Protein AF-A0A9E5KZD3-F1 (afdb_monomer)

Foldseek 3Di:
DEDDDPALVVVLVVVVVQPDDDPPDPDDDDDDDQDQDLRLLSVLCNPLVQQQLDLLVSVVCLLCPCVSPPDPDHDDDDPVSSLSNNVSSLPDPSLDPVNVVVLQVVLCVVVVHRDFQVSCVVVSNHNCLSPLQPPAADVVVCCVVVVDPPPLDDPLLSLQRSCLSNPQLLLLDLLLLLVLVVCLVPQKDAPVRSQVCCCPLQVAHDDPLLNVLSQCVQQVQAPDPVSCVSSVVQRQWDDDPRMIGGDPSNVVQSVRPVSVVRSVRSSVSNSVSNVVPQSDPQQDNLSDGAFDKDFLQRSCSSNSPRYRPSVVQPQWDADPLEIEGEEEPPDDPPDWQQPPDPWDDPFLFKTKDKDHWQDDCPDPVNVSLLCCVVRVRWYWYWYHYPSDDDRITGTNATKHWDHPQKDWDWTAGPVRDTTIMIMTMITHPDGGDPSVNCVRPDDPD

pLDDT: mean 88.86, std 8.99, range [38.91, 98.06]

Radius of gyration: 24.15 Å; Cα contacts (8 Å, |Δi|>4): 670; chains: 1; bounding box: 67×46×59 Å

Mean predicted aligned error: 6.76 Å

Secondary structure (DSSP, 8-state):
--S----HHHHHHHHHTT-S--TT-S---------S-GGGGHHHHHHH---S--HHHHHHHHHSGGGSS-SS------HHHHHHHHHHHHH---S-HHHHHHHHHHHHHHHSSPPPHHHHHHHTSS-THHHHHHH--HHHHHHHTTSS-TTSS-HHHHHHHHHHHHHTTT-S-SHHHHHHHHHHHHSEEEHHHHHHHHHHHH-----HHHHHHHHHHHTTSSS-HHHHHHTTT---EEEETTEEEE-HHHHHHHTSHHHHHHHHHHHHHHHHHHHHHTSSTTB-TTS-BTT-EEEHHHHHHHTT-SS--GGG-SSB--BTTEEEEEEEES--TTS-GGG----EEEETTEEEEEPPSS--TTSHHHHHHHTHHHHT-EEEEEEEESSS-SSEEEEEEEEEE-TT--EEEEEE-TTS-EEEEEEEEEEESSPPPHHHHHHHH----

Structure (mmCIF, N/CA/C/O backbone):
data_AF-A0A9E5KZD3-F1
#
_entry.id   AF-A0A9E5KZD3-F1
#
loop_
_atom_site.group_PDB
_atom_site.id
_atom_site.type_symbol
_atom_site.label_atom_id
_atom_site.label_alt_id
_atom_site.label_comp_id
_atom_site.label_asym_id
_atom_site.label_entity_id
_atom_site.label_seq_id
_atom_site.pdbx_PDB_ins_code
_atom_site.Cartn_x
_atom_site.Cartn_y
_atom_site.Cartn_z
_atom_site.occupancy
_atom_site.B_iso_or_equiv
_atom_site.auth_seq_id
_atom_site.auth_comp_id
_atom_site.auth_asym_id
_atom_site.auth_atom_id
_atom_site.pdbx_PDB_model_num
ATOM 1 N N . MET A 1 1 ? -26.730 -0.376 -25.554 1.00 73.50 1 MET A N 1
ATOM 2 C CA . MET A 1 1 ? -27.146 0.678 -24.614 1.00 73.50 1 MET A CA 1
ATOM 3 C C . MET A 1 1 ? -26.601 1.984 -25.166 1.00 73.50 1 MET A C 1
ATOM 5 O O . MET A 1 1 ? -25.454 2.020 -25.571 1.00 73.50 1 MET A O 1
ATOM 9 N N . ALA A 1 2 ? -27.454 2.992 -25.350 1.00 77.50 2 ALA A N 1
ATOM 10 C CA . ALA A 1 2 ? -27.092 4.265 -25.987 1.00 77.50 2 ALA A CA 1
ATOM 11 C C . ALA A 1 2 ? -27.546 5.431 -25.100 1.00 77.50 2 ALA A C 1
ATOM 13 O O . ALA A 1 2 ? -28.286 6.317 -25.518 1.00 77.50 2 ALA A O 1
ATOM 14 N N . ARG A 1 3 ? -27.201 5.348 -23.814 1.00 78.94 3 ARG A N 1
ATOM 15 C CA . ARG A 1 3 ? -27.519 6.362 -22.809 1.00 78.94 3 ARG A CA 1
ATOM 16 C C . ARG A 1 3 ? -26.422 6.385 -21.745 1.00 78.94 3 ARG A C 1
ATOM 18 O O . ARG A 1 3 ? -25.828 5.335 -21.509 1.00 78.94 3 ARG A O 1
ATOM 25 N N . PRO A 1 4 ? -26.198 7.520 -21.067 1.00 77.75 4 PRO A N 1
ATOM 26 C CA . PRO A 1 4 ? -25.226 7.590 -19.986 1.00 77.75 4 PRO A CA 1
ATOM 27 C C . PRO A 1 4 ? -25.541 6.592 -18.862 1.00 77.75 4 PRO A C 1
ATOM 29 O O . PRO A 1 4 ? -26.695 6.464 -18.435 1.00 77.75 4 PRO A O 1
ATOM 32 N N . THR A 1 5 ? -24.507 5.945 -18.324 1.00 80.12 5 THR A N 1
ATOM 33 C CA . THR A 1 5 ? -24.617 5.119 -17.115 1.00 80.12 5 THR A CA 1
ATOM 34 C C . THR A 1 5 ? -24.739 6.028 -15.895 1.00 80.12 5 THR A C 1
ATOM 36 O O . THR A 1 5 ? -23.758 6.572 -15.403 1.00 80.12 5 THR A O 1
ATOM 39 N N . GLN A 1 6 ? -25.969 6.236 -15.421 1.00 79.69 6 GLN A N 1
ATOM 40 C CA . GLN A 1 6 ? -26.249 7.088 -14.255 1.00 79.69 6 GLN A CA 1
ATOM 41 C C . GLN A 1 6 ? -26.052 6.365 -12.916 1.00 79.69 6 GLN A C 1
ATOM 43 O O . GLN A 1 6 ? -25.845 7.005 -11.893 1.00 79.69 6 GLN A O 1
ATOM 48 N N . SER A 1 7 ? -26.157 5.035 -12.908 1.00 81.56 7 SER A N 1
ATOM 49 C CA . SER A 1 7 ? -26.054 4.208 -11.706 1.00 81.56 7 SER A CA 1
ATOM 50 C C . SER A 1 7 ? -25.675 2.782 -12.089 1.00 81.56 7 SER A C 1
ATOM 52 O O . SER A 1 7 ? -26.226 2.235 -13.050 1.00 81.56 7 SER A O 1
ATOM 54 N N . ALA A 1 8 ? -24.793 2.162 -11.301 1.00 82.75 8 ALA A N 1
ATOM 55 C CA . ALA A 1 8 ? -24.438 0.754 -11.457 1.00 82.75 8 ALA A CA 1
ATOM 56 C C . ALA A 1 8 ? -25.661 -0.169 -11.291 1.00 82.75 8 ALA A C 1
ATOM 58 O O . ALA A 1 8 ? -25.826 -1.128 -12.038 1.00 82.75 8 ALA A O 1
ATOM 59 N N . ILE A 1 9 ? -26.586 0.172 -10.384 1.00 83.44 9 ILE A N 1
ATOM 60 C CA . ILE A 1 9 ? -27.815 -0.603 -10.153 1.00 83.44 9 ILE A CA 1
ATOM 61 C C . ILE A 1 9 ? -28.690 -0.596 -11.407 1.00 83.44 9 ILE A C 1
ATOM 63 O O . ILE A 1 9 ? -29.140 -1.643 -11.870 1.00 83.44 9 ILE A O 1
ATOM 67 N N . ILE A 1 10 ? -28.913 0.587 -11.982 1.00 84.38 10 ILE A N 1
ATOM 68 C CA . ILE A 1 10 ? -29.754 0.725 -13.172 1.00 84.38 10 ILE A CA 1
ATOM 69 C C . ILE A 1 10 ? -29.101 0.007 -14.366 1.00 84.38 10 ILE A C 1
ATOM 71 O O . ILE A 1 10 ? -29.804 -0.617 -15.162 1.00 84.38 10 ILE A O 1
ATOM 75 N N . PHE A 1 11 ? -27.770 0.050 -14.479 1.00 86.19 11 PHE A N 1
ATOM 76 C CA . PHE A 1 11 ? -27.027 -0.691 -15.499 1.00 86.19 11 PHE A CA 1
ATOM 77 C C . PHE A 1 11 ? -27.280 -2.203 -15.399 1.00 86.19 11 PHE A C 1
ATOM 79 O O . PHE A 1 11 ? -27.737 -2.813 -16.368 1.00 86.19 11 PHE A O 1
ATOM 86 N N . VAL A 1 12 ? -27.088 -2.792 -14.212 1.00 86.38 12 VAL A N 1
ATOM 87 C CA . VAL A 1 12 ? -27.312 -4.230 -13.973 1.00 86.38 12 VAL A CA 1
ATOM 88 C C . VAL A 1 12 ? -28.775 -4.617 -14.208 1.00 86.38 12 VAL A C 1
ATOM 90 O O . VAL A 1 12 ? -29.052 -5.643 -14.826 1.00 86.38 12 VAL A O 1
ATOM 93 N N . GLN A 1 13 ? -29.735 -3.787 -13.793 1.00 86.81 13 GLN A N 1
ATOM 94 C CA . GLN A 1 13 ? -31.160 -4.036 -14.044 1.00 86.81 13 GLN A CA 1
ATOM 95 C C . GLN A 1 13 ? -31.496 -4.075 -15.539 1.00 86.81 13 GLN A C 1
ATOM 97 O O . GLN A 1 13 ? -32.307 -4.895 -15.977 1.00 86.81 13 GLN A O 1
ATOM 102 N N . GLN A 1 14 ? -30.889 -3.194 -16.338 1.00 87.00 14 GLN A N 1
ATOM 103 C CA . GLN A 1 14 ? -31.080 -3.196 -17.787 1.00 87.00 14 GLN A CA 1
ATOM 104 C C . GLN A 1 14 ? -30.447 -4.415 -18.442 1.00 87.00 14 GLN A C 1
ATOM 106 O O . GLN A 1 14 ? -31.098 -5.058 -19.268 1.00 87.00 14 GLN A O 1
ATOM 111 N N . LEU A 1 15 ? -29.231 -4.764 -18.024 1.00 87.88 15 LEU A N 1
ATOM 112 C CA . LEU A 1 15 ? -28.543 -5.974 -18.456 1.00 87.88 15 LEU A CA 1
ATOM 113 C C . LEU A 1 15 ? -29.387 -7.225 -18.153 1.00 87.88 15 LEU A C 1
ATOM 115 O O . LEU A 1 15 ? -29.614 -8.061 -19.030 1.00 87.88 15 LEU A O 1
ATOM 119 N N . GLY A 1 16 ? -29.964 -7.292 -16.949 1.00 87.94 16 GLY A N 1
ATOM 120 C CA . GLY A 1 16 ? -30.781 -8.402 -16.454 1.00 87.94 16 GLY A CA 1
ATOM 121 C C . GLY A 1 16 ? -32.020 -8.728 -17.290 1.00 87.94 16 GLY A C 1
ATOM 122 O O . GLY A 1 16 ? -32.479 -9.872 -17.281 1.00 87.94 16 GLY A O 1
ATOM 123 N N . ARG A 1 17 ? -32.534 -7.781 -18.088 1.00 87.38 17 ARG A N 1
ATOM 124 C CA . ARG A 1 17 ? -33.639 -8.048 -19.030 1.00 87.38 17 ARG A CA 1
ATOM 125 C C . ARG A 1 17 ? -33.251 -9.081 -20.085 1.00 87.38 17 ARG A C 1
ATOM 127 O O . ARG A 1 17 ? -34.084 -9.885 -20.494 1.00 87.38 17 ARG A O 1
ATOM 134 N N . GLY A 1 18 ? -31.986 -9.070 -20.497 1.00 88.25 18 GLY A N 1
ATOM 135 C CA . GLY A 1 18 ? -31.443 -10.008 -21.464 1.00 88.25 18 GLY A CA 1
ATOM 136 C C . GLY A 1 18 ? -30.933 -11.306 -20.841 1.00 88.25 18 GLY A C 1
ATOM 137 O O . GLY A 1 18 ? -30.776 -12.276 -21.565 1.00 88.25 18 GLY A O 1
ATOM 138 N N . LEU A 1 19 ? -30.679 -11.391 -19.536 1.00 90.19 19 LEU A N 1
ATOM 139 C CA . LEU A 1 19 ? -29.984 -12.554 -18.956 1.00 90.19 19 LEU A CA 1
ATOM 140 C C . LEU A 1 19 ? -30.862 -13.810 -18.784 1.00 90.19 19 LEU A C 1
ATOM 142 O O . LEU A 1 19 ? -30.359 -14.874 -18.428 1.00 90.19 19 LEU A O 1
ATOM 146 N N . ARG A 1 20 ? -32.170 -13.732 -19.058 1.00 91.38 20 ARG A N 1
ATOM 147 C CA . ARG A 1 20 ? -33.073 -14.894 -18.973 1.00 91.38 20 ARG A CA 1
ATOM 148 C C . ARG A 1 20 ? -32.755 -15.925 -20.067 1.00 91.38 20 ARG A C 1
ATOM 150 O O . ARG A 1 20 ? -32.607 -15.567 -21.238 1.00 91.38 20 ARG A O 1
ATOM 157 N N . LYS A 1 21 ? -32.698 -17.208 -19.686 1.00 92.00 21 LYS A N 1
ATOM 158 C CA . LYS A 1 21 ? -32.504 -18.340 -20.612 1.00 92.00 21 LYS A CA 1
ATOM 159 C C . LYS A 1 21 ? -33.722 -18.508 -21.529 1.00 92.00 21 LYS A C 1
ATOM 161 O O . LYS A 1 21 ? -34.857 -18.358 -21.083 1.00 92.00 21 LYS A O 1
ATOM 166 N N . ALA A 1 22 ? -33.487 -18.861 -22.791 1.00 93.69 22 ALA A N 1
ATOM 167 C CA . ALA A 1 22 ? -34.528 -19.169 -23.774 1.00 93.69 22 ALA A CA 1
ATOM 168 C C . ALA A 1 22 ? -34.047 -20.280 -24.724 1.00 93.69 22 ALA A C 1
ATOM 170 O O . ALA A 1 22 ? -32.853 -20.368 -24.997 1.00 93.69 22 ALA A O 1
ATOM 171 N N . ARG A 1 23 ? -34.965 -21.116 -25.239 1.00 91.62 23 ARG A N 1
ATOM 172 C CA . ARG A 1 23 ? -34.626 -22.338 -26.008 1.00 91.62 23 ARG A CA 1
ATOM 173 C C . ARG A 1 23 ? -33.741 -22.089 -27.242 1.00 91.62 23 ARG A C 1
ATOM 175 O O . ARG A 1 23 ? -32.911 -22.931 -27.546 1.00 91.62 23 ARG A O 1
ATOM 182 N N . ASN A 1 24 ? -33.862 -20.927 -27.888 1.00 92.00 24 ASN A N 1
ATOM 183 C CA . ASN A 1 24 ? -33.101 -20.569 -29.098 1.00 92.00 24 ASN A CA 1
ATOM 184 C C . ASN A 1 24 ? -32.024 -19.504 -28.838 1.00 92.00 24 ASN A C 1
ATOM 186 O O . ASN A 1 24 ? -31.645 -18.761 -29.740 1.00 92.00 24 ASN A O 1
ATOM 190 N N . LYS A 1 25 ? -31.565 -19.374 -27.590 1.00 92.94 25 LYS A N 1
ATOM 191 C CA . LYS A 1 25 ? -30.592 -18.362 -27.189 1.00 92.94 25 LYS A CA 1
ATOM 192 C C . LYS A 1 25 ? -29.361 -19.026 -26.592 1.00 92.94 25 LYS A C 1
ATOM 194 O O . LYS A 1 25 ? -29.399 -19.469 -25.448 1.00 92.94 25 LYS A O 1
ATOM 199 N N . GLN A 1 26 ? -28.277 -19.049 -27.362 1.00 90.56 2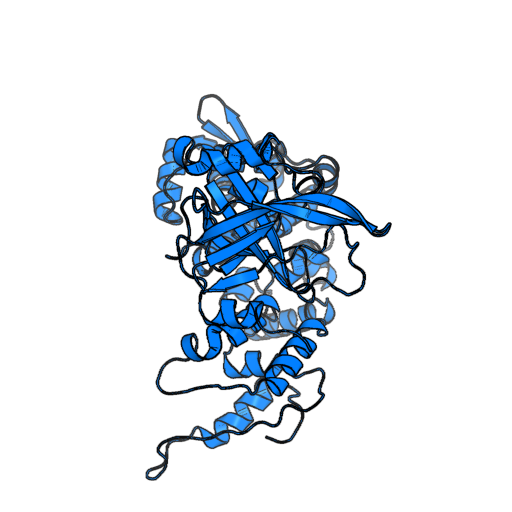6 GLN A N 1
ATOM 200 C CA . GLN A 1 26 ? -26.988 -19.567 -26.900 1.00 90.56 26 GLN A CA 1
ATOM 201 C C . GLN A 1 26 ? -26.273 -18.565 -25.986 1.00 90.56 26 GLN A C 1
ATOM 203 O O . GLN A 1 26 ? -25.793 -18.939 -24.923 1.00 90.56 26 GLN A O 1
ATOM 208 N N . PHE A 1 27 ? -26.272 -17.281 -26.352 1.00 90.62 27 PHE A N 1
ATOM 209 C CA . PHE A 1 27 ? -25.683 -16.202 -25.558 1.00 90.62 27 PHE A CA 1
ATOM 210 C C . PHE A 1 27 ? -26.449 -14.885 -25.745 1.00 90.62 27 PHE A C 1
ATOM 212 O O . PHE A 1 27 ? -27.368 -14.775 -26.562 1.00 90.62 27 PHE A O 1
ATOM 219 N N . LEU A 1 28 ? -26.113 -13.883 -24.933 1.00 90.56 28 LEU A N 1
ATOM 220 C CA . LEU A 1 28 ? -26.585 -12.510 -25.078 1.00 90.56 28 LEU A CA 1
ATOM 221 C C . LEU A 1 28 ? -25.404 -11.634 -25.497 1.00 90.56 28 LEU A C 1
ATOM 223 O O . LEU A 1 28 ? -24.497 -11.423 -24.700 1.00 90.56 28 LEU A O 1
ATOM 227 N N . THR A 1 29 ? -25.450 -11.064 -26.697 1.00 91.06 29 THR A N 1
ATOM 228 C CA . THR A 1 29 ? -24.532 -9.981 -27.065 1.00 91.06 29 THR A CA 1
ATOM 229 C C . THR A 1 29 ? -25.091 -8.655 -26.572 1.00 91.06 29 THR A C 1
ATOM 231 O O . THR A 1 29 ? -26.215 -8.281 -26.913 1.00 91.06 29 THR A O 1
ATOM 234 N N . VAL A 1 30 ? -24.301 -7.936 -25.779 1.00 90.50 30 VAL A N 1
ATOM 235 C CA . VAL A 1 30 ? -24.626 -6.587 -25.310 1.00 90.50 30 VAL A CA 1
ATOM 236 C C . VAL A 1 30 ? -23.595 -5.630 -25.875 1.00 90.50 30 VAL A C 1
ATOM 238 O O . VAL A 1 30 ? -22.403 -5.802 -25.658 1.00 90.50 30 VAL A O 1
ATOM 241 N N . ILE A 1 31 ? -24.067 -4.622 -26.602 1.00 90.38 31 ILE A N 1
ATOM 242 C CA . ILE A 1 31 ? -23.230 -3.546 -27.133 1.00 90.38 31 ILE A CA 1
ATOM 243 C C . ILE A 1 31 ? -23.583 -2.288 -26.357 1.00 90.38 31 ILE A C 1
ATOM 245 O O . ILE A 1 31 ? -24.741 -1.861 -26.390 1.00 90.38 31 ILE A O 1
ATOM 249 N N . ASP A 1 32 ? -22.619 -1.706 -25.651 1.00 88.44 32 ASP A N 1
ATOM 250 C 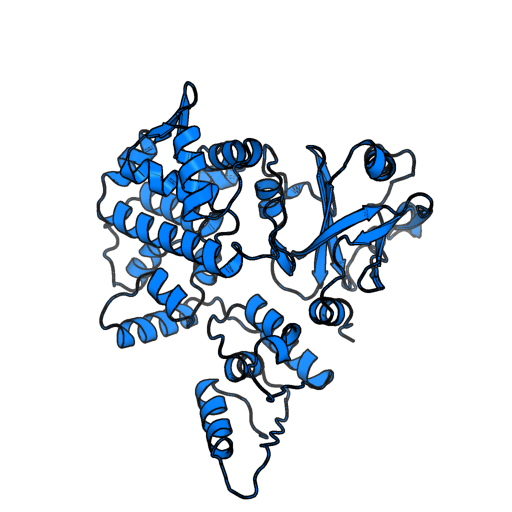CA . ASP A 1 32 ? -22.767 -0.427 -24.957 1.00 88.44 32 ASP A CA 1
ATOM 251 C C . ASP A 1 32 ? -21.917 0.655 -25.629 1.00 88.44 32 ASP A C 1
ATOM 253 O O . ASP A 1 32 ? -20.742 0.442 -25.927 1.00 88.44 32 ASP A O 1
ATOM 257 N N . PHE A 1 33 ? -22.524 1.809 -25.901 1.00 87.38 33 PHE A N 1
ATOM 258 C CA . PHE A 1 33 ? -21.861 2.930 -26.556 1.00 87.38 33 PHE A CA 1
ATOM 259 C C . PHE A 1 33 ? -21.307 3.882 -25.496 1.00 87.38 33 PHE A C 1
ATOM 261 O O . PHE A 1 33 ? -22.032 4.705 -24.932 1.00 87.38 33 PHE A O 1
ATOM 268 N N . VAL A 1 34 ? -19.998 3.795 -25.256 1.00 83.94 34 VAL A N 1
ATOM 269 C CA . VAL A 1 34 ? -19.289 4.649 -24.294 1.00 83.94 34 VAL A CA 1
ATOM 270 C C . VAL A 1 34 ? -19.095 6.053 -24.877 1.00 83.94 34 VAL A C 1
ATOM 272 O O . VAL A 1 34 ? -18.136 6.342 -25.599 1.00 83.94 34 VAL A O 1
ATOM 275 N N . GLY A 1 35 ? -20.044 6.938 -24.575 1.00 81.56 35 GLY A N 1
ATOM 276 C CA . GLY A 1 35 ? -19.992 8.360 -24.917 1.00 81.56 35 GLY A CA 1
ATOM 277 C C . GLY A 1 35 ? -19.026 9.166 -24.040 1.00 81.56 35 GLY A C 1
ATOM 278 O O . GLY A 1 35 ? -18.338 8.625 -23.173 1.00 81.56 35 GLY A O 1
ATOM 279 N N . ASN A 1 36 ? -18.987 10.483 -24.256 1.00 79.88 36 ASN A N 1
ATOM 280 C CA . ASN A 1 36 ? -18.212 11.412 -23.429 1.00 79.88 36 ASN A CA 1
ATOM 281 C C . ASN A 1 36 ? -18.980 11.757 -22.139 1.00 79.88 36 ASN A C 1
ATOM 283 O O . ASN A 1 36 ? -19.592 12.820 -22.036 1.00 79.88 36 ASN A O 1
ATOM 287 N N . TYR A 1 37 ? -19.016 10.822 -21.189 1.00 80.00 37 TYR A N 1
ATOM 288 C CA . TYR A 1 37 ? -19.722 10.980 -19.919 1.00 80.00 37 TYR A CA 1
ATOM 289 C C . TYR A 1 37 ? -18.761 10.842 -18.740 1.00 80.00 37 TYR A C 1
ATOM 291 O O . TYR A 1 37 ? -17.945 9.925 -18.686 1.00 80.00 37 TYR A O 1
ATOM 299 N N . THR A 1 38 ? -18.926 11.702 -17.738 1.00 79.06 38 THR A N 1
ATOM 300 C CA . THR A 1 38 ? -18.117 11.690 -16.509 1.00 79.06 38 THR A CA 1
ATOM 301 C C . THR A 1 38 ? -18.348 10.447 -15.649 1.00 79.06 38 THR A C 1
ATOM 303 O O . THR A 1 38 ? -17.486 10.064 -14.868 1.00 79.06 38 THR A O 1
ATOM 306 N N . ASN A 1 39 ? -19.492 9.777 -15.808 1.00 84.31 39 ASN A N 1
ATOM 307 C CA . ASN A 1 39 ? -19.893 8.633 -14.985 1.00 84.31 39 ASN A CA 1
ATOM 308 C C . ASN A 1 39 ? -19.487 7.270 -15.575 1.00 84.31 39 ASN A C 1
ATOM 310 O O . ASN A 1 39 ? -19.935 6.231 -15.093 1.00 84.31 39 ASN A O 1
ATOM 314 N N . ASN A 1 40 ? -18.643 7.244 -16.613 1.00 86.25 40 ASN A N 1
ATOM 315 C CA . ASN A 1 40 ? -18.221 5.999 -17.266 1.00 86.25 40 ASN A CA 1
ATOM 316 C C . ASN A 1 40 ? -17.460 5.042 -16.323 1.00 86.25 40 ASN A C 1
ATOM 318 O O . ASN A 1 40 ? -17.469 3.836 -16.556 1.00 86.25 40 ASN A O 1
ATOM 322 N N . TYR A 1 41 ? -16.890 5.537 -15.217 1.00 84.94 41 TYR A N 1
ATOM 323 C CA . TYR A 1 41 ? -16.274 4.703 -14.173 1.00 84.94 41 TYR A CA 1
ATOM 324 C C . TYR A 1 41 ? -17.262 3.726 -13.500 1.00 84.94 41 TYR A C 1
ATOM 326 O O . TYR A 1 41 ? -16.839 2.749 -12.887 1.00 84.94 41 TYR A O 1
ATOM 334 N N . LEU A 1 42 ? -18.579 3.950 -13.622 1.00 85.31 42 LEU A N 1
ATOM 335 C CA . LEU A 1 42 ? -19.608 3.042 -13.100 1.00 85.31 42 LEU A CA 1
ATOM 336 C C . LEU A 1 42 ? -19.753 1.754 -13.922 1.00 85.31 42 LEU A C 1
ATOM 338 O O . LEU A 1 42 ? -20.294 0.778 -13.409 1.00 85.31 42 LEU A O 1
ATOM 342 N N . ILE A 1 43 ? -19.299 1.739 -15.179 1.00 86.25 43 ILE A N 1
ATOM 343 C CA . ILE A 1 43 ? -19.406 0.576 -16.072 1.00 86.25 43 ILE A CA 1
ATOM 344 C C . ILE A 1 43 ? -18.624 -0.627 -15.512 1.00 86.25 43 ILE A C 1
ATOM 346 O O . ILE A 1 43 ? -19.250 -1.664 -15.284 1.00 86.25 43 ILE A O 1
ATOM 350 N N . PRO A 1 44 ? -17.311 -0.523 -15.214 1.00 84.94 44 PRO A N 1
ATOM 351 C CA . PRO A 1 44 ? -16.580 -1.626 -14.587 1.00 84.94 44 PRO A CA 1
ATOM 352 C C . PRO A 1 44 ? -17.146 -2.022 -13.221 1.00 84.94 44 PRO A C 1
ATOM 354 O O . PRO A 1 44 ? -17.262 -3.211 -12.940 1.00 84.94 44 PRO A O 1
ATOM 357 N N . ILE A 1 45 ? -17.573 -1.057 -12.397 1.00 84.62 45 ILE A N 1
ATOM 358 C CA . ILE A 1 45 ? -18.218 -1.340 -11.101 1.00 84.62 45 ILE A CA 1
ATOM 359 C C . ILE A 1 45 ? -19.454 -2.231 -11.295 1.00 84.62 45 ILE A C 1
ATOM 361 O O . ILE A 1 45 ? -19.655 -3.199 -10.566 1.00 84.62 45 ILE A O 1
ATOM 365 N N . ALA A 1 46 ? -20.281 -1.924 -12.295 1.00 85.00 46 ALA A N 1
ATOM 366 C CA . ALA A 1 46 ? -21.509 -2.658 -12.566 1.00 85.00 46 ALA A CA 1
ATOM 367 C C . ALA A 1 46 ? -21.270 -4.044 -13.186 1.00 85.00 46 ALA A C 1
ATOM 369 O O . ALA A 1 46 ? -22.037 -4.965 -12.914 1.00 85.00 46 ALA A O 1
ATOM 370 N N . LEU A 1 47 ? -20.240 -4.192 -14.025 1.00 84.25 47 LEU A N 1
ATOM 371 C CA . LEU A 1 47 ? -19.920 -5.453 -14.702 1.00 84.25 47 LEU A CA 1
ATOM 372 C C . LEU A 1 47 ? -19.223 -6.455 -13.781 1.00 84.25 47 LEU A C 1
ATOM 374 O O . LEU A 1 47 ? -19.561 -7.635 -13.802 1.00 84.25 47 LEU A O 1
ATOM 378 N N . TYR A 1 48 ? -18.275 -5.984 -12.974 1.00 81.38 48 TYR A N 1
ATOM 379 C CA . TYR A 1 48 ? -17.433 -6.840 -12.136 1.00 81.38 48 TYR A CA 1
ATOM 380 C C . TYR A 1 48 ? -17.906 -6.910 -10.677 1.00 81.38 48 TYR A C 1
ATOM 382 O O . TYR A 1 48 ? -17.431 -7.744 -9.911 1.00 81.38 48 TYR A O 1
ATOM 390 N N . GLY A 1 49 ? -18.861 -6.060 -10.284 1.00 75.12 49 GLY A N 1
ATOM 391 C CA . GLY A 1 49 ? -19.512 -6.111 -8.973 1.00 75.12 49 GLY A CA 1
ATOM 392 C C . GLY A 1 49 ? -18.687 -5.541 -7.819 1.00 75.12 49 GLY A C 1
ATOM 393 O O . GLY A 1 49 ? -19.107 -5.644 -6.668 1.00 75.12 49 GLY A O 1
ATOM 394 N N . ASP A 1 50 ? -17.532 -4.932 -8.091 1.00 77.25 50 ASP A N 1
ATOM 395 C CA . ASP A 1 50 ? -16.739 -4.268 -7.063 1.00 77.25 50 ASP A CA 1
ATOM 396 C C . ASP A 1 50 ? -17.243 -2.849 -6.820 1.00 77.25 50 ASP A C 1
ATOM 398 O O . ASP A 1 50 ? -16.949 -1.900 -7.551 1.00 77.25 50 ASP A O 1
ATOM 402 N N . THR A 1 51 ? -18.011 -2.715 -5.750 1.00 78.25 51 THR A N 1
ATOM 403 C CA . THR A 1 51 ? -18.552 -1.443 -5.293 1.00 78.25 51 THR A CA 1
ATOM 404 C C . THR A 1 51 ? -17.635 -0.726 -4.313 1.00 78.25 51 THR A C 1
ATOM 406 O O . THR A 1 51 ? -18.079 0.217 -3.687 1.00 78.25 51 THR A O 1
ATOM 409 N N . SER A 1 52 ? -16.355 -1.084 -4.164 1.00 77.19 52 SER A N 1
ATOM 410 C CA . SER A 1 52 ? -15.500 -0.442 -3.154 1.00 77.19 52 SER A CA 1
ATOM 411 C C . SER A 1 52 ? -15.169 1.029 -3.450 1.00 77.19 52 SER A C 1
ATOM 413 O O . SER A 1 52 ? -14.577 1.698 -2.601 1.00 77.19 52 SER A O 1
ATOM 415 N N . TYR A 1 53 ? -15.493 1.514 -4.657 1.00 80.50 53 TYR A N 1
ATOM 416 C CA . TYR A 1 53 ? -15.164 2.850 -5.173 1.00 80.50 53 TYR A CA 1
ATOM 417 C C . TYR A 1 53 ? -13.668 3.189 -5.107 1.00 80.50 53 TYR A C 1
ATOM 419 O O . TYR A 1 53 ? -13.294 4.358 -5.103 1.00 80.50 53 TYR A O 1
ATOM 427 N N . ASN A 1 54 ? -12.800 2.176 -5.051 1.00 81.62 54 ASN A N 1
ATOM 428 C CA . ASN A 1 54 ? -11.355 2.357 -5.032 1.00 81.62 54 ASN A CA 1
ATOM 429 C C . ASN A 1 54 ? -10.858 2.389 -6.480 1.00 81.62 54 ASN A C 1
ATOM 431 O O . ASN A 1 54 ? -10.973 1.390 -7.193 1.00 81.62 54 ASN A O 1
ATOM 435 N N . LYS A 1 55 ? -10.309 3.529 -6.914 1.00 83.56 55 LYS A N 1
ATOM 436 C CA . LYS A 1 55 ? -9.856 3.724 -8.301 1.00 83.56 55 LYS A CA 1
ATOM 437 C C . LYS A 1 55 ? -8.893 2.634 -8.761 1.00 83.56 55 LYS A C 1
ATOM 439 O O . LYS A 1 55 ? -9.039 2.138 -9.872 1.00 83.56 55 LYS A O 1
ATOM 444 N N . ASP A 1 56 ? -7.970 2.203 -7.906 1.00 78.00 56 ASP A N 1
ATOM 445 C CA . ASP A 1 56 ? -6.990 1.175 -8.259 1.00 78.00 56 ASP A CA 1
ATOM 446 C C . ASP A 1 56 ? -7.631 -0.191 -8.458 1.00 78.00 56 ASP A C 1
ATOM 448 O O . ASP A 1 56 ? -7.264 -0.899 -9.391 1.00 78.00 56 ASP A O 1
ATOM 452 N N . ARG A 1 57 ? -8.632 -0.541 -7.643 1.00 78.88 57 ARG A N 1
ATOM 453 C CA . ARG A 1 57 ? -9.413 -1.769 -7.848 1.00 78.88 57 ARG A CA 1
ATOM 454 C C . ARG A 1 57 ? -10.222 -1.694 -9.137 1.00 78.88 57 ARG A C 1
ATOM 456 O O . ARG A 1 57 ? -10.217 -2.646 -9.909 1.00 78.88 57 ARG A O 1
ATOM 463 N N . ILE A 1 58 ? -10.833 -0.544 -9.426 1.00 82.81 58 IL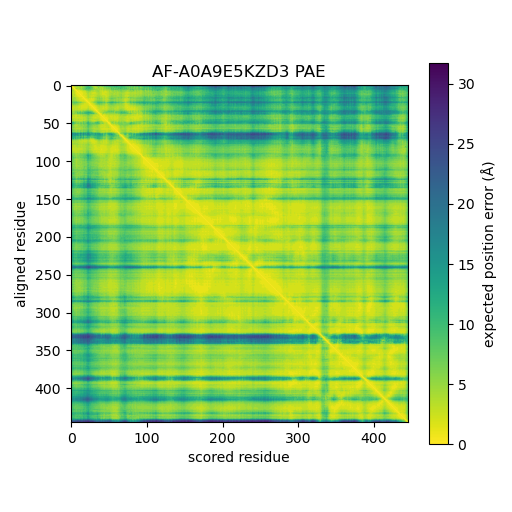E A N 1
ATOM 464 C CA . ILE A 1 58 ? -11.572 -0.329 -10.677 1.00 82.81 58 ILE A CA 1
ATOM 465 C C . ILE A 1 58 ? -10.647 -0.472 -11.891 1.00 82.81 58 ILE A C 1
ATOM 467 O O . ILE A 1 58 ? -10.993 -1.175 -12.841 1.00 82.81 58 ILE A O 1
ATOM 471 N N . ARG A 1 59 ? -9.449 0.127 -11.846 1.00 79.69 59 ARG A N 1
ATOM 472 C CA . ARG A 1 59 ? -8.432 -0.040 -12.893 1.00 79.69 59 ARG A CA 1
ATOM 473 C C . ARG A 1 59 ? -7.988 -1.495 -13.000 1.00 79.69 59 ARG A C 1
ATOM 475 O O . ARG A 1 59 ? -7.975 -2.026 -14.103 1.00 79.69 59 ARG A O 1
ATOM 482 N N . LYS A 1 60 ? -7.698 -2.158 -11.875 1.00 75.69 60 LYS A N 1
ATOM 483 C CA . LYS A 1 60 ? -7.286 -3.567 -11.844 1.00 75.69 60 LYS A CA 1
ATOM 484 C C . LYS A 1 60 ? -8.339 -4.480 -12.461 1.00 75.69 60 LYS A C 1
ATOM 486 O O . LYS A 1 60 ? -7.965 -5.363 -13.200 1.00 75.69 60 LYS A O 1
ATOM 491 N N . MET A 1 61 ? -9.635 -4.246 -12.273 1.00 77.50 61 MET A N 1
ATOM 492 C CA . MET A 1 61 ? -10.667 -5.047 -12.950 1.00 77.50 61 MET A CA 1
ATOM 493 C C . MET A 1 61 ? -10.768 -4.783 -14.454 1.00 77.50 61 MET A C 1
ATOM 495 O O . MET A 1 61 ? -11.116 -5.679 -15.212 1.00 77.50 61 MET A O 1
ATOM 499 N N . MET A 1 62 ? -10.491 -3.555 -14.902 1.00 77.81 62 MET A N 1
ATOM 500 C CA . MET A 1 62 ? -10.411 -3.252 -16.337 1.00 77.81 62 MET A CA 1
ATOM 501 C C . MET A 1 62 ? -9.220 -3.953 -16.993 1.00 77.81 62 MET A C 1
ATOM 503 O O . MET A 1 62 ? -9.310 -4.344 -18.153 1.00 77.81 62 MET A O 1
ATOM 507 N N . VAL A 1 63 ? -8.136 -4.097 -16.230 1.00 69.56 63 VAL A N 1
ATOM 508 C CA . VAL A 1 63 ? -6.929 -4.841 -16.584 1.00 69.56 63 VAL A CA 1
ATOM 509 C C . VAL A 1 63 ? -7.240 -6.343 -16.573 1.00 69.56 63 VAL A C 1
ATOM 511 O O . VAL A 1 63 ? -7.254 -6.951 -17.634 1.00 69.56 63 VAL A O 1
ATOM 514 N N . SER A 1 64 ? -7.647 -6.889 -15.427 1.00 65.25 64 SER A N 1
ATOM 515 C CA . SER A 1 64 ? -7.970 -8.299 -15.150 1.00 65.25 64 SER A CA 1
ATOM 516 C C . SER A 1 64 ? -9.220 -8.878 -15.818 1.00 65.25 64 SER A C 1
ATOM 518 O O . SER A 1 64 ? -9.677 -9.954 -15.435 1.00 65.25 64 SER A O 1
ATOM 520 N N . GLY A 1 65 ? -9.803 -8.162 -16.783 1.00 64.81 65 GLY A N 1
ATOM 521 C CA . GLY A 1 65 ? -11.194 -8.267 -17.237 1.00 64.81 65 GLY A CA 1
ATOM 522 C C . GLY A 1 65 ? -11.854 -9.642 -17.095 1.00 64.81 65 GLY A C 1
ATOM 523 O O . GLY A 1 65 ? -12.681 -9.852 -16.207 1.00 64.81 65 GLY A O 1
ATOM 524 N N . ASN A 1 66 ? -11.503 -10.591 -17.965 1.00 59.34 66 ASN A N 1
ATOM 525 C CA . ASN A 1 66 ? -12.181 -11.892 -18.022 1.00 59.34 66 ASN A CA 1
ATOM 526 C C . ASN A 1 66 ? -11.724 -12.886 -16.943 1.00 59.34 66 ASN A C 1
ATOM 528 O O . ASN A 1 66 ? -12.433 -13.856 -16.706 1.00 59.34 66 ASN A O 1
ATOM 532 N N . LEU A 1 67 ? -10.594 -12.658 -16.263 1.00 58.12 67 LEU A N 1
ATOM 533 C CA . LEU A 1 67 ? -10.143 -13.522 -15.161 1.00 58.12 67 LEU A CA 1
ATOM 534 C C . LEU A 1 67 ? -11.048 -13.396 -13.928 1.00 58.12 67 LEU A C 1
ATOM 536 O O . LEU A 1 67 ? -11.171 -14.333 -13.143 1.00 58.12 67 LEU A O 1
ATOM 540 N N . VAL A 1 68 ? -11.702 -12.241 -13.766 1.00 61.72 68 VAL A N 1
ATOM 541 C CA . VAL A 1 68 ? -12.645 -11.980 -12.667 1.00 61.72 68 VAL A CA 1
ATOM 542 C C . VAL A 1 68 ? -14.028 -12.585 -12.953 1.00 61.72 68 VAL A C 1
ATOM 544 O O . VAL A 1 68 ? -14.795 -12.861 -12.027 1.00 61.72 68 VAL A O 1
ATOM 547 N N . LEU A 1 69 ? -14.367 -12.807 -14.226 1.00 68.88 69 LEU A N 1
ATOM 548 C CA . LEU A 1 69 ? -15.659 -13.347 -14.641 1.00 68.88 69 LEU A CA 1
ATOM 549 C C . LEU A 1 69 ? -15.610 -14.876 -14.667 1.00 68.88 69 LEU A C 1
ATOM 551 O O . LEU A 1 69 ? -14.777 -15.485 -15.326 1.00 68.88 69 LEU A O 1
ATOM 555 N N . SER A 1 70 ? -16.536 -15.516 -13.956 1.00 64.88 70 SER A N 1
ATOM 556 C CA . SER A 1 70 ? -16.653 -16.975 -13.975 1.00 64.88 70 SER A CA 1
ATOM 557 C C . SER A 1 70 ? -17.487 -17.455 -15.170 1.00 64.88 70 SER A C 1
ATOM 559 O O . SER A 1 70 ? -18.556 -16.915 -15.466 1.00 64.88 70 SER A O 1
ATOM 561 N N . GLY A 1 71 ? -17.017 -18.516 -15.831 1.00 77.00 71 GLY A N 1
ATOM 562 C CA . GLY A 1 71 ? -17.710 -19.178 -16.941 1.00 77.00 71 GLY A CA 1
ATOM 563 C C . GLY A 1 71 ? -17.392 -18.599 -18.324 1.00 77.00 71 GLY A C 1
ATOM 564 O O . GLY A 1 71 ? -16.375 -17.956 -18.529 1.00 77.00 71 GLY A O 1
ATOM 565 N N . GLU A 1 72 ? -18.288 -18.840 -19.284 1.00 83.38 72 GLU A N 1
ATOM 566 C CA . GLU A 1 72 ? -18.112 -18.520 -20.717 1.00 83.38 72 GLU A CA 1
ATOM 567 C C . GLU A 1 72 ? -18.414 -17.045 -21.071 1.00 83.38 72 GLU A C 1
ATOM 569 O O . GLU A 1 72 ? -18.559 -16.685 -22.239 1.00 83.38 72 GLU A O 1
ATOM 574 N N . SER A 1 73 ? -18.615 -16.183 -20.069 1.00 85.12 73 SER A N 1
ATOM 575 C CA . SER A 1 73 ? -18.973 -14.779 -20.300 1.00 85.12 73 SER A CA 1
ATOM 576 C C . SER A 1 73 ? -17.725 -13.936 -20.509 1.00 85.12 73 SER A C 1
ATOM 578 O O . SER A 1 73 ? -16.809 -13.971 -19.696 1.00 85.12 73 SER A O 1
ATOM 580 N N . THR A 1 74 ? -17.724 -13.123 -21.561 1.00 84.94 74 THR A N 1
ATOM 581 C CA . THR A 1 74 ? -16.601 -12.238 -21.885 1.00 84.94 74 THR A CA 1
ATOM 582 C C . THR A 1 74 ? -17.037 -10.783 -21.917 1.00 84.94 74 THR A C 1
ATOM 584 O O . THR A 1 74 ? -18.078 -10.456 -22.494 1.00 84.94 74 THR A O 1
ATOM 587 N N . VAL A 1 75 ? -16.201 -9.903 -21.381 1.00 86.38 75 VAL A N 1
ATOM 588 C CA . VAL A 1 75 ? -16.316 -8.451 -21.527 1.00 86.38 75 VAL A CA 1
ATOM 589 C C . VAL A 1 75 ? -15.134 -7.962 -22.358 1.00 86.38 75 VAL A C 1
ATOM 591 O O . VAL A 1 75 ? -13.996 -8.379 -22.157 1.00 86.38 75 VAL A O 1
ATOM 594 N N . SER A 1 76 ? -15.401 -7.083 -23.320 1.00 84.38 76 SER A N 1
ATOM 595 C CA . SER A 1 76 ? -14.365 -6.467 -24.144 1.00 84.38 76 SER A CA 1
ATOM 596 C C . SER A 1 76 ? -14.651 -4.983 -24.306 1.00 84.38 76 SER A C 1
ATOM 598 O O . SER A 1 76 ? -15.795 -4.576 -24.512 1.00 84.38 76 SER A O 1
ATOM 600 N N . PHE A 1 77 ? -13.594 -4.184 -24.212 1.00 84.94 77 PHE A N 1
ATOM 601 C CA . PHE A 1 77 ? -13.635 -2.745 -24.421 1.00 84.94 77 PHE A CA 1
ATOM 602 C C . PHE A 1 77 ? -12.748 -2.402 -25.606 1.00 84.94 77 PHE A C 1
ATOM 604 O O . PHE A 1 77 ? -11.560 -2.739 -25.598 1.00 84.94 77 PHE A O 1
ATOM 611 N N . ASP A 1 78 ? -13.312 -1.693 -26.584 1.00 87.06 78 ASP A N 1
ATOM 612 C CA . ASP A 1 78 ? -12.520 -1.044 -27.626 1.00 87.06 78 ASP A CA 1
ATOM 613 C C . ASP A 1 78 ? -11.518 -0.053 -27.007 1.00 87.06 78 ASP A C 1
ATOM 615 O O . ASP A 1 78 ? -11.764 0.505 -25.930 1.00 87.06 78 ASP A O 1
ATOM 619 N N . ARG A 1 79 ? -10.400 0.192 -27.702 1.00 82.38 79 ARG A N 1
ATOM 620 C CA . ARG A 1 79 ? -9.314 1.067 -27.238 1.00 82.38 79 ARG A CA 1
ATOM 621 C C . ARG A 1 79 ? -9.825 2.446 -26.811 1.00 82.38 79 ARG A C 1
ATOM 623 O O . ARG A 1 79 ? -9.470 2.918 -25.733 1.00 82.38 79 ARG A O 1
ATOM 630 N N . ILE A 1 80 ? -10.693 3.074 -27.609 1.00 85.31 80 ILE A N 1
ATOM 631 C CA . ILE A 1 80 ? -11.200 4.427 -27.319 1.00 85.31 80 ILE A CA 1
ATOM 632 C C . ILE A 1 80 ? -12.147 4.401 -26.112 1.00 85.31 80 ILE A C 1
ATOM 634 O O . ILE A 1 80 ? -12.103 5.285 -25.255 1.00 85.31 80 ILE A O 1
ATOM 638 N N . ALA A 1 81 ? -12.999 3.378 -26.018 1.00 86.69 81 ALA A N 1
ATOM 639 C CA . ALA A 1 81 ? -13.910 3.211 -24.888 1.00 86.69 81 ALA A CA 1
ATOM 640 C C . ALA A 1 81 ? -13.140 3.007 -23.574 1.00 86.69 81 ALA A C 1
ATOM 642 O O . ALA A 1 81 ? -13.474 3.624 -22.563 1.00 86.69 81 ALA A O 1
ATOM 643 N N . ARG A 1 82 ? -12.080 2.193 -23.604 1.00 84.75 82 ARG A N 1
ATOM 644 C CA . ARG A 1 82 ? -11.199 1.939 -22.461 1.00 84.75 82 ARG A CA 1
ATOM 645 C C . ARG A 1 82 ? -10.511 3.215 -21.979 1.00 84.75 82 ARG A C 1
ATOM 647 O O . ARG A 1 82 ? -10.609 3.530 -20.797 1.00 84.75 82 ARG A O 1
ATOM 654 N N . GLN A 1 83 ? -9.912 3.985 -22.890 1.00 81.31 83 GLN A N 1
ATOM 655 C CA . GLN A 1 83 ? -9.304 5.283 -22.572 1.00 81.31 83 GLN A CA 1
ATOM 656 C C . GLN A 1 83 ? -10.312 6.242 -21.919 1.00 81.31 83 GLN A C 1
ATOM 658 O O . GLN A 1 83 ? -10.015 6.845 -20.891 1.00 81.31 83 GLN A O 1
ATOM 663 N N . ARG A 1 84 ? -11.543 6.332 -22.444 1.00 86.44 84 ARG A N 1
ATOM 664 C CA . ARG A 1 84 ? -12.609 7.159 -21.844 1.00 86.44 84 ARG A CA 1
ATOM 665 C C . ARG A 1 84 ? -13.017 6.694 -20.448 1.00 86.44 84 ARG A C 1
ATOM 667 O O . ARG A 1 84 ? -13.340 7.525 -19.602 1.00 86.44 84 ARG A O 1
ATOM 674 N N . ILE A 1 85 ? -13.041 5.384 -20.203 1.00 86.94 85 ILE A N 1
ATOM 675 C CA . ILE A 1 85 ? -13.323 4.834 -18.872 1.00 86.94 85 ILE A CA 1
ATOM 676 C C . ILE A 1 85 ? -12.189 5.196 -17.909 1.00 86.94 85 ILE A C 1
ATOM 678 O O . ILE A 1 85 ? -12.487 5.673 -16.818 1.00 86.94 85 ILE A O 1
ATOM 682 N N . TYR A 1 86 ? -10.921 5.050 -18.310 1.00 83.44 86 TYR A N 1
ATOM 683 C CA . TYR A 1 86 ? -9.779 5.462 -17.485 1.00 83.44 86 TYR A CA 1
ATOM 684 C C . TYR A 1 86 ? -9.820 6.957 -17.150 1.00 83.44 86 TYR A C 1
ATOM 686 O O . TYR A 1 86 ? -9.836 7.300 -15.974 1.00 83.44 86 TYR A O 1
ATOM 694 N N . GLN A 1 87 ? -10.021 7.831 -18.139 1.00 83.50 87 GLN A N 1
ATOM 695 C CA . GLN A 1 87 ? -10.176 9.277 -17.913 1.00 83.50 87 GLN A CA 1
ATOM 696 C C . GLN A 1 87 ? -11.326 9.611 -16.944 1.00 83.50 87 GLN A C 1
ATOM 698 O O . GLN A 1 87 ? -11.219 10.512 -16.105 1.00 83.50 87 GLN A O 1
ATOM 703 N N . ALA A 1 88 ? -12.445 8.884 -17.029 1.00 87.12 88 ALA A N 1
ATOM 704 C CA . ALA A 1 88 ? -13.556 9.044 -16.095 1.00 87.12 88 ALA A CA 1
ATOM 705 C C . ALA A 1 88 ? -13.205 8.556 -14.679 1.00 87.12 88 ALA A C 1
ATOM 707 O O . ALA A 1 88 ? -13.637 9.170 -13.709 1.00 87.12 88 ALA A O 1
ATOM 708 N N . ILE A 1 89 ? -12.418 7.483 -14.539 1.00 85.75 89 ILE A N 1
ATOM 709 C CA . ILE A 1 89 ? -11.906 7.013 -13.240 1.00 85.75 89 ILE A CA 1
ATOM 710 C C . ILE A 1 89 ? -10.964 8.061 -12.637 1.00 85.75 89 ILE A C 1
ATOM 712 O O . ILE A 1 89 ? -11.095 8.392 -11.458 1.00 85.75 89 ILE A O 1
ATOM 716 N N . ASP A 1 90 ? -10.056 8.614 -13.439 1.00 82.50 90 ASP A N 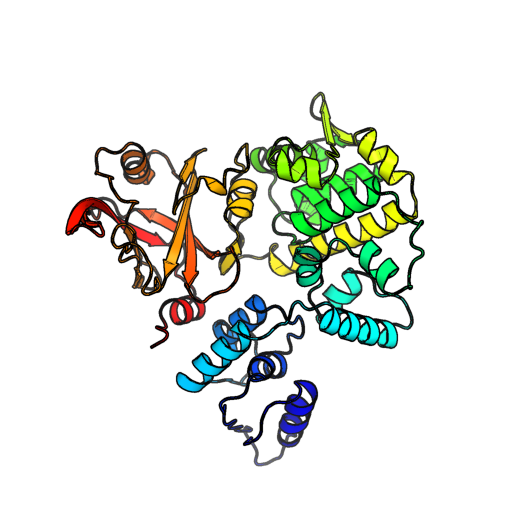1
ATOM 717 C CA . ASP A 1 90 ? -9.054 9.581 -12.987 1.00 82.50 90 ASP A CA 1
ATOM 718 C C . ASP A 1 90 ? -9.714 10.876 -12.506 1.00 82.50 90 ASP A C 1
ATOM 720 O O . ASP A 1 90 ? -9.440 11.345 -11.402 1.00 82.50 90 ASP A O 1
ATOM 724 N N . SER A 1 91 ? -10.671 11.401 -13.273 1.00 84.19 91 SER A N 1
ATOM 725 C CA . SER A 1 91 ? -11.395 12.633 -12.933 1.00 84.19 91 SER A CA 1
ATOM 726 C C . SER A 1 91 ? -12.449 12.472 -11.825 1.00 84.19 91 SER A C 1
ATOM 728 O O . SER A 1 91 ? -12.854 13.466 -11.212 1.00 84.19 91 SER A O 1
ATOM 730 N N . ALA A 1 92 ? -12.903 11.250 -11.527 1.00 85.25 92 ALA A N 1
ATOM 731 C CA . ALA A 1 92 ? -13.941 11.016 -10.525 1.00 85.25 92 ALA A CA 1
ATOM 732 C C . ALA A 1 92 ? -13.461 11.314 -9.094 1.00 85.25 92 ALA A C 1
ATOM 734 O O . ALA A 1 92 ? -12.401 10.874 -8.655 1.00 85.25 92 ALA A O 1
ATOM 735 N N . ARG A 1 93 ? -14.289 12.009 -8.305 1.00 84.56 93 ARG A N 1
ATOM 736 C CA . ARG A 1 93 ? -14.020 12.285 -6.883 1.00 84.56 93 ARG A CA 1
ATOM 737 C C . ARG A 1 93 ? -14.685 11.234 -5.993 1.00 84.56 93 ARG A C 1
ATOM 739 O O . ARG A 1 93 ? -15.755 11.471 -5.434 1.00 84.56 93 ARG A O 1
ATOM 746 N N . LEU A 1 94 ? -14.053 10.065 -5.896 1.00 82.62 94 LEU A N 1
ATOM 747 C CA . LEU A 1 94 ? -14.565 8.892 -5.166 1.00 82.62 94 LEU A CA 1
ATOM 748 C C . LEU A 1 94 ? -14.175 8.855 -3.676 1.00 82.62 94 LEU A C 1
ATOM 750 O O . LEU A 1 94 ? -14.563 7.949 -2.950 1.00 82.62 94 LEU A O 1
ATOM 754 N N . ASP A 1 95 ? -13.450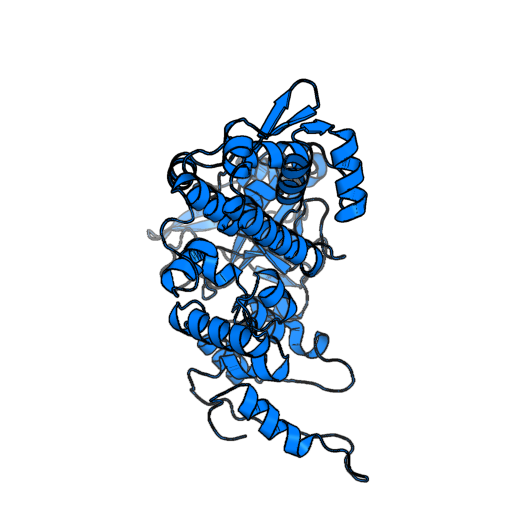 9.866 -3.207 1.00 81.75 95 ASP A N 1
ATOM 755 C CA . ASP A 1 95 ? -12.880 9.984 -1.862 1.00 81.75 95 ASP A CA 1
ATOM 756 C C . ASP A 1 95 ? -13.514 11.152 -1.071 1.00 81.75 95 ASP A C 1
ATOM 758 O O . ASP A 1 95 ? -12.868 11.825 -0.259 1.00 81.75 95 ASP A O 1
ATOM 762 N N . THR A 1 96 ? -14.770 11.493 -1.373 1.00 86.19 96 THR A N 1
ATOM 763 C CA . THR A 1 96 ? -15.444 12.651 -0.767 1.00 86.19 96 THR A CA 1
ATOM 764 C C . THR A 1 96 ? -16.208 12.269 0.497 1.00 86.19 96 THR A C 1
ATOM 766 O O . THR A 1 96 ? -16.860 11.228 0.560 1.00 86.19 96 THR A O 1
ATOM 769 N N . LYS A 1 97 ? -16.215 13.172 1.490 1.00 84.31 97 LYS A N 1
ATOM 770 C CA . LYS A 1 97 ? -17.071 13.059 2.688 1.00 84.31 97 LYS A CA 1
ATOM 771 C C . LYS A 1 97 ? -18.544 12.816 2.351 1.00 84.31 97 LYS A C 1
ATOM 773 O O . LYS A 1 97 ? -19.204 12.055 3.048 1.00 84.31 97 LYS A O 1
ATOM 778 N N . ALA A 1 98 ? -19.058 13.460 1.300 1.00 87.19 98 ALA A N 1
ATOM 779 C CA . ALA A 1 98 ? -20.450 13.313 0.879 1.00 87.19 98 ALA A CA 1
ATOM 780 C C . ALA A 1 98 ? -20.758 11.875 0.433 1.00 87.19 98 ALA A C 1
ATOM 782 O O . ALA A 1 98 ? -21.707 11.281 0.939 1.00 87.19 98 ALA A O 1
ATOM 783 N N . LEU A 1 99 ? -19.914 11.303 -0.437 1.00 86.75 99 LEU A N 1
ATOM 784 C CA . LEU A 1 99 ? -20.059 9.917 -0.882 1.00 86.75 99 LEU A CA 1
ATOM 785 C C . LEU A 1 99 ? -19.921 8.939 0.290 1.00 86.75 99 LEU A C 1
ATOM 787 O O . LEU A 1 99 ? -20.727 8.023 0.421 1.00 86.75 99 LEU A O 1
ATOM 791 N N . PHE A 1 100 ? -18.947 9.162 1.177 1.00 86.69 100 PHE A N 1
ATOM 792 C CA . PHE A 1 100 ? -18.793 8.335 2.372 1.00 86.69 100 PHE A CA 1
ATOM 793 C C . PHE A 1 100 ? -20.052 8.361 3.248 1.00 86.69 100 PHE A C 1
ATOM 795 O O . PHE A 1 100 ? -20.557 7.308 3.625 1.00 86.69 100 PHE A O 1
ATOM 802 N N . LYS A 1 101 ? -20.595 9.552 3.537 1.00 89.06 101 LYS A N 1
ATOM 803 C CA . LYS A 1 101 ? -21.819 9.704 4.335 1.00 89.06 101 LYS A CA 1
ATOM 804 C C . LYS A 1 101 ? -23.001 8.973 3.698 1.00 89.06 101 LYS A C 1
ATOM 806 O O . LYS A 1 101 ? -23.770 8.335 4.411 1.00 89.06 101 LYS A O 1
ATOM 811 N N . GLU A 1 102 ? -23.136 9.037 2.376 1.00 89.88 102 GLU A N 1
ATOM 812 C CA . GLU A 1 102 ? -24.162 8.292 1.641 1.00 89.88 102 GLU A CA 1
ATOM 813 C C . GLU A 1 102 ? -24.005 6.774 1.827 1.00 89.88 102 GLU A C 1
ATOM 815 O O . GLU A 1 102 ? -24.962 6.105 2.223 1.00 89.88 102 GLU A O 1
ATOM 820 N N . GLN A 1 103 ? -22.800 6.230 1.608 1.00 89.31 103 GLN A N 1
ATOM 821 C CA . GLN A 1 103 ? -22.550 4.792 1.766 1.00 89.31 103 GLN A CA 1
ATOM 822 C C . GLN A 1 103 ? -22.705 4.333 3.221 1.00 89.31 103 GLN A C 1
ATOM 824 O O . GLN A 1 103 ? -23.276 3.272 3.471 1.00 89.31 103 GLN A O 1
ATOM 829 N N . TYR A 1 104 ? -22.277 5.151 4.184 1.00 91.44 104 TYR A N 1
ATOM 830 C CA . TYR A 1 104 ? -22.477 4.904 5.609 1.00 91.44 104 TYR A CA 1
ATOM 831 C C . TYR A 1 104 ? -23.962 4.803 5.964 1.00 91.44 104 TYR A C 1
ATOM 833 O O . TYR A 1 104 ? -24.384 3.811 6.554 1.00 91.44 104 TYR A O 1
ATOM 841 N N . LEU A 1 105 ? -24.777 5.788 5.569 1.00 92.75 105 LEU A N 1
ATOM 842 C CA . LEU A 1 105 ? -26.214 5.787 5.858 1.00 92.75 105 LEU A CA 1
ATOM 843 C C . LEU A 1 105 ? -26.921 4.597 5.202 1.00 92.75 105 LEU A C 1
ATOM 845 O O . LEU A 1 105 ? -27.794 3.984 5.814 1.00 92.75 105 LEU A O 1
ATOM 849 N N . LYS A 1 106 ? -26.516 4.238 3.981 1.00 91.94 106 LYS A N 1
ATOM 850 C CA . LYS A 1 106 ? -27.035 3.070 3.266 1.00 91.94 106 LYS A CA 1
ATOM 851 C C . LYS A 1 106 ? -26.701 1.763 3.987 1.00 91.94 106 LYS A C 1
ATOM 853 O O . LYS A 1 106 ? -27.584 0.921 4.137 1.00 91.94 106 LYS A O 1
ATOM 858 N N . LEU A 1 107 ? -25.459 1.589 4.444 1.00 91.94 107 LEU A N 1
ATOM 859 C CA . LEU A 1 107 ? -25.049 0.391 5.179 1.00 91.94 107 LEU A CA 1
ATOM 860 C C . LEU A 1 107 ? -25.715 0.329 6.561 1.00 91.94 107 LEU A C 1
ATOM 862 O O . LEU A 1 107 ? -26.268 -0.705 6.924 1.00 91.94 107 LEU A O 1
ATOM 866 N N . LYS A 1 108 ? -25.772 1.456 7.279 1.00 94.25 108 LYS A N 1
ATOM 867 C CA . LYS A 1 108 ? -26.485 1.589 8.557 1.00 94.25 108 LYS A CA 1
ATOM 868 C C . LYS A 1 108 ? -27.958 1.203 8.427 1.00 94.25 108 LYS A C 1
ATOM 870 O O . LYS A 1 108 ? -28.467 0.446 9.246 1.00 94.25 108 LYS A O 1
ATOM 875 N N . ALA A 1 109 ? -28.640 1.668 7.378 1.00 94.38 109 ALA A N 1
ATOM 876 C CA . ALA A 1 109 ? -30.038 1.321 7.124 1.00 94.38 109 ALA A CA 1
ATOM 877 C C . ALA A 1 109 ? -30.241 -0.177 6.835 1.00 94.38 109 ALA A C 1
ATOM 879 O O . ALA A 1 109 ? -31.264 -0.735 7.220 1.00 94.38 109 ALA A O 1
ATOM 880 N N . LYS A 1 110 ? -29.272 -0.836 6.184 1.00 92.75 110 LYS A N 1
ATOM 881 C CA . LYS A 1 110 ? -29.308 -2.286 5.929 1.00 92.75 110 LYS A CA 1
ATOM 882 C C . LYS A 1 110 ? -29.072 -3.115 7.191 1.00 92.75 110 LYS A C 1
ATOM 884 O O . LYS A 1 110 ? -29.717 -4.144 7.354 1.00 92.75 110 LYS A O 1
ATOM 889 N N . LEU A 1 111 ? -28.145 -2.686 8.047 1.00 93.75 111 LEU A N 1
ATOM 890 C CA . LEU A 1 111 ? -27.773 -3.408 9.269 1.00 93.75 111 LEU A CA 1
ATOM 891 C C . LEU A 1 111 ? -28.700 -3.103 10.452 1.00 93.75 111 LEU A C 1
ATOM 893 O O . LEU A 1 111 ? -28.775 -3.892 11.387 1.00 93.75 111 LEU A O 1
ATOM 897 N N . GLY A 1 112 ? -29.380 -1.954 10.440 1.00 93.75 112 GLY A N 1
ATOM 898 C CA . GLY A 1 112 ? -30.194 -1.473 11.561 1.00 93.75 112 GLY A CA 1
ATOM 899 C C . GLY A 1 112 ? -29.382 -0.902 12.732 1.00 93.75 112 GLY A C 1
ATOM 900 O O . GLY A 1 112 ? -29.965 -0.487 13.728 1.00 93.75 112 GLY A O 1
ATOM 901 N N . GLN A 1 113 ? -28.054 -0.845 12.615 1.00 93.69 113 GLN A N 1
ATOM 902 C CA . GLN A 1 113 ? -27.131 -0.345 13.636 1.00 93.69 113 GLN A CA 1
ATOM 903 C C . GLN A 1 113 ? -25.928 0.354 12.993 1.00 93.69 113 GLN A C 1
ATOM 905 O O . GLN A 1 113 ? -25.728 0.257 11.779 1.00 93.69 113 GLN A O 1
ATOM 910 N N . VAL A 1 114 ? -25.131 1.065 13.799 1.00 93.38 114 VAL A N 1
ATOM 911 C CA . VAL A 1 114 ? -23.877 1.687 13.342 1.00 93.38 114 VAL A CA 1
ATOM 912 C C . VAL A 1 114 ? -22.940 0.586 12.816 1.00 93.38 114 VAL A C 1
ATOM 914 O O . VAL A 1 114 ? -22.623 -0.327 13.578 1.00 93.38 114 VAL A O 1
ATOM 917 N N . PRO A 1 115 ? -22.513 0.635 11.540 1.00 94.50 115 PRO A N 1
ATOM 918 C CA . PRO A 1 115 ? -21.613 -0.369 10.983 1.00 94.50 115 PRO A CA 1
ATOM 919 C C . PRO A 1 115 ? -20.232 -0.328 11.646 1.00 94.50 115 PRO A C 1
ATOM 921 O O . PRO A 1 115 ? -19.710 0.752 11.926 1.00 94.50 115 PRO A O 1
ATOM 924 N N . SER A 1 116 ? -19.610 -1.485 11.835 1.00 93.69 116 SER A N 1
ATOM 925 C CA . SER A 1 116 ? -18.176 -1.610 12.117 1.00 93.69 116 SER A CA 1
ATOM 926 C C . SER A 1 116 ? -17.347 -1.455 10.837 1.00 93.69 116 SER A C 1
ATOM 928 O O . SER A 1 116 ? -17.867 -1.522 9.718 1.00 93.69 116 SER A O 1
ATOM 930 N N . LEU A 1 117 ? -16.033 -1.284 10.967 1.00 93.12 117 LEU A N 1
ATOM 931 C CA . LEU A 1 117 ? -15.129 -1.261 9.817 1.00 93.12 117 LEU A CA 1
ATOM 932 C C . LEU A 1 117 ? -15.090 -2.601 9.074 1.00 93.12 117 LEU A C 1
ATOM 934 O O . LEU A 1 117 ? -14.963 -2.623 7.846 1.00 93.12 117 LEU A O 1
ATOM 938 N N . ILE A 1 118 ? -15.246 -3.711 9.797 1.00 91.06 118 ILE A N 1
ATOM 939 C CA . ILE A 1 118 ? -15.384 -5.039 9.192 1.00 91.06 118 ILE A CA 1
ATOM 940 C C . ILE A 1 118 ? -16.660 -5.144 8.361 1.00 91.06 118 ILE A C 1
ATOM 942 O O . ILE A 1 118 ? -16.612 -5.716 7.271 1.00 91.06 118 ILE A O 1
ATOM 946 N N . ASP A 1 119 ? -17.771 -4.554 8.804 1.00 93.12 119 ASP A N 1
ATOM 947 C CA . ASP A 1 119 ? -19.017 -4.583 8.033 1.00 93.12 119 ASP A CA 1
ATOM 948 C C . ASP A 1 119 ? -18.840 -3.926 6.659 1.00 93.12 119 ASP A C 1
ATOM 950 O O . ASP A 1 119 ? -19.304 -4.464 5.653 1.00 93.12 119 ASP A O 1
ATOM 954 N N . PHE A 1 120 ? -18.094 -2.817 6.580 1.00 90.44 120 PHE A N 1
ATOM 955 C CA . PHE A 1 120 ? -17.726 -2.210 5.296 1.00 90.44 120 PHE A CA 1
ATOM 956 C C . PHE A 1 120 ? -16.887 -3.157 4.428 1.00 90.44 120 PHE A C 1
ATOM 958 O O . PHE A 1 120 ? -17.160 -3.321 3.234 1.00 90.44 120 PHE A O 1
ATOM 965 N N . ALA A 1 121 ? -15.883 -3.801 5.026 1.00 87.44 121 ALA A N 1
ATOM 966 C CA . ALA A 1 121 ? -14.960 -4.683 4.321 1.00 87.44 121 ALA A CA 1
ATOM 967 C C . ALA A 1 121 ? -15.634 -5.968 3.796 1.00 87.44 121 ALA A C 1
ATOM 969 O O . ALA A 1 121 ? -15.302 -6.446 2.706 1.00 87.44 121 ALA A O 1
ATOM 970 N N . VAL A 1 122 ? -16.606 -6.505 4.541 1.00 87.31 122 VAL A N 1
ATOM 971 C CA . VAL A 1 122 ? -17.402 -7.685 4.166 1.00 87.31 122 VAL A CA 1
ATOM 972 C C . VAL A 1 122 ? -18.474 -7.324 3.142 1.00 87.31 122 VAL A C 1
ATOM 974 O O . VAL A 1 122 ? -18.645 -8.053 2.164 1.00 87.31 122 VAL A O 1
ATOM 977 N N . ALA A 1 123 ? -19.159 -6.188 3.312 1.00 85.75 123 ALA A N 1
ATOM 978 C CA . ALA A 1 123 ? -20.169 -5.730 2.361 1.00 85.75 123 ALA A CA 1
ATOM 979 C C . ALA A 1 123 ? -19.570 -5.402 0.983 1.00 85.75 123 ALA A C 1
ATOM 981 O O . ALA A 1 123 ? -20.273 -5.483 -0.021 1.00 85.75 123 ALA A O 1
ATOM 982 N N . LYS A 1 124 ? -18.277 -5.033 0.923 1.00 79.69 124 LYS A N 1
ATOM 983 C CA . LYS A 1 124 ? -17.570 -4.592 -0.298 1.00 79.69 124 LYS A CA 1
ATOM 984 C C . LYS A 1 124 ? -18.250 -3.398 -0.994 1.00 79.69 124 LYS A C 1
ATOM 986 O O . LYS A 1 124 ? -18.034 -3.157 -2.181 1.00 79.69 124 LYS A O 1
ATOM 991 N N . GLU A 1 125 ? -19.061 -2.634 -0.258 1.00 78.00 125 GLU A N 1
ATOM 992 C CA . GLU A 1 125 ? -19.829 -1.482 -0.763 1.00 78.00 125 GLU A CA 1
ATOM 993 C C . GLU A 1 125 ? -19.054 -0.164 -0.736 1.00 78.00 125 GLU A C 1
ATOM 995 O O . GLU A 1 125 ? -19.441 0.782 -1.415 1.00 78.00 125 GLU A O 1
ATOM 1000 N N . TYR A 1 126 ? -17.987 -0.084 0.059 1.00 83.81 126 TYR A N 1
ATOM 1001 C CA . TYR A 1 126 ? -17.078 1.055 0.102 1.00 83.81 126 TYR A CA 1
ATOM 1002 C C . TYR A 1 126 ? -15.783 0.647 0.812 1.00 83.81 126 TYR A C 1
ATOM 1004 O O . TYR A 1 126 ? -15.834 -0.057 1.818 1.00 83.81 126 TYR A O 1
ATOM 1012 N N . ASP A 1 127 ? -14.627 1.079 0.306 1.00 85.12 127 ASP A N 1
ATOM 1013 C CA . ASP A 1 127 ? -13.333 0.849 0.958 1.00 85.12 127 ASP A CA 1
ATOM 1014 C C . ASP A 1 127 ? -13.073 1.904 2.058 1.00 85.12 127 ASP A C 1
ATOM 1016 O O . ASP A 1 127 ? -12.805 3.068 1.730 1.00 85.12 127 ASP A O 1
ATOM 1020 N N . PRO A 1 128 ? -13.114 1.534 3.357 1.00 84.44 128 PRO A N 1
ATOM 1021 C CA . PRO A 1 128 ? -12.926 2.484 4.453 1.00 84.44 128 PRO A CA 1
ATOM 1022 C C . PRO A 1 128 ? -11.521 3.111 4.477 1.00 84.44 128 PRO A C 1
ATOM 1024 O O . PRO A 1 128 ? -11.351 4.204 5.018 1.00 84.44 128 PRO A O 1
ATOM 1027 N N . LEU A 1 129 ? -10.513 2.501 3.839 1.00 87.31 129 LEU A N 1
ATOM 1028 C CA . LEU A 1 129 ? -9.152 3.051 3.801 1.00 87.31 129 LEU A CA 1
ATOM 1029 C C . LEU A 1 129 ? -9.065 4.367 3.026 1.00 87.31 129 LEU A C 1
ATOM 1031 O O . LEU A 1 129 ? -8.256 5.236 3.365 1.00 87.31 129 LEU A O 1
ATOM 1035 N N . GLN A 1 130 ? -9.918 4.545 2.011 1.00 82.62 130 GLN A N 1
ATOM 1036 C CA . GLN A 1 130 ? -9.990 5.795 1.247 1.00 82.62 130 GLN A CA 1
ATOM 1037 C C . GLN A 1 130 ? -10.354 6.980 2.143 1.00 82.62 130 GLN A C 1
ATOM 1039 O O . GLN A 1 130 ? -9.934 8.110 1.899 1.00 82.62 130 GLN A O 1
ATOM 1044 N N . PHE A 1 131 ? -11.109 6.716 3.208 1.00 80.06 131 PHE A N 1
ATOM 1045 C CA . PHE A 1 131 ? -11.497 7.732 4.163 1.00 80.06 131 PHE A CA 1
ATOM 1046 C C . PHE A 1 131 ? -10.339 8.109 5.098 1.00 80.06 131 PHE A C 1
ATOM 1048 O O . PHE A 1 131 ? -10.049 9.298 5.274 1.00 80.06 131 PHE A O 1
ATOM 1055 N N . PHE A 1 132 ? -9.649 7.114 5.668 1.00 83.31 132 PHE A N 1
ATOM 1056 C CA . PHE A 1 132 ? -8.617 7.364 6.679 1.00 83.31 132 PHE A CA 1
ATOM 1057 C C . PHE A 1 132 ? -7.503 8.271 6.171 1.00 83.31 132 PHE A C 1
ATOM 1059 O O . PHE A 1 132 ? -7.081 9.176 6.891 1.00 83.31 132 PHE A O 1
ATOM 1066 N N . LYS A 1 133 ? -7.086 8.096 4.908 1.00 76.06 133 LYS A N 1
ATOM 1067 C CA . LYS A 1 133 ? -6.039 8.916 4.278 1.00 76.06 133 LYS A CA 1
ATOM 1068 C C . LYS A 1 133 ? -6.338 10.423 4.341 1.00 76.06 133 LYS A C 1
ATOM 1070 O O . LYS A 1 133 ? -5.408 11.218 4.441 1.00 76.06 133 LYS A O 1
ATOM 1075 N N . LYS A 1 134 ? -7.612 10.826 4.296 1.00 78.81 134 LYS A N 1
ATOM 1076 C CA . LYS A 1 134 ? -8.017 12.231 4.127 1.00 78.81 134 LYS A CA 1
ATOM 1077 C C . LYS A 1 134 ? -8.669 12.852 5.354 1.00 78.81 134 LYS A C 1
ATOM 1079 O O . LYS A 1 134 ? -8.608 14.066 5.529 1.00 78.81 134 LYS A O 1
ATOM 1084 N N . TYR A 1 135 ? -9.306 12.040 6.186 1.00 79.88 135 TYR A N 1
ATOM 1085 C CA . TYR A 1 135 ? -10.268 12.546 7.158 1.00 79.88 135 TYR A CA 1
ATOM 1086 C C . TYR A 1 135 ? -10.105 11.959 8.567 1.00 79.88 135 TYR A C 1
ATOM 1088 O O . TYR A 1 135 ? -10.992 12.125 9.398 1.00 79.88 135 TYR A O 1
ATOM 1096 N N . GLY A 1 136 ? -8.968 11.322 8.859 1.00 87.38 136 GLY A N 1
ATOM 1097 C CA . GLY A 1 136 ? -8.627 10.903 10.222 1.00 87.38 136 GLY A CA 1
ATOM 1098 C C . GLY A 1 136 ? -8.934 9.433 10.485 1.00 87.38 136 GLY A C 1
ATOM 1099 O O . GLY A 1 136 ? -8.474 8.570 9.738 1.00 87.38 136 GLY A O 1
ATOM 1100 N N . CYS A 1 137 ? -9.661 9.153 11.565 1.00 92.31 137 CYS A N 1
ATOM 1101 C CA . CYS A 1 137 ? -10.068 7.806 11.975 1.00 92.31 137 CYS A CA 1
ATOM 1102 C C . CYS A 1 137 ? -11.594 7.668 12.113 1.00 92.31 137 CYS A C 1
ATOM 1104 O O . CYS A 1 137 ? -12.340 8.644 12.036 1.00 92.31 137 CYS A O 1
ATOM 1106 N N . TYR A 1 138 ? -12.071 6.434 12.296 1.00 93.00 138 TYR A N 1
ATOM 1107 C CA . TYR A 1 138 ? -13.506 6.136 12.293 1.00 93.00 138 TYR A CA 1
ATOM 1108 C C . TYR A 1 138 ? -14.295 6.783 13.449 1.00 93.00 138 TYR A C 1
ATOM 1110 O O . TYR A 1 138 ? -15.370 7.317 13.194 1.00 93.00 138 TYR A O 1
ATOM 1118 N N . PRO A 1 139 ? -13.793 6.860 14.696 1.00 93.94 139 PRO A N 1
ATOM 1119 C CA . PRO A 1 139 ? -14.541 7.549 15.752 1.00 93.94 139 PRO A CA 1
ATOM 1120 C C . PRO A 1 139 ? -14.769 9.042 15.494 1.00 93.94 139 PRO A C 1
ATOM 1122 O O . PRO A 1 139 ? -15.849 9.547 15.787 1.00 93.94 139 PRO A O 1
ATOM 1125 N N . GLU A 1 140 ? -13.812 9.745 14.879 1.00 92.00 140 GLU A N 1
ATOM 1126 C CA . GLU A 1 140 ? -13.977 11.167 14.525 1.00 92.00 140 GLU A CA 1
ATOM 1127 C C . GLU A 1 140 ? -15.138 11.384 13.552 1.00 92.00 140 GLU A C 1
ATOM 1129 O O . GLU A 1 140 ? -15.875 12.365 13.652 1.00 92.00 140 GLU A O 1
ATOM 1134 N N . LEU A 1 141 ? -15.337 10.435 12.637 1.00 89.06 141 LEU A N 1
ATOM 1135 C CA . LEU A 1 141 ? -16.487 10.439 11.744 1.00 89.06 141 LEU A CA 1
ATOM 1136 C C . LEU A 1 141 ? -17.796 10.255 12.468 1.00 89.06 141 LEU A C 1
ATOM 1138 O O . LEU A 1 141 ? -18.748 10.974 12.185 1.00 89.06 141 LEU A O 1
ATOM 1142 N N . LEU A 1 142 ? -17.862 9.262 13.350 1.00 91.62 142 LEU A N 1
ATOM 1143 C CA . LEU A 1 142 ? -19.087 8.977 14.081 1.00 91.62 142 LEU A CA 1
ATOM 1144 C C . LEU A 1 142 ? -19.490 10.196 14.919 1.00 91.62 142 LEU A C 1
ATOM 1146 O O . LEU A 1 142 ? -20.670 10.539 14.966 1.00 91.62 142 LEU A O 1
ATOM 1150 N N . MET A 1 143 ? -18.512 10.922 15.471 1.00 92.31 143 MET A N 1
ATOM 1151 C CA . MET A 1 143 ? -18.740 12.208 16.137 1.00 92.31 143 MET A CA 1
ATOM 1152 C C . MET A 1 143 ? -19.267 13.293 15.189 1.00 92.31 143 MET A C 1
ATOM 1154 O O . MET A 1 143 ? -20.175 14.043 15.546 1.00 92.31 143 MET A O 1
ATOM 1158 N N . GLU A 1 144 ? -18.719 13.400 13.976 1.00 89.69 144 GLU A N 1
ATOM 1159 C CA . GLU A 1 144 ? -19.185 14.357 12.960 1.00 89.69 144 GLU A CA 1
ATOM 1160 C C . GLU A 1 144 ? -20.606 14.030 12.467 1.00 89.69 144 GLU A C 1
ATOM 1162 O O . GLU A 1 144 ? -21.410 14.932 12.223 1.00 89.69 144 GLU A O 1
ATOM 1167 N N . LEU A 1 145 ? -20.934 12.742 12.364 1.00 89.75 145 LEU A N 1
ATOM 1168 C CA . LEU A 1 145 ? -22.244 12.227 11.967 1.00 89.75 145 LEU A CA 1
ATOM 1169 C C . LEU A 1 145 ? -23.267 12.202 13.114 1.00 89.75 145 LEU A C 1
ATOM 1171 O O . LEU A 1 145 ? -24.421 11.869 12.861 1.00 89.75 145 LEU A O 1
ATOM 1175 N N . GLN A 1 146 ? -22.868 12.609 14.326 1.00 90.12 146 GLN A N 1
ATOM 1176 C CA . GLN A 1 146 ? -23.688 12.623 15.548 1.00 90.12 146 GLN A CA 1
ATOM 1177 C C . GLN A 1 146 ? -24.142 11.232 16.024 1.00 90.12 146 GLN A C 1
ATOM 1179 O O . GLN A 1 146 ? -25.081 11.122 16.806 1.00 90.12 146 GLN A O 1
ATOM 1184 N N . ASP A 1 147 ? -23.451 10.179 15.589 1.00 91.44 147 ASP A N 1
ATOM 1185 C CA . ASP A 1 147 ? -23.646 8.804 16.067 1.00 91.44 147 ASP A CA 1
ATOM 1186 C C . ASP A 1 147 ? -22.757 8.464 17.274 1.00 91.44 147 ASP A C 1
ATOM 1188 O O . ASP A 1 147 ? -22.876 7.392 17.862 1.00 91.44 147 ASP A O 1
ATOM 1192 N N . LEU A 1 148 ? -21.880 9.391 17.664 1.00 92.00 148 LEU A N 1
ATOM 1193 C CA . LEU A 1 148 ? -21.033 9.310 18.846 1.00 92.00 148 LEU A CA 1
ATOM 1194 C C . LEU A 1 148 ? -20.908 10.699 19.488 1.00 92.00 148 LEU A C 1
ATOM 1196 O O . LEU A 1 148 ? -20.842 11.709 18.785 1.00 92.00 148 LEU A O 1
ATOM 1200 N N . ALA A 1 149 ? -20.859 10.775 20.818 1.00 90.19 149 ALA A N 1
ATOM 1201 C CA . ALA A 1 149 ? -20.633 12.045 21.505 1.00 90.19 149 ALA A CA 1
ATOM 1202 C C . ALA A 1 149 ? -19.174 12.524 21.334 1.00 90.19 149 ALA A C 1
ATOM 1204 O O . ALA A 1 149 ? -18.248 11.725 21.183 1.00 90.19 149 ALA A O 1
ATOM 1205 N N . LYS A 1 150 ? -18.960 13.845 21.318 1.00 88.25 150 LYS A N 1
ATOM 1206 C CA . LYS A 1 150 ? -17.654 14.455 20.986 1.00 88.25 150 LYS A CA 1
ATOM 1207 C C . LYS A 1 150 ? -16.593 14.293 22.077 1.00 88.25 150 LYS A C 1
ATOM 1209 O O . LYS A 1 150 ? -15.413 14.467 21.804 1.00 88.25 150 LYS A O 1
ATOM 1214 N N . ASP A 1 151 ? -17.013 14.000 23.296 1.00 88.81 151 ASP A N 1
ATOM 1215 C CA . ASP A 1 151 ? -16.200 13.884 24.506 1.00 88.81 151 ASP A CA 1
ATOM 1216 C C . ASP A 1 151 ? -15.830 12.434 24.855 1.00 88.81 151 ASP A C 1
ATOM 1218 O O . ASP A 1 151 ? -15.125 12.200 25.831 1.00 88.81 151 ASP A O 1
ATOM 1222 N N . VAL A 1 152 ? -16.248 11.460 24.037 1.00 93.00 152 VAL A N 1
ATOM 1223 C CA . VAL A 1 152 ? -15.991 10.029 24.284 1.00 93.00 152 VAL A CA 1
ATOM 1224 C C . VAL A 1 152 ? -14.501 9.676 24.214 1.00 93.00 152 VAL A C 1
ATOM 1226 O O . VAL A 1 152 ? -14.067 8.745 24.885 1.00 93.00 152 VAL A O 1
ATOM 1229 N N . PHE A 1 153 ? -13.715 10.404 23.414 1.00 95.94 153 PHE A N 1
ATOM 1230 C CA . PHE A 1 153 ? -12.291 10.130 23.222 1.00 95.94 153 PHE A CA 1
ATOM 1231 C C . PHE A 1 153 ? -11.443 11.357 23.550 1.00 95.94 153 PHE A C 1
ATOM 1233 O O . PHE A 1 153 ? -11.731 12.482 23.141 1.00 95.94 153 PHE A O 1
ATOM 1240 N N . THR A 1 154 ? -10.326 11.118 24.220 1.00 95.19 154 THR A N 1
ATOM 1241 C CA . THR A 1 154 ? -9.251 12.086 24.410 1.00 95.19 154 THR A CA 1
ATOM 1242 C C . THR A 1 154 ? -8.464 12.300 23.115 1.00 95.19 154 THR A C 1
ATOM 1244 O O . THR A 1 154 ? -8.383 11.437 22.237 1.00 95.19 154 THR A O 1
ATOM 1247 N N . ASN A 1 155 ? -7.765 13.433 23.021 1.00 93.69 155 ASN A N 1
ATOM 1248 C CA . ASN A 1 155 ? -6.882 13.712 21.884 1.00 93.69 155 ASN A CA 1
ATOM 1249 C C . ASN A 1 155 ? -5.776 12.655 21.708 1.00 93.69 155 ASN A C 1
ATOM 1251 O O . ASN A 1 155 ? -5.380 12.369 20.579 1.00 93.69 155 ASN A O 1
ATOM 1255 N N . LYS A 1 156 ? -5.280 12.061 22.805 1.00 95.00 156 LYS A N 1
ATOM 1256 C CA . LYS A 1 156 ? -4.241 11.020 22.753 1.00 95.00 156 LYS A CA 1
ATOM 1257 C C . LYS A 1 156 ? -4.784 9.731 22.125 1.00 95.00 156 LYS A C 1
ATOM 1259 O O . LYS A 1 156 ? -4.125 9.155 21.265 1.00 95.00 156 LYS A O 1
ATOM 1264 N N . GLU A 1 157 ? -5.998 9.325 22.492 1.00 96.69 157 GLU A N 1
ATOM 1265 C CA . GLU A 1 157 ? -6.682 8.169 21.899 1.00 96.69 157 GLU A CA 1
ATOM 1266 C C . GLU A 1 157 ? -6.971 8.380 20.412 1.00 96.69 157 GLU A C 1
ATOM 1268 O O . GLU A 1 157 ? -6.652 7.514 19.598 1.00 96.69 157 GLU A O 1
ATOM 1273 N N . LEU A 1 158 ? -7.487 9.553 20.031 1.00 95.94 158 LEU A N 1
ATOM 1274 C CA . LEU A 1 158 ? -7.732 9.882 18.624 1.00 95.94 158 LEU A CA 1
ATOM 1275 C C . LEU A 1 158 ? -6.434 9.889 17.804 1.00 95.94 158 LEU A C 1
ATOM 1277 O O . LEU A 1 158 ? -6.395 9.336 16.708 1.00 95.94 158 LEU A O 1
ATOM 1281 N N . ASN A 1 159 ? -5.345 10.451 18.334 1.00 95.50 159 ASN A N 1
ATOM 1282 C CA . ASN A 1 159 ? -4.037 10.426 17.673 1.00 95.50 159 ASN A CA 1
ATOM 1283 C C . ASN A 1 159 ? -3.529 8.997 17.437 1.00 95.50 159 ASN A C 1
ATOM 1285 O O . ASN A 1 159 ? -3.021 8.697 16.353 1.00 95.50 159 ASN A O 1
ATOM 1289 N N . SER A 1 160 ? -3.707 8.116 18.423 1.00 96.19 160 SER A N 1
ATOM 1290 C CA . SER A 1 160 ? -3.352 6.705 18.304 1.00 96.19 160 SER A CA 1
ATOM 1291 C C . SER A 1 160 ? -4.177 5.991 17.230 1.00 96.19 160 SER A C 1
ATOM 1293 O O . SER A 1 160 ? -3.620 5.350 16.337 1.00 96.19 160 SER A O 1
ATOM 1295 N N . LEU A 1 161 ? -5.500 6.169 17.250 1.00 96.69 161 LEU A N 1
ATOM 1296 C CA . LEU A 1 161 ? -6.398 5.569 16.266 1.00 96.69 161 LEU A CA 1
ATOM 1297 C C . LEU A 1 161 ? -6.119 6.077 14.850 1.00 96.69 161 LEU A C 1
ATOM 1299 O O . LEU A 1 161 ? -6.147 5.282 13.911 1.00 96.69 161 LEU A O 1
ATOM 1303 N N . ARG A 1 162 ? -5.791 7.365 14.677 1.00 95.38 162 ARG A N 1
ATOM 1304 C CA . ARG A 1 162 ? -5.352 7.919 13.384 1.00 95.38 162 ARG A CA 1
ATOM 1305 C C . ARG A 1 162 ? -4.084 7.241 12.881 1.00 95.38 162 ARG A C 1
ATOM 1307 O O . ARG A 1 162 ? -4.047 6.880 11.711 1.00 95.38 162 ARG A O 1
ATOM 1314 N N . PHE A 1 163 ? -3.081 7.041 13.740 1.00 94.81 163 PHE A N 1
ATOM 1315 C CA . PHE A 1 163 ? -1.856 6.335 13.361 1.00 94.81 163 PHE A CA 1
ATOM 1316 C C . PHE A 1 163 ? -2.172 4.922 12.861 1.00 94.81 163 PHE A C 1
ATOM 1318 O O . PHE A 1 163 ? -1.850 4.591 11.726 1.00 94.81 163 PHE A O 1
ATOM 1325 N N . ILE A 1 164 ? -2.879 4.111 13.652 1.00 95.50 164 ILE A N 1
ATOM 1326 C CA . ILE A 1 164 ? -3.178 2.717 13.284 1.00 95.50 164 ILE A CA 1
ATOM 1327 C C . ILE A 1 164 ? -4.034 2.666 12.004 1.00 95.50 164 ILE A C 1
ATOM 1329 O O . ILE A 1 164 ? -3.749 1.882 11.099 1.00 95.50 164 ILE A O 1
ATOM 1333 N N . SER A 1 165 ? -5.030 3.549 11.884 1.00 95.06 165 SER A N 1
ATOM 1334 C CA . SER A 1 165 ? -5.930 3.604 10.723 1.00 95.06 165 SER A CA 1
ATOM 1335 C C . SER A 1 165 ? -5.217 4.028 9.434 1.00 95.06 165 SER A C 1
ATOM 1337 O O . SER A 1 165 ? -5.486 3.475 8.373 1.00 95.06 165 SER A O 1
ATOM 1339 N N . GLN A 1 166 ? -4.319 5.015 9.499 1.00 92.31 166 GLN A N 1
ATOM 1340 C CA . GLN A 1 166 ? -3.655 5.573 8.311 1.00 92.31 166 GLN A CA 1
ATOM 1341 C C . GLN A 1 166 ? -2.405 4.794 7.902 1.00 92.31 166 GLN A C 1
ATOM 1343 O O . GLN A 1 166 ? -2.055 4.791 6.725 1.00 92.31 166 GLN A O 1
ATOM 1348 N N . GLU A 1 167 ? -1.726 4.166 8.861 1.00 91.94 167 GLU A N 1
ATOM 1349 C CA . GLU A 1 167 ? -0.409 3.560 8.651 1.00 91.94 167 GLU A CA 1
ATOM 1350 C C . GLU A 1 167 ? -0.455 2.033 8.557 1.00 91.94 167 GLU A C 1
ATOM 1352 O O . GLU A 1 167 ? 0.403 1.445 7.902 1.00 91.94 167 GLU A O 1
ATOM 1357 N N . LEU A 1 168 ? -1.419 1.385 9.226 1.00 94.75 168 LEU A N 1
ATOM 1358 C CA . LEU A 1 168 ? -1.422 -0.073 9.411 1.00 94.75 168 LEU A CA 1
ATOM 1359 C C . LEU A 1 168 ? -2.679 -0.759 8.872 1.00 94.75 168 LEU A C 1
ATOM 1361 O O . LEU A 1 168 ? -2.602 -1.917 8.465 1.00 94.75 168 LEU A O 1
ATOM 1365 N N . ALA A 1 169 ? -3.829 -0.078 8.848 1.00 95.12 169 ALA A N 1
ATOM 1366 C CA . ALA A 1 169 ? -5.096 -0.695 8.447 1.00 95.12 169 ALA A CA 1
ATOM 1367 C C . ALA A 1 169 ? -5.126 -1.151 6.977 1.00 95.12 169 ALA A C 1
ATOM 1369 O O . ALA A 1 169 ? -6.007 -1.921 6.602 1.00 95.12 169 ALA A O 1
ATOM 1370 N N . ASP A 1 170 ? -4.169 -0.729 6.144 1.00 92.69 170 ASP A N 1
ATOM 1371 C CA . ASP A 1 170 ? -4.038 -1.237 4.777 1.00 92.69 170 ASP A CA 1
ATOM 1372 C C . ASP A 1 170 ? -3.642 -2.717 4.703 1.00 92.69 170 ASP A C 1
ATOM 1374 O O . ASP A 1 170 ? -3.865 -3.350 3.674 1.00 92.69 170 ASP A O 1
ATOM 1378 N N . GLY A 1 171 ? -3.110 -3.282 5.791 1.00 94.19 171 GLY A N 1
ATOM 1379 C CA . GLY A 1 171 ? -2.791 -4.699 5.902 1.00 94.19 171 GLY A CA 1
ATOM 1380 C C . GLY A 1 171 ? -1.575 -5.150 5.091 1.00 94.19 171 GLY A C 1
ATOM 1381 O O . GLY A 1 171 ? -1.363 -6.352 4.980 1.00 94.19 171 GLY A O 1
ATOM 1382 N N . LYS A 1 172 ? -0.741 -4.241 4.554 1.00 94.31 172 LYS A N 1
ATOM 1383 C CA . LYS A 1 172 ? 0.437 -4.611 3.729 1.00 94.31 172 LYS A CA 1
ATOM 1384 C C . LYS A 1 172 ? 1.432 -5.530 4.451 1.00 94.31 172 LYS A C 1
ATOM 1386 O O . LYS A 1 172 ? 2.138 -6.306 3.814 1.00 94.31 172 LYS A O 1
ATOM 1391 N N . ARG A 1 173 ? 1.510 -5.435 5.784 1.00 93.75 173 ARG A N 1
ATOM 1392 C CA . ARG A 1 173 ? 2.283 -6.342 6.646 1.00 93.75 173 ARG A CA 1
ATOM 1393 C C . ARG A 1 173 ? 1.492 -6.629 7.925 1.00 93.75 173 ARG A C 1
ATOM 1395 O O . ARG A 1 173 ? 1.045 -5.677 8.560 1.00 93.75 173 ARG A O 1
ATOM 1402 N N . PRO A 1 174 ? 1.346 -7.900 8.336 1.00 95.19 174 PRO A N 1
ATOM 1403 C CA . PRO A 1 174 ? 0.521 -8.252 9.491 1.00 95.19 174 PRO A CA 1
ATOM 1404 C C . PRO A 1 174 ? 1.256 -8.114 10.830 1.00 95.19 174 PRO A C 1
ATOM 1406 O O . PRO A 1 174 ? 0.606 -8.080 11.870 1.00 95.19 174 PRO A O 1
ATOM 1409 N N . HIS A 1 175 ? 2.593 -8.036 10.818 1.00 95.75 175 HIS A N 1
ATOM 1410 C CA . HIS A 1 175 ? 3.435 -8.098 12.015 1.00 95.75 175 HIS A CA 1
ATOM 1411 C C . HIS A 1 175 ? 3.037 -7.050 13.060 1.00 95.75 175 HIS A C 1
ATOM 1413 O O . HIS A 1 175 ? 2.879 -7.371 14.233 1.00 95.75 175 HIS A O 1
ATOM 1419 N N . GLU A 1 176 ? 2.847 -5.803 12.634 1.00 96.44 176 GLU A N 1
ATOM 1420 C CA . GLU A 1 176 ? 2.524 -4.689 13.522 1.00 96.44 176 GLU A CA 1
ATOM 1421 C C . GLU A 1 176 ? 1.141 -4.838 14.153 1.00 96.44 176 GLU A C 1
ATOM 1423 O O . GLU A 1 176 ? 0.988 -4.679 15.362 1.00 96.44 176 GLU A O 1
ATOM 1428 N N . LEU A 1 177 ? 0.139 -5.190 13.348 1.00 97.69 177 LEU A N 1
ATOM 1429 C CA . LEU A 1 177 ? -1.230 -5.380 13.821 1.00 97.69 177 LEU A CA 1
ATOM 1430 C C . LEU A 1 177 ? -1.347 -6.593 14.744 1.00 97.69 177 LEU A C 1
ATOM 1432 O O . LEU A 1 177 ? -2.042 -6.521 15.755 1.00 97.69 177 LEU A O 1
ATOM 1436 N N . LEU A 1 178 ? -0.651 -7.691 14.431 1.00 97.12 178 LEU A N 1
ATOM 1437 C CA . LEU A 1 178 ? -0.645 -8.878 15.280 1.00 97.12 178 LEU A CA 1
ATOM 1438 C C . LEU A 1 178 ? 0.075 -8.609 16.607 1.00 97.12 178 LEU A C 1
ATOM 1440 O O . LEU A 1 178 ? -0.437 -9.004 17.652 1.00 97.12 178 LEU A O 1
ATOM 1444 N N . LEU A 1 179 ? 1.206 -7.891 16.591 1.00 97.12 179 LEU A N 1
ATOM 1445 C CA . LEU A 1 179 ? 1.885 -7.448 17.815 1.00 97.12 179 LEU A CA 1
ATOM 1446 C C . LEU A 1 179 ? 0.954 -6.613 18.691 1.00 97.12 179 LEU A C 1
ATOM 1448 O O . LEU A 1 179 ? 0.796 -6.913 19.871 1.00 97.12 179 LEU A O 1
ATOM 1452 N N . LEU A 1 180 ? 0.307 -5.599 18.112 1.00 98.00 180 LEU A N 1
ATOM 1453 C CA . LEU A 1 180 ? -0.638 -4.745 18.827 1.00 98.00 180 LEU A CA 1
ATOM 1454 C C . LEU A 1 180 ? -1.811 -5.551 19.406 1.00 98.00 180 LEU A C 1
ATOM 1456 O O . LEU A 1 180 ? -2.151 -5.367 20.573 1.00 98.00 180 LEU A O 1
ATOM 1460 N N . LYS A 1 181 ? -2.395 -6.469 18.623 1.00 97.94 181 LYS A N 1
ATOM 1461 C CA . LYS A 1 181 ? -3.483 -7.360 19.058 1.00 97.94 181 LYS A CA 1
ATOM 1462 C C . LYS A 1 181 ? -3.071 -8.210 20.258 1.00 97.94 181 LYS A C 1
ATOM 1464 O O . LYS A 1 181 ? -3.799 -8.259 21.242 1.00 97.94 181 LYS A O 1
ATOM 1469 N N . LEU A 1 182 ? -1.925 -8.888 20.175 1.00 97.06 182 LEU A N 1
ATOM 1470 C CA . LEU A 1 182 ? -1.454 -9.776 21.238 1.00 97.06 182 LEU A CA 1
ATOM 1471 C C . LEU A 1 182 ? -1.091 -8.973 22.489 1.00 97.06 182 LEU A C 1
ATOM 1473 O O . LEU A 1 182 ? -1.576 -9.277 23.572 1.00 97.06 182 LEU A O 1
ATOM 1477 N N . LEU A 1 183 ? -0.334 -7.884 22.356 1.00 97.06 183 LEU A N 1
ATOM 1478 C CA . LEU A 1 183 ? 0.033 -7.046 23.499 1.00 97.06 183 LEU A CA 1
ATOM 1479 C C . LEU A 1 183 ? -1.180 -6.407 24.184 1.00 97.06 183 LEU A C 1
ATOM 1481 O O . LEU A 1 183 ? -1.171 -6.273 25.404 1.00 97.06 183 LEU A O 1
ATOM 1485 N N . ALA A 1 184 ? -2.240 -6.076 23.445 1.00 97.00 184 ALA A N 1
ATOM 1486 C CA . ALA A 1 184 ? -3.481 -5.589 24.042 1.00 97.00 184 ALA A CA 1
ATOM 1487 C C . ALA A 1 184 ? -4.207 -6.644 24.899 1.00 97.00 184 ALA A C 1
ATOM 1489 O O . ALA A 1 184 ? -4.955 -6.274 25.800 1.00 97.00 184 ALA A O 1
ATOM 1490 N N . LEU A 1 185 ? -3.994 -7.939 24.634 1.00 94.81 185 LEU A N 1
ATOM 1491 C CA . LEU A 1 185 ? -4.622 -9.041 25.370 1.00 94.81 185 LEU A CA 1
ATOM 1492 C C . LEU A 1 185 ? -3.823 -9.467 26.608 1.00 94.81 185 LEU A C 1
ATOM 1494 O O . LEU A 1 185 ? -4.422 -9.761 27.638 1.00 94.81 185 LEU A O 1
ATOM 1498 N N . GLN A 1 186 ? -2.492 -9.522 26.508 1.00 93.94 186 GLN A N 1
ATOM 1499 C CA . GLN A 1 186 ? -1.623 -10.120 27.540 1.00 93.94 186 GLN A CA 1
ATOM 1500 C C . GLN A 1 186 ? -0.547 -9.183 28.104 1.00 93.94 186 GLN A C 1
ATOM 1502 O O . GLN A 1 186 ? 0.116 -9.533 29.075 1.00 93.94 186 GLN A O 1
ATOM 1507 N N . GLY A 1 187 ? -0.348 -7.992 27.533 1.00 93.81 187 GLY A N 1
ATOM 1508 C CA . GLY A 1 187 ? 0.615 -6.994 28.014 1.00 93.81 187 GLY A CA 1
ATOM 1509 C C . GLY A 1 187 ? 2.085 -7.289 27.690 1.00 93.81 187 GLY A C 1
ATOM 1510 O O . GLY A 1 187 ? 2.851 -6.353 27.477 1.00 93.81 187 GLY A O 1
ATOM 1511 N N . CYS A 1 188 ? 2.492 -8.552 27.582 1.00 94.94 188 CYS A N 1
ATOM 1512 C CA . CYS A 1 188 ? 3.829 -8.951 27.141 1.00 94.94 188 CYS A CA 1
ATOM 1513 C C . CYS A 1 188 ? 3.783 -10.190 26.239 1.00 94.94 188 CYS A C 1
ATOM 1515 O O . CYS A 1 188 ? 2.798 -10.923 26.214 1.00 94.94 188 CYS A O 1
ATOM 1517 N N . LEU A 1 189 ? 4.828 -10.405 25.442 1.00 94.88 189 LEU A N 1
ATOM 1518 C CA . LEU A 1 189 ? 4.891 -11.469 24.446 1.00 94.88 189 LEU A CA 1
ATOM 1519 C C . LEU A 1 189 ? 6.339 -11.910 24.221 1.00 94.88 189 LEU A C 1
ATOM 1521 O O . LEU A 1 189 ? 7.221 -11.081 23.991 1.00 94.88 189 LEU A O 1
ATOM 1525 N N . SER A 1 190 ? 6.592 -13.218 24.238 1.00 94.19 190 SER A N 1
ATOM 1526 C CA . SER A 1 190 ? 7.910 -13.749 23.874 1.00 94.19 190 SER A CA 1
ATOM 1527 C C . SER A 1 190 ? 8.098 -13.787 22.354 1.00 94.19 190 SER A C 1
ATOM 1529 O O . SER A 1 190 ? 7.145 -13.972 21.595 1.00 94.19 190 SER A O 1
ATOM 1531 N N . THR A 1 191 ? 9.346 -13.679 21.890 1.00 92.75 191 THR A N 1
ATOM 1532 C CA . THR A 1 191 ? 9.656 -13.790 20.451 1.00 92.75 191 THR A CA 1
ATOM 1533 C C . THR A 1 191 ? 9.207 -15.142 19.870 1.00 92.75 191 THR A C 1
ATOM 1535 O O . THR A 1 191 ? 8.696 -15.201 18.752 1.00 92.75 191 THR A O 1
ATOM 1538 N N . GLN A 1 192 ? 9.338 -16.226 20.646 1.00 92.44 192 GLN A N 1
ATOM 1539 C CA . GLN A 1 192 ? 8.926 -17.570 20.233 1.00 92.44 192 GLN A CA 1
ATOM 1540 C C . GLN A 1 192 ? 7.405 -17.690 20.094 1.00 92.44 192 GLN A C 1
ATOM 1542 O O . GLN A 1 192 ? 6.910 -18.278 19.135 1.00 92.44 192 GLN A O 1
ATOM 1547 N N . GLU A 1 193 ? 6.653 -17.112 21.027 1.00 93.56 193 GLU A N 1
ATOM 1548 C CA . GLU A 1 193 ? 5.194 -17.100 20.954 1.00 93.56 193 GLU A CA 1
ATOM 1549 C C . GLU A 1 193 ? 4.707 -16.274 19.760 1.00 93.56 193 GLU A C 1
ATOM 1551 O O . GLU A 1 193 ? 3.847 -16.731 19.007 1.00 93.56 193 GLU A O 1
ATOM 1556 N N . PHE A 1 194 ? 5.306 -15.102 19.523 1.00 94.56 194 PHE A N 1
ATOM 1557 C CA . PHE A 1 194 ? 4.978 -14.292 18.353 1.00 94.56 194 PHE A CA 1
ATOM 1558 C C . PHE A 1 194 ? 5.226 -15.051 17.046 1.00 94.56 194 PHE A C 1
ATOM 1560 O O . PHE A 1 194 ? 4.377 -15.036 16.156 1.00 94.56 194 PHE A O 1
ATOM 1567 N N . ARG A 1 195 ? 6.358 -15.759 16.947 1.00 94.19 195 ARG A N 1
ATOM 1568 C CA . ARG A 1 195 ? 6.669 -16.626 15.806 1.00 94.19 195 ARG A CA 1
ATOM 1569 C C . ARG A 1 195 ? 5.563 -17.652 15.553 1.00 94.19 195 ARG A C 1
ATOM 1571 O O . ARG A 1 195 ? 5.071 -17.735 14.432 1.00 94.19 195 ARG A O 1
ATOM 1578 N N . LEU A 1 196 ? 5.152 -18.391 16.585 1.00 94.38 196 LEU A N 1
ATOM 1579 C CA . LEU A 1 196 ? 4.102 -19.408 16.457 1.00 94.38 196 LEU A CA 1
ATOM 1580 C C . LEU A 1 196 ? 2.779 -18.791 15.981 1.00 94.38 196 LEU A C 1
ATOM 1582 O O . LEU A 1 196 ? 2.141 -19.322 15.074 1.00 94.38 196 LEU A O 1
ATOM 1586 N N . ARG A 1 197 ? 2.389 -17.638 16.538 1.00 94.06 197 ARG A N 1
ATOM 1587 C CA . ARG A 1 197 ? 1.164 -16.925 16.141 1.00 94.06 197 ARG A CA 1
ATOM 1588 C C . ARG A 1 197 ? 1.218 -16.400 14.709 1.00 94.06 197 ARG A C 1
ATOM 1590 O O . ARG A 1 197 ? 0.212 -16.466 14.010 1.00 94.06 197 ARG A O 1
ATOM 1597 N N . MET A 1 198 ? 2.367 -15.900 14.259 1.00 92.94 198 MET A N 1
ATOM 1598 C CA . MET A 1 198 ? 2.562 -15.431 12.882 1.00 92.94 198 MET A CA 1
ATOM 1599 C C . MET A 1 198 ? 2.402 -16.562 11.862 1.00 92.94 198 MET A C 1
ATOM 1601 O O . MET A 1 198 ? 1.702 -16.390 10.862 1.00 92.94 198 MET A O 1
ATOM 1605 N N . GLU A 1 199 ? 3.014 -17.718 12.128 1.00 92.31 199 GLU A N 1
ATOM 1606 C CA . GLU A 1 199 ? 2.926 -18.892 11.255 1.00 92.31 199 GLU A CA 1
ATOM 1607 C C . GLU A 1 199 ? 1.484 -19.441 11.217 1.00 92.31 199 GLU A C 1
ATOM 1609 O O . GL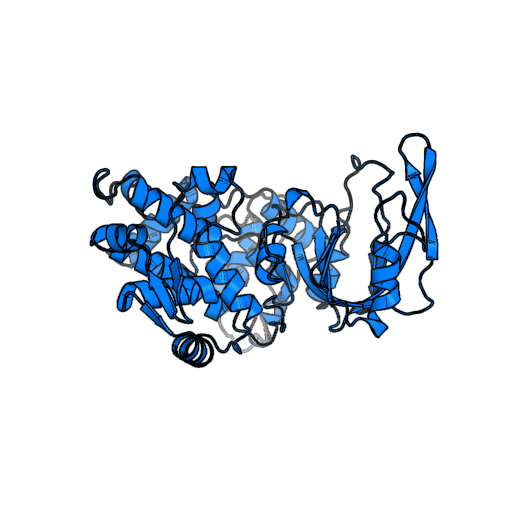U A 1 199 ? 0.976 -19.759 10.143 1.00 92.31 199 GLU A O 1
ATOM 1614 N N . GLN A 1 200 ? 0.790 -19.473 12.362 1.00 91.88 200 GLN A N 1
ATOM 1615 C CA . GLN A 1 200 ? -0.574 -20.008 12.482 1.00 91.88 200 GLN A CA 1
ATOM 1616 C C . GLN A 1 200 ? -1.679 -19.071 11.969 1.00 91.88 200 GLN A C 1
ATOM 1618 O O . GLN A 1 200 ? -2.620 -19.532 11.333 1.00 91.88 200 GLN A O 1
ATOM 1623 N N . GLU A 1 201 ? -1.627 -17.771 12.286 1.00 91.38 201 GLU A N 1
ATOM 1624 C CA . GLU A 1 201 ? -2.732 -16.837 12.001 1.00 91.38 201 GLU A CA 1
ATOM 1625 C C . GLU A 1 201 ? -2.570 -16.077 10.678 1.00 91.38 201 GLU A C 1
ATOM 1627 O O . GLU A 1 201 ? -3.559 -15.513 10.189 1.00 91.38 201 GLU A O 1
ATOM 1632 N N . CYS A 1 202 ? -1.338 -15.990 10.158 1.00 88.69 202 CYS A N 1
ATOM 1633 C CA . CYS A 1 202 ? -0.976 -15.151 9.012 1.00 88.69 202 CYS A CA 1
ATOM 1634 C C . CYS A 1 202 ? -0.176 -15.883 7.920 1.00 88.69 202 CYS A C 1
ATOM 1636 O O . CYS A 1 202 ? 0.161 -15.240 6.928 1.00 88.69 202 CYS A O 1
ATOM 1638 N N . HIS A 1 203 ? 0.170 -17.164 8.106 1.00 89.50 203 HIS A N 1
ATOM 1639 C CA . HIS A 1 203 ? 0.932 -17.987 7.152 1.00 89.50 203 HIS A CA 1
ATOM 1640 C C . HIS A 1 203 ? 2.268 -17.365 6.703 1.00 89.50 203 HIS A C 1
ATOM 1642 O O . HIS A 1 203 ? 2.724 -17.560 5.577 1.00 89.50 203 HIS A O 1
ATOM 1648 N N . VAL A 1 204 ? 2.917 -16.599 7.588 1.00 86.69 204 VAL A N 1
ATOM 1649 C CA . VAL A 1 204 ? 4.209 -15.956 7.301 1.00 86.69 204 VAL A CA 1
ATOM 1650 C C . VAL A 1 204 ? 5.310 -16.668 8.061 1.00 86.69 204 VAL A C 1
ATOM 1652 O O . VAL A 1 204 ? 5.234 -16.783 9.283 1.00 86.69 204 VAL A O 1
ATOM 1655 N N . SER A 1 205 ? 6.363 -17.075 7.352 1.00 87.31 205 SER A N 1
ATOM 1656 C CA . SER A 1 205 ? 7.594 -17.527 8.000 1.00 87.31 205 SER A CA 1
ATOM 1657 C C . SER A 1 205 ? 8.176 -16.398 8.843 1.00 87.31 205 SER A C 1
ATOM 1659 O O . SER A 1 205 ? 8.322 -15.269 8.371 1.00 87.31 205 SER A O 1
ATOM 1661 N N . PHE A 1 206 ? 8.541 -16.703 10.084 1.00 87.44 206 PHE A N 1
ATOM 1662 C CA . PHE A 1 206 ? 9.153 -15.713 10.954 1.00 87.44 206 PHE A CA 1
ATOM 1663 C C . PHE A 1 206 ? 10.529 -15.290 10.426 1.00 87.44 206 PHE A C 1
ATOM 1665 O O . PHE A 1 206 ? 11.430 -16.112 10.258 1.00 87.44 206 PHE A O 1
ATOM 1672 N N . GLU A 1 207 ? 10.694 -13.986 10.222 1.00 89.94 207 GLU A N 1
ATOM 1673 C CA . GLU A 1 207 ? 11.956 -13.356 9.855 1.00 89.94 207 GLU A CA 1
ATOM 1674 C C . GLU A 1 207 ? 12.316 -12.303 10.907 1.00 89.94 207 GLU A C 1
ATOM 1676 O O . GLU A 1 207 ? 11.546 -11.383 11.202 1.00 89.94 207 GLU A O 1
ATOM 1681 N N . GLN A 1 208 ? 13.521 -12.412 11.464 1.00 90.94 208 GLN A N 1
ATOM 1682 C CA . GLN A 1 208 ? 13.975 -11.537 12.540 1.00 90.94 208 GLN A CA 1
ATOM 1683 C C . GLN A 1 208 ? 14.053 -10.058 12.106 1.00 90.94 208 GLN A C 1
ATOM 1685 O O . GLN A 1 208 ? 13.719 -9.168 12.890 1.00 90.94 208 GLN A O 1
ATOM 1690 N N . GLY A 1 209 ? 14.429 -9.787 10.849 1.00 92.25 209 GLY A N 1
ATOM 1691 C CA . GLY A 1 209 ? 14.453 -8.434 10.282 1.00 92.25 209 GLY A CA 1
ATOM 1692 C C . GLY A 1 209 ? 13.070 -7.779 10.267 1.00 92.25 209 GLY A C 1
ATOM 1693 O O . GLY A 1 209 ? 12.909 -6.656 10.755 1.00 92.25 209 GLY A O 1
ATOM 1694 N N . SER A 1 210 ? 12.062 -8.516 9.795 1.00 93.88 210 SER A N 1
ATOM 1695 C CA . SER A 1 210 ? 10.661 -8.082 9.763 1.00 93.88 210 SER A CA 1
ATOM 1696 C C . SER A 1 210 ? 10.086 -7.849 11.161 1.00 93.88 210 SER A C 1
ATOM 1698 O O . SER A 1 210 ? 9.408 -6.845 11.393 1.00 93.88 210 SER A O 1
ATOM 1700 N N . PHE A 1 211 ? 10.423 -8.709 12.125 1.00 94.19 211 PHE A N 1
ATOM 1701 C CA . PHE A 1 211 ? 10.027 -8.545 13.523 1.00 94.19 211 PHE A CA 1
ATOM 1702 C C . PHE A 1 211 ? 10.586 -7.262 14.153 1.00 94.19 211 PHE A C 1
ATOM 1704 O O . PHE A 1 211 ? 9.832 -6.455 14.700 1.00 94.19 211 PHE A O 1
ATOM 1711 N N . TYR A 1 212 ? 11.893 -7.010 14.029 1.00 94.38 212 TYR A N 1
ATOM 1712 C CA . TYR A 1 212 ? 12.476 -5.778 14.567 1.00 94.38 212 TYR A CA 1
ATOM 1713 C C . TYR A 1 212 ? 12.023 -4.531 13.808 1.00 94.38 212 TYR A C 1
ATOM 1715 O O . TYR A 1 212 ? 11.864 -3.477 14.422 1.00 94.38 212 TYR A O 1
ATOM 1723 N N . SER A 1 213 ? 11.778 -4.632 12.499 1.00 95.25 213 SER A N 1
ATOM 1724 C CA . SER A 1 213 ? 11.178 -3.548 11.714 1.00 95.25 213 SER A CA 1
ATOM 1725 C C . SER A 1 213 ? 9.794 -3.167 12.254 1.00 95.25 213 SER A C 1
ATOM 1727 O O . SER A 1 213 ? 9.513 -1.983 12.442 1.00 95.25 213 SER A O 1
ATOM 1729 N N . ALA A 1 214 ? 8.957 -4.153 12.594 1.00 96.00 214 ALA A N 1
ATOM 1730 C CA . ALA A 1 214 ? 7.656 -3.917 13.216 1.00 96.00 214 ALA A CA 1
ATOM 1731 C C . ALA A 1 214 ? 7.783 -3.208 14.578 1.00 96.00 214 ALA A C 1
ATOM 1733 O O . ALA A 1 214 ? 7.088 -2.222 14.827 1.00 96.00 214 ALA A O 1
ATOM 1734 N N . ILE A 1 215 ? 8.725 -3.636 15.425 1.00 96.25 215 ILE A N 1
ATOM 1735 C CA . ILE A 1 215 ? 9.004 -2.986 16.718 1.00 96.25 215 ILE A CA 1
ATOM 1736 C C . ILE A 1 215 ? 9.458 -1.532 16.525 1.00 96.25 215 ILE A C 1
ATOM 1738 O O . ILE A 1 215 ? 8.942 -0.645 17.203 1.00 96.25 215 ILE A O 1
ATOM 1742 N N . ARG A 1 216 ? 10.376 -1.264 15.580 1.00 95.81 216 ARG A N 1
ATOM 1743 C CA . ARG A 1 216 ? 10.849 0.100 15.273 1.00 95.81 216 ARG A CA 1
ATOM 1744 C C . ARG A 1 216 ? 9.729 1.022 14.801 1.00 95.81 216 ARG A C 1
ATOM 1746 O O . ARG A 1 216 ? 9.764 2.222 15.063 1.00 95.81 216 ARG A O 1
ATOM 1753 N N . LEU A 1 217 ? 8.738 0.495 14.087 1.00 95.62 217 LEU A N 1
ATOM 1754 C CA . LEU A 1 217 ? 7.575 1.287 13.703 1.00 95.62 217 LEU A CA 1
ATOM 1755 C C . LEU A 1 217 ? 6.702 1.603 14.921 1.00 95.62 217 LEU A C 1
ATOM 1757 O O . LEU A 1 217 ? 6.355 2.760 15.145 1.00 95.62 217 LEU A O 1
ATOM 1761 N N . LEU A 1 218 ? 6.397 0.587 15.729 1.00 96.69 218 LEU A N 1
ATOM 1762 C CA . LEU A 1 218 ? 5.505 0.701 16.883 1.00 96.69 218 LEU A CA 1
ATOM 1763 C C . LEU A 1 218 ? 6.107 1.474 18.069 1.00 96.69 218 LEU A C 1
ATOM 1765 O O . LEU A 1 218 ? 5.363 1.941 18.927 1.00 96.69 218 LEU A O 1
ATOM 1769 N N . ASN A 1 219 ? 7.426 1.653 18.129 1.00 94.62 219 ASN A N 1
ATOM 1770 C CA . ASN A 1 219 ? 8.086 2.501 19.128 1.00 94.62 219 ASN A CA 1
ATOM 1771 C C . ASN A 1 219 ? 8.519 3.880 18.581 1.00 94.62 219 ASN A C 1
ATOM 1773 O O . ASN A 1 219 ? 9.223 4.625 19.264 1.00 94.62 219 ASN A O 1
ATOM 1777 N N . ASN A 1 220 ? 8.079 4.233 17.365 1.00 92.12 220 ASN A N 1
ATOM 1778 C CA . ASN A 1 220 ? 8.415 5.449 16.613 1.00 92.12 220 ASN A CA 1
ATOM 1779 C C . ASN A 1 220 ? 9.874 5.605 16.150 1.00 92.12 220 ASN A C 1
ATOM 1781 O O . ASN A 1 220 ? 10.197 6.656 15.600 1.00 92.12 220 ASN A O 1
ATOM 1785 N N . ALA A 1 221 ? 10.751 4.612 16.306 1.00 92.62 221 ALA A N 1
ATOM 1786 C CA . ALA A 1 221 ? 12.130 4.705 15.819 1.00 92.62 221 ALA A CA 1
ATOM 1787 C C . ALA A 1 221 ? 12.232 4.789 14.282 1.00 92.62 221 ALA A C 1
ATOM 1789 O O . ALA A 1 221 ? 13.165 5.392 13.768 1.00 92.62 221 ALA A O 1
ATOM 1790 N N . PHE A 1 222 ? 11.271 4.225 13.542 1.00 93.06 222 PHE A N 1
ATOM 1791 C CA . PHE A 1 222 ? 11.229 4.293 12.071 1.00 93.06 222 PHE A CA 1
ATOM 1792 C C . PHE A 1 222 ? 10.577 5.584 11.535 1.00 93.06 222 PHE A C 1
ATOM 1794 O O . PHE A 1 222 ? 10.835 6.011 10.404 1.00 93.06 222 PHE A O 1
ATOM 1801 N N . VAL A 1 223 ? 9.678 6.185 12.322 1.00 89.94 223 VAL A N 1
ATOM 1802 C CA . VAL A 1 223 ? 8.802 7.285 11.897 1.00 89.94 223 VAL A CA 1
ATOM 1803 C C . VAL A 1 223 ? 9.564 8.611 11.926 1.00 89.94 223 VAL A C 1
ATOM 1805 O O . VAL A 1 223 ? 10.242 8.936 12.896 1.00 89.94 223 VAL A O 1
ATOM 1808 N N . LYS A 1 224 ? 9.418 9.430 10.876 1.00 90.12 224 LYS A N 1
ATOM 1809 C CA . LYS A 1 224 ? 10.044 10.762 10.823 1.00 90.12 224 LYS A CA 1
ATOM 1810 C C . LYS A 1 224 ? 9.529 11.670 11.955 1.00 90.12 224 LYS A C 1
ATOM 1812 O O . LYS A 1 224 ? 8.327 11.635 12.226 1.00 90.12 224 LYS A O 1
ATOM 1817 N N . PRO A 1 225 ? 10.364 12.564 12.524 1.00 88.56 225 PRO A N 1
ATOM 1818 C CA . PRO A 1 225 ? 9.973 13.435 13.639 1.00 88.56 225 PRO A CA 1
ATOM 1819 C C . PRO A 1 225 ? 8.661 14.208 13.424 1.00 88.56 225 PRO A C 1
ATOM 1821 O O . PRO A 1 225 ? 7.758 14.114 14.248 1.00 88.56 225 PRO A O 1
ATOM 1824 N N . ALA A 1 226 ? 8.490 14.861 12.269 1.00 87.19 226 ALA A N 1
ATOM 1825 C CA . ALA A 1 226 ? 7.273 15.623 11.959 1.00 87.19 226 ALA A CA 1
ATOM 1826 C C . ALA A 1 226 ? 5.994 14.759 11.941 1.00 87.19 226 ALA A C 1
ATOM 1828 O O . ALA A 1 226 ? 4.915 15.203 12.328 1.00 87.19 226 ALA A O 1
ATOM 1829 N N . VAL A 1 227 ? 6.104 13.500 11.503 1.00 85.06 227 VAL A N 1
ATOM 1830 C CA . VAL A 1 227 ? 4.976 12.555 11.490 1.00 85.06 227 VAL A CA 1
ATOM 1831 C C . VAL A 1 227 ? 4.706 12.031 12.902 1.00 85.06 227 VAL A C 1
ATOM 1833 O O . VAL A 1 227 ? 3.551 11.885 13.293 1.00 85.06 227 VAL A O 1
ATOM 1836 N N . ARG A 1 228 ? 5.762 11.795 13.686 1.00 87.44 228 ARG A N 1
ATOM 1837 C CA . ARG A 1 228 ? 5.660 11.375 15.086 1.00 87.44 228 ARG A CA 1
ATOM 1838 C C . ARG A 1 228 ? 4.900 12.411 15.924 1.00 87.44 228 ARG A C 1
ATOM 1840 O O . ARG A 1 228 ? 3.994 12.039 16.666 1.00 87.44 228 ARG A O 1
ATOM 1847 N N . GLU A 1 229 ? 5.212 13.694 15.755 1.00 88.38 229 GLU A N 1
ATOM 1848 C CA . GLU A 1 229 ? 4.525 14.799 16.438 1.00 88.38 229 GLU A CA 1
ATOM 1849 C C . GLU A 1 229 ? 3.037 14.872 16.070 1.00 88.38 229 GLU A C 1
ATOM 1851 O O . GLU A 1 229 ? 2.192 14.985 16.958 1.00 88.38 229 GLU A O 1
ATOM 1856 N N . LYS A 1 230 ? 2.699 14.699 14.781 1.00 88.44 230 LYS A N 1
ATOM 1857 C CA . LYS A 1 230 ? 1.306 14.647 14.298 1.00 88.44 230 LYS A CA 1
ATOM 1858 C C . LYS A 1 230 ? 0.470 13.584 15.027 1.00 88.44 230 LYS A C 1
ATOM 1860 O O . LYS A 1 230 ? -0.712 13.808 15.276 1.00 88.44 230 LYS A O 1
ATOM 1865 N N . TYR A 1 231 ? 1.065 12.440 15.368 1.00 89.56 231 TYR A N 1
ATOM 1866 C CA . TYR A 1 231 ? 0.392 11.336 16.067 1.00 89.56 231 TYR A CA 1
ATOM 1867 C C . TYR A 1 231 ? 0.637 11.324 17.587 1.00 89.56 231 TYR A C 1
ATOM 1869 O O . TYR A 1 231 ? 0.374 10.325 18.255 1.00 89.56 231 TYR A O 1
ATOM 1877 N N . GLY A 1 232 ? 1.126 12.424 18.166 1.00 87.94 232 GLY A N 1
ATOM 1878 C CA . GLY A 1 232 ? 1.294 12.557 19.616 1.00 87.94 232 GLY A CA 1
ATOM 1879 C C . GLY A 1 232 ? 2.433 11.726 20.212 1.00 87.94 232 GLY A C 1
ATOM 1880 O O . GLY A 1 232 ? 2.449 11.512 21.421 1.00 87.94 232 GLY A O 1
ATOM 1881 N N . SER A 1 233 ? 3.383 11.262 19.393 1.00 90.75 233 SER A N 1
ATOM 1882 C CA . SER A 1 233 ? 4.610 10.582 19.836 1.00 90.75 233 SER A CA 1
ATOM 1883 C C . SER A 1 233 ? 4.411 9.312 20.675 1.00 90.75 233 SER A C 1
ATOM 1885 O O . SER A 1 233 ? 5.316 8.929 21.420 1.00 90.75 233 SER A O 1
ATOM 1887 N N . ILE A 1 234 ? 3.262 8.649 20.528 1.00 93.25 234 ILE A N 1
ATOM 1888 C CA . ILE A 1 234 ? 2.855 7.479 21.317 1.00 93.25 234 ILE A CA 1
ATOM 1889 C C . ILE A 1 234 ? 3.721 6.275 20.957 1.00 93.25 234 ILE A C 1
ATOM 1891 O O . ILE A 1 234 ? 3.702 5.823 19.814 1.00 93.25 234 ILE A O 1
ATOM 1895 N N . SER A 1 235 ? 4.471 5.746 21.922 1.00 95.25 235 SER A N 1
ATOM 1896 C CA . SER A 1 235 ? 5.185 4.475 21.773 1.00 95.25 235 SER A CA 1
ATOM 1897 C C . SER A 1 235 ? 4.297 3.340 22.265 1.00 95.25 235 SER A C 1
ATOM 1899 O O . SER A 1 235 ? 3.815 3.419 23.391 1.00 95.25 235 SER A O 1
ATOM 1901 N N . TYR A 1 236 ? 4.083 2.296 21.464 1.00 97.00 236 TYR A N 1
ATOM 1902 C CA . TYR A 1 236 ? 3.219 1.168 21.833 1.00 97.00 236 TYR A CA 1
ATOM 1903 C C . TYR A 1 236 ? 3.971 0.025 22.508 1.00 97.00 236 TYR A C 1
ATOM 1905 O O . TYR A 1 236 ? 3.413 -0.677 23.351 1.00 97.00 236 TYR A O 1
ATOM 1913 N N . VAL A 1 237 ? 5.231 -0.174 22.117 1.00 96.75 237 VAL A N 1
ATOM 1914 C CA . VAL A 1 237 ? 6.003 -1.367 22.473 1.00 96.75 237 VAL A CA 1
ATOM 1915 C C . VAL A 1 237 ? 7.407 -1.014 22.946 1.00 96.75 237 VAL A C 1
ATOM 1917 O O . VAL A 1 237 ? 8.018 -0.048 22.488 1.00 96.75 237 VAL A O 1
ATOM 1920 N N . THR A 1 238 ? 7.945 -1.844 23.829 1.00 95.69 238 THR A N 1
ATOM 1921 C CA . THR A 1 238 ? 9.365 -1.877 24.184 1.00 95.69 238 THR A CA 1
ATOM 1922 C C . THR A 1 238 ? 9.870 -3.316 24.144 1.00 95.69 238 THR A C 1
ATOM 1924 O O . THR A 1 238 ? 9.080 -4.253 24.230 1.00 95.69 238 THR A O 1
ATOM 1927 N N . MET A 1 239 ? 11.177 -3.506 23.978 1.00 91.50 239 MET A N 1
ATOM 1928 C CA . MET A 1 239 ? 11.802 -4.828 23.998 1.00 91.50 239 MET A CA 1
ATOM 1929 C C . MET A 1 239 ? 12.795 -4.882 25.155 1.00 91.50 239 MET A C 1
ATOM 1931 O O . MET A 1 239 ? 13.664 -4.014 25.260 1.00 91.50 239 MET A O 1
ATOM 1935 N N . LYS A 1 240 ? 12.666 -5.900 26.007 1.00 88.94 240 LYS A N 1
ATOM 1936 C CA . LYS A 1 240 ? 13.610 -6.219 27.082 1.00 88.94 240 LYS A CA 1
ATOM 1937 C C . LYS A 1 240 ? 13.887 -7.714 27.074 1.00 88.94 240 LYS A C 1
ATOM 1939 O O . LYS A 1 240 ? 12.948 -8.502 27.035 1.00 88.94 240 LYS A O 1
ATOM 1944 N N . GLU A 1 241 ? 15.162 -8.095 27.104 1.00 81.19 241 GLU A N 1
ATOM 1945 C CA . GLU A 1 241 ? 15.604 -9.480 27.353 1.00 81.19 241 GLU A CA 1
ATOM 1946 C C . GLU A 1 241 ? 14.931 -10.555 26.462 1.00 81.19 241 GLU A C 1
ATOM 1948 O O . GLU A 1 241 ? 14.727 -11.690 26.875 1.00 81.19 241 GLU A O 1
ATOM 1953 N N . GLY A 1 242 ? 14.588 -10.220 25.208 1.00 83.06 242 GLY A N 1
ATOM 1954 C CA . GLY A 1 242 ? 13.955 -11.156 24.258 1.00 83.06 242 GLY A CA 1
ATOM 1955 C C . GLY A 1 242 ? 12.422 -11.234 24.334 1.00 83.06 242 GLY A C 1
ATOM 1956 O O . GLY A 1 242 ? 11.795 -11.956 23.546 1.00 83.06 242 GLY A O 1
ATOM 1957 N N . THR A 1 243 ? 11.821 -10.448 25.224 1.00 92.69 243 THR A N 1
ATOM 1958 C CA . THR A 1 243 ? 10.378 -10.225 25.370 1.00 92.69 243 THR A CA 1
ATOM 1959 C C . THR A 1 243 ? 9.977 -8.837 24.881 1.00 92.69 243 THR A C 1
ATOM 1961 O O . THR A 1 243 ? 10.694 -7.852 25.063 1.00 92.69 243 THR A O 1
ATOM 1964 N N . VAL A 1 244 ? 8.811 -8.760 24.244 1.00 95.69 244 VAL A N 1
ATOM 1965 C CA . VAL A 1 244 ? 8.168 -7.509 23.837 1.00 95.69 244 VAL A CA 1
ATOM 1966 C C . VAL A 1 244 ? 7.092 -7.175 24.862 1.00 95.69 244 VAL A C 1
ATOM 1968 O O . VAL A 1 244 ? 6.275 -8.027 25.197 1.00 95.69 244 VAL A O 1
ATOM 1971 N N . GLU A 1 245 ? 7.077 -5.944 25.352 1.00 97.19 245 GLU A N 1
ATOM 1972 C CA . GLU A 1 245 ? 6.140 -5.469 26.372 1.00 97.19 245 GLU A CA 1
ATOM 1973 C C . GLU A 1 245 ? 5.353 -4.263 25.851 1.00 97.19 245 GLU A C 1
ATOM 1975 O O . GLU A 1 245 ? 5.896 -3.404 25.147 1.00 97.19 245 GLU A O 1
ATOM 1980 N N . ALA A 1 246 ? 4.078 -4.178 26.227 1.00 97.38 246 ALA A N 1
ATOM 1981 C CA . ALA A 1 246 ? 3.269 -2.983 26.064 1.00 97.38 246 ALA A CA 1
ATOM 1982 C C . ALA A 1 246 ? 3.821 -1.867 26.958 1.00 97.38 246 ALA A C 1
ATOM 1984 O O . ALA A 1 246 ? 4.126 -2.069 28.135 1.00 97.38 246 ALA A O 1
ATOM 1985 N N . THR A 1 247 ? 3.945 -0.665 26.408 1.00 97.44 247 THR A N 1
ATOM 1986 C CA . THR A 1 247 ? 4.363 0.509 27.182 1.00 97.44 247 THR A CA 1
ATOM 1987 C C . THR A 1 247 ? 3.248 0.983 28.117 1.00 97.44 247 THR A C 1
ATOM 1989 O O . THR A 1 247 ? 2.064 0.716 27.900 1.00 97.44 247 THR A O 1
ATOM 1992 N N . SER A 1 248 ? 3.605 1.782 29.126 1.00 95.62 248 SER A N 1
ATOM 1993 C CA . SER A 1 248 ? 2.627 2.463 29.987 1.00 95.62 248 SER A CA 1
ATOM 1994 C C . SER A 1 248 ? 1.678 3.367 29.195 1.00 95.62 248 SER A C 1
ATOM 1996 O O . SER A 1 248 ? 0.492 3.444 29.514 1.00 95.62 248 SER A O 1
ATOM 1998 N N . ASP A 1 249 ? 2.175 4.011 28.135 1.00 95.19 249 ASP A N 1
ATOM 1999 C CA . ASP A 1 249 ? 1.363 4.811 27.219 1.00 95.19 249 ASP A CA 1
ATOM 2000 C C . ASP A 1 249 ? 0.259 3.975 26.574 1.00 95.19 249 ASP A C 1
ATOM 2002 O O . ASP A 1 249 ? -0.900 4.391 26.577 1.00 95.19 249 ASP A O 1
ATOM 2006 N N . PHE A 1 250 ? 0.601 2.791 26.060 1.00 97.44 250 PHE A N 1
ATOM 2007 C CA . PHE A 1 250 ? -0.371 1.916 25.417 1.00 97.44 250 PHE A CA 1
ATOM 2008 C C . PHE A 1 250 ? -1.367 1.330 26.417 1.00 97.44 250 PHE A C 1
ATOM 2010 O O . PHE A 1 250 ? -2.568 1.346 26.161 1.00 97.44 250 PHE A O 1
ATOM 2017 N N . LEU A 1 251 ? -0.896 0.896 27.589 1.00 96.94 251 LEU A N 1
ATOM 2018 C CA . LEU A 1 251 ? -1.767 0.396 28.656 1.00 96.94 251 LEU A CA 1
ATOM 2019 C C . LEU A 1 251 ? -2.753 1.469 29.146 1.00 96.94 251 LEU A C 1
ATOM 2021 O O . LEU A 1 251 ? -3.916 1.166 29.400 1.00 96.94 251 LEU A O 1
ATOM 2025 N N . THR A 1 252 ? -2.320 2.732 29.211 1.00 96.88 252 THR A N 1
ATOM 2026 C CA . THR A 1 252 ? -3.196 3.862 29.561 1.00 96.88 252 THR A CA 1
ATOM 2027 C C . THR A 1 252 ? -4.309 4.034 28.529 1.00 96.88 252 THR A C 1
ATOM 2029 O O . THR A 1 252 ? -5.465 4.187 28.912 1.00 96.88 252 THR A O 1
ATOM 2032 N N . LEU A 1 253 ? -3.999 3.952 27.230 1.00 97.25 253 LEU A N 1
ATOM 2033 C CA . LEU A 1 253 ? -5.015 3.995 26.169 1.00 97.25 253 LEU A CA 1
ATOM 2034 C C . LEU A 1 253 ? -6.003 2.829 26.299 1.00 97.25 253 LEU A C 1
ATOM 2036 O O . LEU A 1 253 ? -7.215 3.020 26.265 1.00 97.25 253 LEU A O 1
ATOM 2040 N N . LEU A 1 254 ? -5.486 1.620 26.525 1.00 97.38 254 LEU A N 1
ATOM 2041 C CA . LEU A 1 254 ? -6.291 0.409 26.684 1.00 97.38 254 LEU A CA 1
ATOM 2042 C C . LEU A 1 254 ? -7.162 0.408 27.947 1.00 97.38 254 LEU A C 1
ATOM 2044 O O . LEU A 1 254 ? -8.030 -0.453 28.058 1.00 97.38 254 LEU A O 1
ATOM 2048 N N . SER A 1 255 ? -6.983 1.339 28.888 1.00 96.75 255 SER A N 1
ATOM 2049 C CA . SER A 1 255 ? -7.854 1.451 30.067 1.00 96.75 255 SER A CA 1
ATOM 2050 C C . SER A 1 255 ? -9.274 1.922 29.713 1.00 96.75 255 SER A C 1
ATOM 2052 O O . SER A 1 255 ? -10.242 1.506 30.355 1.00 96.75 255 SER A O 1
ATOM 2054 N N . SER A 1 256 ? -9.412 2.692 28.631 1.00 97.38 256 SER A N 1
ATOM 2055 C CA . SER A 1 256 ? -10.680 3.194 28.102 1.00 97.38 256 SER A CA 1
ATOM 2056 C C . SER A 1 256 ? -11.414 2.132 27.285 1.00 97.38 256 SER A C 1
ATOM 2058 O O . SER A 1 256 ? -10.875 1.556 26.338 1.00 97.38 256 SER A O 1
ATOM 2060 N N . GLU A 1 257 ? -12.674 1.864 27.636 1.00 96.50 257 GLU A N 1
ATOM 2061 C CA . GLU A 1 257 ? -13.505 0.893 26.918 1.00 96.50 257 GLU A CA 1
ATOM 2062 C C . GLU A 1 257 ? -13.790 1.324 25.477 1.00 96.50 257 GLU A C 1
ATOM 2064 O O . GLU A 1 257 ? -13.651 0.515 24.558 1.00 96.50 257 GLU A O 1
ATOM 2069 N N . ALA A 1 258 ? -14.108 2.605 25.274 1.00 96.44 258 ALA A N 1
ATOM 2070 C CA . ALA A 1 258 ? -14.361 3.164 23.951 1.00 96.44 258 ALA A CA 1
ATOM 2071 C C . ALA A 1 258 ? -13.130 3.031 23.042 1.00 96.44 258 ALA A C 1
ATOM 2073 O O . ALA A 1 258 ? -13.248 2.620 21.884 1.00 96.44 258 ALA A O 1
ATOM 2074 N N . TYR A 1 259 ? -11.934 3.297 23.582 1.00 97.75 259 TYR A N 1
ATOM 2075 C CA . TYR A 1 259 ? -10.690 3.076 22.853 1.00 97.75 259 TYR A CA 1
ATOM 2076 C C . TYR A 1 259 ? -10.470 1.602 22.523 1.00 97.75 259 TYR A C 1
ATOM 2078 O O . TYR A 1 259 ? -10.184 1.300 21.369 1.00 97.75 259 TYR A O 1
ATOM 2086 N N . ARG A 1 260 ? -10.643 0.674 23.478 1.00 97.69 260 ARG A N 1
ATOM 2087 C CA . ARG A 1 260 ? -10.473 -0.770 23.217 1.00 97.69 260 ARG A CA 1
ATOM 2088 C C . ARG A 1 260 ? -11.361 -1.260 22.073 1.00 97.69 260 ARG A C 1
ATOM 2090 O O . ARG A 1 260 ? -10.884 -2.014 21.227 1.00 97.69 260 ARG A O 1
ATOM 2097 N N . GLN A 1 261 ? -12.621 -0.824 22.032 1.00 96.44 261 GLN A N 1
ATOM 2098 C CA . GLN A 1 261 ? -13.557 -1.198 20.969 1.00 96.44 261 GLN A CA 1
ATOM 2099 C C . GLN A 1 261 ? -13.116 -0.645 19.605 1.00 96.44 261 GLN A C 1
ATOM 2101 O O . GLN A 1 261 ? -12.970 -1.411 18.654 1.00 96.44 261 GLN A O 1
ATOM 2106 N N . ALA A 1 262 ? -12.822 0.657 19.517 1.00 96.88 262 ALA A N 1
ATOM 2107 C CA . ALA A 1 262 ? -12.377 1.285 18.269 1.00 96.88 262 ALA A CA 1
ATOM 2108 C C . ALA A 1 262 ? -11.023 0.740 17.777 1.00 96.88 262 ALA A C 1
ATOM 2110 O O . ALA A 1 262 ? -10.830 0.514 16.584 1.00 96.88 262 ALA A O 1
ATOM 2111 N N . PHE A 1 263 ? -10.089 0.497 18.698 1.00 98.06 263 PHE A N 1
ATOM 2112 C CA . PHE A 1 263 ? -8.801 -0.133 18.421 1.00 98.06 263 PHE A CA 1
ATOM 2113 C C . PHE A 1 263 ? -8.990 -1.543 17.854 1.00 98.06 263 PHE A C 1
ATOM 2115 O O . PHE A 1 263 ? -8.400 -1.873 16.825 1.00 98.06 263 PHE A O 1
ATOM 2122 N N . GLY A 1 264 ? -9.837 -2.354 18.495 1.00 98.00 264 GLY A N 1
ATOM 2123 C CA . GLY A 1 264 ? -10.147 -3.707 18.043 1.00 98.00 264 GLY A CA 1
ATOM 2124 C C . GLY A 1 264 ? -10.729 -3.731 16.630 1.00 98.00 264 GLY A C 1
ATOM 2125 O O . GLY A 1 264 ? -10.305 -4.552 15.820 1.00 98.00 264 GLY A O 1
ATOM 2126 N N . ASP A 1 265 ? -11.628 -2.797 16.311 1.00 96.38 265 ASP A N 1
ATOM 2127 C CA . ASP A 1 265 ? -12.255 -2.689 14.989 1.00 96.38 265 ASP A CA 1
ATOM 2128 C C . ASP A 1 265 ? -11.238 -2.345 13.882 1.00 96.38 265 ASP A C 1
ATOM 2130 O O . ASP A 1 265 ? -11.167 -3.018 12.851 1.00 96.38 265 ASP A O 1
ATOM 2134 N N . VAL A 1 266 ? -10.358 -1.362 14.113 1.00 96.75 266 VAL A N 1
ATOM 2135 C CA . VAL A 1 266 ? -9.310 -0.991 13.139 1.00 96.75 266 VAL A CA 1
ATOM 2136 C C . VAL A 1 266 ? -8.282 -2.116 12.962 1.00 96.75 266 VAL A C 1
ATOM 2138 O O . VAL A 1 266 ? -7.857 -2.398 11.838 1.00 96.75 266 VAL A O 1
ATOM 2141 N N . VAL A 1 267 ? -7.884 -2.788 14.048 1.00 97.69 267 VAL A N 1
ATOM 2142 C CA . VAL A 1 267 ? -6.958 -3.930 13.982 1.00 97.69 267 VAL A CA 1
ATOM 2143 C C . VAL A 1 267 ? -7.586 -5.103 13.232 1.00 97.69 267 VAL A C 1
ATOM 2145 O O . VAL A 1 267 ? -6.917 -5.728 12.404 1.00 97.69 267 VAL A O 1
ATOM 2148 N N . ALA A 1 268 ? -8.870 -5.381 13.471 1.00 96.44 268 ALA A N 1
ATOM 2149 C CA . ALA A 1 268 ? -9.607 -6.404 12.745 1.00 96.44 268 ALA A CA 1
ATOM 2150 C C . ALA A 1 268 ? -9.651 -6.089 11.245 1.00 96.44 268 ALA A C 1
ATOM 2152 O O . ALA A 1 268 ? -9.320 -6.965 10.442 1.00 96.44 268 ALA A O 1
ATOM 2153 N N . LEU A 1 269 ? -9.979 -4.847 10.864 1.00 95.69 269 LEU A N 1
ATOM 2154 C CA . LEU A 1 269 ? -9.963 -4.402 9.468 1.00 95.69 269 LEU A CA 1
ATOM 2155 C C . LEU A 1 269 ? -8.593 -4.632 8.821 1.00 95.69 269 LEU A C 1
ATOM 2157 O O . LEU A 1 269 ? -8.513 -5.206 7.737 1.00 95.69 269 LEU A O 1
ATOM 2161 N N . GLY A 1 270 ? -7.513 -4.217 9.482 1.00 96.19 270 GLY A N 1
ATOM 2162 C CA . GLY A 1 270 ? -6.169 -4.367 8.932 1.00 96.19 270 GLY A CA 1
ATOM 2163 C C . GLY A 1 270 ? -5.750 -5.827 8.732 1.00 96.19 270 GLY A C 1
ATOM 2164 O O . GLY A 1 270 ? -5.186 -6.173 7.694 1.00 96.19 270 GLY A O 1
ATOM 2165 N N . LEU A 1 271 ? -6.084 -6.714 9.676 1.00 96.31 271 LEU A N 1
ATOM 2166 C CA . LEU A 1 271 ? -5.819 -8.151 9.540 1.00 96.31 271 LEU A CA 1
ATOM 2167 C C . LEU A 1 271 ? -6.718 -8.812 8.482 1.00 96.31 271 LEU A C 1
ATOM 2169 O O . LEU A 1 271 ? -6.273 -9.720 7.781 1.00 96.31 271 LEU A O 1
ATOM 2173 N N . TYR A 1 272 ? -7.961 -8.351 8.327 1.00 94.88 272 TYR A N 1
ATOM 2174 C CA . TYR A 1 272 ? -8.844 -8.780 7.241 1.00 94.88 272 TYR A CA 1
ATOM 2175 C C . TYR A 1 272 ? -8.283 -8.375 5.870 1.00 94.88 272 TYR A C 1
ATOM 2177 O O . TYR A 1 272 ? -8.218 -9.203 4.958 1.00 94.88 272 TYR A O 1
ATOM 2185 N N . ASN A 1 273 ? -7.814 -7.132 5.734 1.00 93.50 273 ASN A N 1
ATOM 2186 C CA . ASN A 1 273 ? -7.174 -6.636 4.515 1.00 93.50 273 ASN A CA 1
ATOM 2187 C C . ASN A 1 273 ? -5.900 -7.423 4.190 1.00 93.50 273 ASN A C 1
ATOM 2189 O O . ASN A 1 273 ? -5.698 -7.806 3.040 1.00 93.50 273 ASN A O 1
ATOM 2193 N N . TYR A 1 274 ? -5.085 -7.742 5.202 1.00 94.75 274 TYR A N 1
ATOM 2194 C CA . TYR A 1 274 ? -3.943 -8.641 5.038 1.00 94.75 274 TYR A CA 1
ATOM 2195 C C . TYR A 1 274 ? -4.368 -9.991 4.442 1.00 94.75 274 TYR A C 1
ATOM 2197 O O . TYR A 1 274 ? -3.903 -10.367 3.369 1.00 94.75 274 TYR A O 1
ATOM 2205 N N . ARG A 1 275 ? -5.301 -10.691 5.096 1.00 93.12 275 ARG A N 1
ATOM 2206 C CA . ARG A 1 275 ? -5.730 -12.042 4.693 1.00 93.12 275 ARG A CA 1
ATOM 2207 C C . ARG A 1 275 ? -6.341 -12.098 3.299 1.00 93.12 275 ARG A C 1
ATOM 2209 O O . ARG A 1 275 ? -6.153 -13.063 2.576 1.00 93.12 275 ARG A O 1
ATOM 2216 N N . THR A 1 276 ? -7.108 -11.080 2.931 1.00 88.69 276 THR A N 1
ATOM 2217 C CA . THR A 1 276 ? -7.842 -11.078 1.658 1.00 88.69 276 THR A CA 1
ATOM 2218 C C . THR A 1 276 ? -7.009 -10.600 0.476 1.00 88.69 276 THR A C 1
ATOM 2220 O O . THR A 1 276 ? -7.381 -10.876 -0.664 1.00 88.69 276 THR A O 1
ATOM 2223 N N . ARG A 1 277 ? -5.913 -9.873 0.724 1.00 87.50 277 ARG A N 1
ATOM 2224 C CA . ARG A 1 277 ? -5.199 -9.139 -0.326 1.00 87.50 277 ARG A CA 1
ATOM 2225 C C . ARG A 1 277 ? -3.703 -9.426 -0.390 1.00 87.50 277 ARG A C 1
ATOM 2227 O O . ARG A 1 277 ? -3.131 -9.353 -1.472 1.00 87.50 277 ARG A O 1
ATOM 2234 N N . TYR A 1 278 ? -3.083 -9.760 0.739 1.00 91.75 278 TYR A N 1
ATOM 2235 C CA . TYR A 1 278 ? -1.639 -9.970 0.830 1.00 91.75 278 TYR A CA 1
ATOM 2236 C C . TYR A 1 278 ? -1.246 -11.395 1.230 1.00 91.75 278 TYR A C 1
ATOM 2238 O O . TYR A 1 278 ? -0.143 -11.825 0.907 1.00 91.75 278 TYR A O 1
ATOM 2246 N N . ASP A 1 279 ? -2.133 -12.152 1.873 1.00 90.31 279 ASP A N 1
ATOM 2247 C CA . ASP A 1 279 ? -1.935 -13.575 2.169 1.00 90.31 279 ASP A CA 1
ATOM 2248 C C . ASP A 1 279 ? -2.314 -14.455 0.965 1.00 90.31 279 ASP A C 1
ATOM 2250 O O . ASP A 1 279 ? -3.293 -15.199 0.974 1.00 90.31 279 ASP A O 1
ATOM 2254 N N . ILE A 1 280 ? -1.575 -14.284 -0.132 1.00 88.00 280 ILE A N 1
ATOM 2255 C CA . ILE A 1 280 ? -1.818 -14.966 -1.407 1.00 88.00 280 ILE A CA 1
ATOM 2256 C C . ILE A 1 280 ? -0.514 -15.508 -1.995 1.00 88.00 280 ILE A C 1
ATOM 2258 O O . ILE A 1 280 ? 0.578 -15.056 -1.654 1.00 88.00 280 ILE A O 1
ATOM 2262 N N . SER A 1 281 ? -0.620 -16.430 -2.953 1.00 85.88 281 SER A N 1
ATOM 2263 C CA . SER A 1 281 ? 0.531 -17.087 -3.596 1.00 85.88 281 SER A CA 1
ATOM 2264 C C . SER A 1 281 ? 1.471 -16.143 -4.355 1.00 85.88 281 SER A C 1
ATOM 2266 O O . SER A 1 281 ? 2.594 -16.523 -4.662 1.00 85.88 281 SER A O 1
ATOM 2268 N N . LEU A 1 282 ? 1.024 -14.925 -4.673 1.00 85.88 282 LEU A N 1
ATOM 2269 C CA . LEU A 1 282 ? 1.827 -13.894 -5.341 1.00 85.88 282 LEU A CA 1
ATOM 2270 C C . LEU A 1 282 ? 2.754 -13.126 -4.383 1.00 85.88 282 LEU A C 1
ATOM 2272 O O . LEU A 1 282 ? 3.529 -12.272 -4.832 1.00 85.88 282 LEU A O 1
ATOM 2276 N N . ARG A 1 283 ? 2.669 -13.389 -3.073 1.00 89.38 283 ARG A N 1
ATOM 2277 C CA . ARG A 1 283 ? 3.531 -12.768 -2.071 1.00 89.38 283 ARG A CA 1
ATOM 2278 C C . ARG A 1 283 ? 4.955 -13.306 -2.156 1.00 89.38 283 ARG A C 1
ATOM 2280 O O . ARG A 1 283 ? 5.191 -14.507 -2.096 1.00 89.38 283 ARG A O 1
ATOM 2287 N N . GLN A 1 284 ? 5.896 -12.382 -2.259 1.00 89.62 284 GLN A N 1
ATOM 2288 C CA . GLN A 1 284 ? 7.328 -12.626 -2.306 1.00 89.62 284 GLN A CA 1
ATOM 2289 C C . GLN A 1 284 ? 7.913 -12.718 -0.890 1.00 89.62 284 GLN A C 1
ATOM 2291 O O . GLN A 1 284 ? 7.302 -12.288 0.094 1.00 89.62 284 GLN A O 1
ATOM 2296 N N . GLN A 1 285 ? 9.135 -13.245 -0.783 1.00 82.88 285 GLN A N 1
ATOM 2297 C CA . GLN A 1 285 ? 9.832 -13.397 0.503 1.00 82.88 285 GLN A CA 1
ATOM 2298 C C . GLN A 1 285 ? 10.041 -12.056 1.226 1.00 82.88 285 GLN A C 1
ATOM 2300 O O . GLN A 1 285 ? 9.942 -11.984 2.447 1.00 82.88 285 GLN A O 1
ATOM 2305 N N . ASN A 1 286 ? 10.230 -10.974 0.470 1.00 80.94 286 ASN A N 1
ATOM 2306 C CA . ASN A 1 286 ? 10.389 -9.602 0.964 1.00 80.94 286 ASN A CA 1
ATOM 2307 C C . ASN A 1 286 ? 9.068 -8.940 1.442 1.00 80.94 286 ASN A C 1
ATOM 2309 O O . ASN A 1 286 ? 9.002 -7.726 1.624 1.00 80.94 286 ASN A O 1
ATOM 2313 N N . SER A 1 287 ? 7.998 -9.724 1.634 1.00 86.12 287 SER A N 1
ATOM 2314 C CA . SER A 1 287 ? 6.641 -9.292 2.002 1.00 86.12 287 SER A CA 1
ATOM 2315 C C . SER A 1 287 ? 5.866 -8.470 0.965 1.00 86.12 287 SER A C 1
ATOM 2317 O O . SER A 1 287 ? 4.699 -8.167 1.224 1.00 86.12 287 SER A O 1
ATOM 2319 N N . LEU A 1 288 ? 6.444 -8.146 -0.193 1.00 94.31 288 LEU A N 1
ATOM 2320 C CA . LEU A 1 288 ? 5.736 -7.501 -1.300 1.00 94.31 288 LEU A CA 1
ATOM 2321 C C . LEU A 1 288 ? 4.909 -8.525 -2.080 1.00 94.31 288 LEU A C 1
ATOM 2323 O O . LEU A 1 288 ? 5.256 -9.698 -2.157 1.00 94.31 288 LEU A O 1
ATOM 2327 N N . VAL A 1 289 ? 3.812 -8.084 -2.681 1.00 93.75 289 VAL A N 1
ATOM 2328 C CA . VAL A 1 289 ? 2.907 -8.920 -3.474 1.00 93.75 289 VAL A CA 1
ATOM 2329 C C . VAL A 1 289 ? 2.911 -8.407 -4.897 1.00 93.75 289 VAL A C 1
ATOM 2331 O O . VAL A 1 289 ? 2.732 -7.206 -5.117 1.00 93.75 289 VAL A O 1
ATOM 2334 N N . LEU A 1 290 ? 3.148 -9.304 -5.856 1.00 92.00 290 LEU A N 1
ATOM 2335 C CA . LEU A 1 290 ? 3.178 -8.931 -7.268 1.00 92.00 290 LEU A CA 1
ATOM 2336 C C . LEU A 1 290 ? 1.886 -8.206 -7.659 1.00 92.00 290 LEU A C 1
ATOM 2338 O O . LEU A 1 290 ? 0.783 -8.600 -7.280 1.00 92.00 290 LEU A O 1
ATOM 2342 N N . TYR A 1 291 ? 2.058 -7.135 -8.424 1.00 89.69 291 TYR A N 1
ATOM 2343 C CA . TYR A 1 291 ? 1.008 -6.320 -9.029 1.00 89.69 291 TYR A CA 1
ATOM 2344 C C . TYR A 1 291 ? 0.113 -5.561 -8.035 1.00 89.69 291 TYR A C 1
ATOM 2346 O O . TYR A 1 291 ? -0.881 -4.951 -8.436 1.00 89.69 291 TYR A O 1
ATOM 2354 N N . GLU A 1 292 ? 0.462 -5.539 -6.746 1.00 90.88 292 GLU A N 1
ATOM 2355 C CA . GLU A 1 292 ? -0.090 -4.577 -5.791 1.00 90.88 292 GLU A CA 1
ATOM 2356 C C . GLU A 1 292 ? 0.708 -3.267 -5.803 1.00 90.88 292 GLU A C 1
ATOM 2358 O O . GLU A 1 292 ? 1.850 -3.196 -6.272 1.00 90.88 292 GLU A O 1
ATOM 2363 N N . LYS A 1 293 ? 0.075 -2.200 -5.310 1.00 91.38 293 LYS A N 1
ATOM 2364 C CA . LYS A 1 293 ? 0.649 -0.856 -5.290 1.00 91.38 293 LYS A CA 1
ATOM 2365 C C . LYS A 1 293 ? 1.323 -0.538 -3.958 1.00 91.38 293 LYS A C 1
ATOM 2367 O O . LYS A 1 293 ? 0.765 -0.782 -2.889 1.00 91.38 293 LYS A O 1
ATOM 2372 N N . TYR A 1 294 ? 2.496 0.082 -4.037 1.00 94.56 294 TYR A N 1
ATOM 2373 C CA . TYR A 1 294 ? 3.299 0.466 -2.880 1.00 94.56 294 TYR A CA 1
ATOM 2374 C C . TYR A 1 294 ? 3.858 1.877 -3.036 1.00 94.56 294 TYR A C 1
ATOM 2376 O O . TYR A 1 294 ? 4.370 2.250 -4.092 1.00 94.56 294 TYR A O 1
ATOM 2384 N N . SER A 1 295 ? 3.792 2.673 -1.971 1.00 94.62 295 SER A N 1
ATOM 2385 C CA . SER A 1 295 ? 4.539 3.927 -1.887 1.00 94.62 295 SER A CA 1
ATOM 2386 C C . SER A 1 295 ? 6.005 3.657 -1.541 1.00 94.62 295 SER A C 1
ATOM 2388 O O . SER A 1 295 ? 6.355 2.619 -0.981 1.00 94.62 295 SER A O 1
ATOM 2390 N N . ARG A 1 296 ? 6.881 4.638 -1.780 1.00 95.38 296 ARG A N 1
ATOM 2391 C CA . ARG A 1 296 ? 8.286 4.571 -1.332 1.00 95.38 296 ARG A CA 1
ATOM 2392 C C . ARG A 1 296 ? 8.409 4.337 0.178 1.00 95.38 296 ARG A C 1
ATOM 2394 O O . ARG A 1 296 ? 9.278 3.592 0.617 1.00 95.38 296 ARG A O 1
ATOM 2401 N N . LYS A 1 297 ? 7.502 4.922 0.965 1.00 94.25 297 LYS A N 1
ATOM 2402 C CA . LYS A 1 297 ? 7.414 4.721 2.417 1.00 94.25 297 LYS A CA 1
ATOM 2403 C C . LYS A 1 297 ? 7.092 3.271 2.775 1.00 94.25 297 LYS A C 1
ATOM 2405 O O . LYS A 1 297 ? 7.726 2.718 3.673 1.00 94.25 297 LYS A O 1
ATOM 2410 N N . ASP A 1 298 ? 6.146 2.654 2.066 1.00 95.31 298 ASP A N 1
ATOM 2411 C CA . ASP A 1 298 ? 5.827 1.236 2.257 1.00 95.31 298 ASP A CA 1
ATOM 2412 C C . ASP A 1 298 ? 7.040 0.366 1.963 1.00 95.31 298 ASP A C 1
ATOM 2414 O O . ASP A 1 298 ? 7.362 -0.517 2.748 1.00 95.31 298 ASP A O 1
ATOM 2418 N N . VAL A 1 299 ? 7.749 0.654 0.873 1.00 96.38 299 VAL A N 1
ATOM 2419 C CA . VAL A 1 299 ? 8.922 -0.119 0.460 1.00 96.38 299 VAL A CA 1
ATOM 2420 C C . VAL A 1 299 ? 10.057 -0.012 1.479 1.00 96.38 299 VAL A C 1
ATOM 2422 O O . VAL A 1 299 ? 10.607 -1.041 1.856 1.00 96.38 299 VAL A O 1
ATOM 2425 N N . CYS A 1 300 ? 10.352 1.175 2.025 1.00 95.19 300 CYS A N 1
ATOM 2426 C CA . CYS A 1 300 ? 11.308 1.313 3.135 1.00 95.19 300 CYS A CA 1
ATOM 2427 C C . CYS A 1 300 ? 10.935 0.411 4.327 1.00 95.19 300 CYS A C 1
ATOM 2429 O O . CYS A 1 300 ? 11.793 -0.241 4.920 1.00 95.19 300 CYS A O 1
ATOM 2431 N N . ARG A 1 301 ? 9.643 0.360 4.674 1.00 94.44 301 ARG A N 1
ATOM 2432 C CA . ARG A 1 301 ? 9.138 -0.436 5.800 1.00 94.44 301 ARG A CA 1
ATOM 2433 C C . ARG A 1 301 ? 9.220 -1.940 5.527 1.00 94.44 301 ARG A C 1
ATOM 2435 O O . ARG A 1 301 ? 9.698 -2.684 6.385 1.00 94.44 301 ARG A O 1
ATOM 2442 N N . LEU A 1 302 ? 8.744 -2.372 4.359 1.00 95.12 302 LEU A N 1
ATOM 2443 C CA . LEU A 1 302 ? 8.633 -3.779 3.961 1.00 95.12 302 LEU A CA 1
ATOM 2444 C C . LEU A 1 302 ? 9.997 -4.408 3.668 1.00 95.12 302 LEU A C 1
ATOM 2446 O O . LEU A 1 302 ? 10.214 -5.555 4.033 1.00 95.12 302 LEU A O 1
ATOM 2450 N N . LEU A 1 303 ? 10.946 -3.633 3.132 1.00 94.94 303 LEU A N 1
ATOM 2451 C CA . LEU A 1 303 ? 12.343 -4.049 2.962 1.00 94.94 303 LEU A CA 1
ATOM 2452 C C . LEU A 1 303 ? 13.176 -3.926 4.250 1.00 94.94 303 LEU A C 1
ATOM 2454 O O . LEU A 1 303 ? 14.400 -4.023 4.211 1.00 94.94 303 LEU A O 1
ATOM 2458 N N . ASN A 1 304 ? 12.531 -3.701 5.398 1.00 95.06 304 ASN A N 1
ATOM 2459 C CA . ASN A 1 304 ? 13.153 -3.692 6.723 1.00 95.06 304 ASN A CA 1
ATOM 2460 C C . ASN A 1 304 ? 14.251 -2.640 6.934 1.00 95.06 304 ASN A C 1
ATOM 2462 O O . ASN A 1 304 ? 15.110 -2.818 7.804 1.00 95.06 304 ASN A O 1
ATOM 2466 N N . TRP A 1 305 ? 14.195 -1.512 6.219 1.00 95.50 305 TRP A N 1
ATOM 2467 C CA . TRP A 1 305 ? 15.128 -0.406 6.438 1.00 95.50 305 TRP A CA 1
ATOM 2468 C C . TRP A 1 305 ? 14.986 0.143 7.865 1.00 95.50 305 TRP A C 1
ATOM 2470 O O . TRP A 1 305 ? 13.948 0.003 8.524 1.00 95.50 305 TRP A O 1
ATOM 2480 N N . GLU A 1 306 ? 16.054 0.737 8.394 1.00 94.44 306 GLU A N 1
ATOM 2481 C CA . GLU A 1 306 ? 16.044 1.228 9.777 1.00 94.44 306 GLU A CA 1
ATOM 2482 C C . GLU A 1 306 ? 15.158 2.464 9.943 1.00 94.44 306 GLU A C 1
ATOM 2484 O O . GLU A 1 306 ? 14.481 2.581 10.962 1.00 94.44 306 GLU A O 1
ATOM 2489 N N . ASN A 1 307 ? 15.111 3.329 8.923 1.00 92.62 307 ASN A N 1
ATOM 2490 C CA . ASN A 1 307 ? 14.393 4.602 8.933 1.00 92.62 307 ASN A CA 1
ATOM 2491 C C . ASN A 1 307 ? 13.548 4.782 7.666 1.00 92.62 307 ASN A C 1
ATOM 2493 O O . ASN A 1 307 ? 13.863 4.232 6.606 1.00 92.62 307 ASN A O 1
ATOM 2497 N N . ASN A 1 308 ? 12.510 5.619 7.748 1.00 92.56 308 ASN A N 1
ATOM 2498 C CA . ASN A 1 308 ? 11.791 6.059 6.558 1.00 92.56 308 ASN A CA 1
ATOM 2499 C C . ASN A 1 308 ? 12.623 7.068 5.739 1.00 92.56 308 ASN A C 1
ATOM 2501 O O . ASN A 1 308 ? 12.700 8.252 6.076 1.00 92.56 308 ASN A O 1
ATOM 2505 N N . GLU A 1 309 ? 13.185 6.596 4.627 1.00 92.56 309 GLU A N 1
ATOM 2506 C CA . GLU A 1 309 ? 14.012 7.365 3.683 1.00 92.56 309 GLU A CA 1
ATOM 2507 C C . GLU A 1 309 ? 13.299 7.619 2.338 1.00 92.56 309 GLU A C 1
ATOM 2509 O O . GLU A 1 309 ? 13.929 7.875 1.315 1.00 92.56 309 GLU A O 1
ATOM 2514 N N . ASP A 1 310 ? 11.964 7.587 2.321 1.00 90.88 310 ASP A N 1
ATOM 2515 C CA . ASP A 1 310 ? 11.151 7.810 1.116 1.00 90.88 310 ASP A CA 1
ATOM 2516 C C . ASP A 1 310 ? 11.469 9.124 0.375 1.00 90.88 310 ASP A C 1
ATOM 2518 O O . ASP A 1 310 ? 11.478 9.155 -0.855 1.00 90.88 310 ASP A O 1
ATOM 2522 N N . SER A 1 311 ? 11.778 10.200 1.105 1.00 87.00 311 SER A N 1
ATOM 2523 C CA . SER A 1 311 ? 12.064 11.527 0.539 1.00 87.00 311 SER A CA 1
ATOM 2524 C C . SER A 1 311 ? 13.414 11.626 -0.172 1.00 87.00 311 SER A C 1
ATOM 2526 O O . SER A 1 311 ? 13.615 12.554 -0.946 1.00 87.00 311 SER A O 1
ATOM 2528 N N . THR A 1 312 ? 14.350 10.712 0.091 1.00 87.06 312 THR A N 1
ATOM 2529 C CA . THR A 1 312 ? 15.679 10.691 -0.551 1.00 87.06 312 THR A CA 1
ATOM 2530 C C . THR A 1 312 ? 15.780 9.630 -1.651 1.00 87.06 312 THR A C 1
ATOM 2532 O O . THR A 1 312 ? 16.811 9.503 -2.315 1.00 87.06 312 THR A O 1
ATOM 2535 N N . MET A 1 313 ? 14.699 8.885 -1.893 1.00 86.50 313 MET A N 1
ATOM 2536 C CA . MET A 1 313 ? 14.625 7.806 -2.872 1.00 86.50 313 MET A CA 1
ATOM 2537 C C . MET A 1 313 ? 14.227 8.342 -4.259 1.00 86.50 313 MET A C 1
ATOM 2539 O O . MET A 1 313 ? 13.114 8.154 -4.753 1.00 86.50 313 MET A O 1
ATOM 2543 N N . TYR A 1 314 ? 15.171 9.038 -4.900 1.00 84.56 314 TYR A N 1
ATOM 2544 C CA . TYR A 1 314 ? 15.006 9.619 -6.238 1.00 84.56 314 TYR A CA 1
ATOM 2545 C C . TYR A 1 314 ? 15.146 8.546 -7.328 1.00 84.56 314 TYR A C 1
ATOM 2547 O O . TYR A 1 314 ? 16.246 8.292 -7.814 1.00 84.56 314 TYR A O 1
ATOM 2555 N N . GLY A 1 315 ? 14.056 7.870 -7.680 1.00 88.88 315 GLY A N 1
ATOM 2556 C CA . GLY A 1 315 ? 14.059 6.778 -8.662 1.00 88.88 315 GLY A CA 1
ATOM 2557 C C . GLY A 1 315 ? 14.559 5.456 -8.077 1.00 88.88 315 GLY A C 1
ATOM 2558 O O . GLY A 1 315 ? 13.839 4.479 -8.122 1.00 88.88 315 GLY A O 1
ATOM 2559 N N . TYR A 1 316 ? 15.731 5.413 -7.447 1.00 95.38 316 TYR A N 1
ATOM 2560 C CA . TYR A 1 316 ? 16.216 4.220 -6.739 1.00 95.38 316 TYR A CA 1
ATOM 2561 C C . TYR A 1 316 ? 17.150 4.578 -5.586 1.00 95.38 316 TYR A C 1
ATOM 2563 O O . TYR A 1 316 ? 17.682 5.691 -5.495 1.00 95.38 316 TYR A O 1
ATOM 2571 N N . ALA A 1 317 ? 17.381 3.615 -4.704 1.00 95.94 317 ALA A N 1
ATOM 2572 C CA . ALA A 1 317 ? 18.389 3.695 -3.657 1.00 95.94 317 ALA A CA 1
ATOM 2573 C C . ALA A 1 317 ? 18.912 2.288 -3.341 1.00 95.94 317 ALA A C 1
ATOM 2575 O O . ALA A 1 317 ? 18.199 1.315 -3.547 1.00 95.94 317 ALA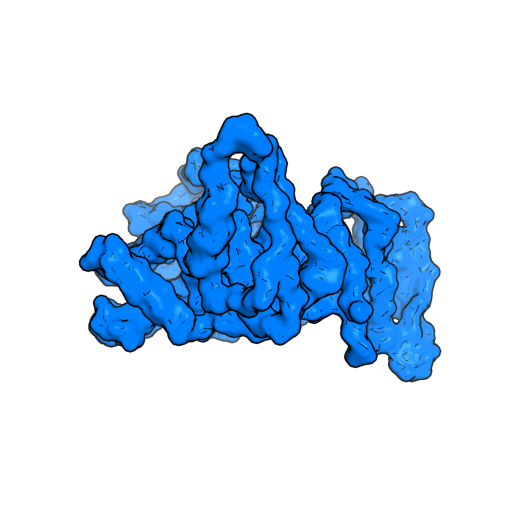 A O 1
ATOM 2576 N N . ILE A 1 318 ? 20.163 2.177 -2.880 1.00 95.56 318 ILE A N 1
ATOM 2577 C CA . ILE A 1 318 ? 20.786 0.887 -2.547 1.00 95.56 318 ILE A CA 1
ATOM 2578 C C . ILE A 1 318 ? 21.190 0.887 -1.079 1.00 95.56 318 ILE A C 1
ATOM 2580 O O . ILE A 1 318 ? 22.130 1.596 -0.699 1.00 95.56 318 ILE A O 1
ATOM 2584 N N . LYS A 1 319 ? 20.511 0.078 -0.264 1.00 94.50 319 LYS A N 1
ATOM 2585 C CA . LYS A 1 319 ? 20.750 -0.024 1.181 1.00 94.50 319 LYS A CA 1
ATOM 2586 C C . LYS A 1 319 ? 20.331 -1.393 1.711 1.00 94.50 319 LYS A C 1
ATOM 2588 O O . LYS A 1 319 ? 19.430 -2.008 1.153 1.00 94.50 319 LYS A O 1
ATOM 2593 N N . TYR A 1 320 ? 21.002 -1.876 2.758 1.00 93.56 320 TYR A N 1
ATOM 2594 C CA . TYR A 1 320 ? 20.716 -3.173 3.397 1.00 93.56 320 TYR A CA 1
ATOM 2595 C C . TYR A 1 320 ? 20.612 -4.347 2.402 1.00 93.56 320 TYR A C 1
ATOM 2597 O O . TYR A 1 320 ? 19.742 -5.196 2.523 1.00 93.56 320 TYR A O 1
ATOM 2605 N N . ASN A 1 321 ? 21.480 -4.361 1.384 1.00 95.06 321 ASN A N 1
ATOM 2606 C CA . ASN A 1 321 ? 21.461 -5.330 0.281 1.00 95.06 321 ASN A CA 1
ATOM 2607 C C . ASN A 1 321 ? 20.146 -5.389 -0.527 1.00 95.06 321 ASN A C 1
ATOM 2609 O O . ASN A 1 321 ? 19.820 -6.406 -1.131 1.00 95.06 321 ASN A O 1
ATOM 2613 N N . THR A 1 322 ? 19.422 -4.271 -0.585 1.00 96.31 322 THR A N 1
ATOM 2614 C CA . THR A 1 322 ? 18.222 -4.093 -1.411 1.00 96.31 322 THR A CA 1
ATOM 2615 C C . THR A 1 322 ? 18.377 -2.899 -2.351 1.00 96.31 322 THR A C 1
ATOM 2617 O O . THR A 1 322 ? 19.063 -1.923 -2.024 1.00 96.31 322 THR A O 1
ATOM 2620 N N . CYS A 1 323 ? 17.739 -2.970 -3.517 1.00 97.31 323 CYS A N 1
ATOM 2621 C CA . CYS A 1 323 ? 17.667 -1.903 -4.508 1.00 97.31 323 CYS A CA 1
ATOM 2622 C C . CYS A 1 323 ? 16.247 -1.797 -5.087 1.00 97.31 323 CYS A C 1
ATOM 2624 O O . CYS A 1 323 ? 15.956 -2.383 -6.130 1.00 97.31 323 CYS A O 1
ATOM 2626 N N . PRO A 1 324 ? 15.333 -1.065 -4.431 1.00 97.62 324 PRO A N 1
ATOM 2627 C CA . PRO A 1 324 ? 14.060 -0.735 -5.049 1.00 97.62 324 PRO A CA 1
ATOM 2628 C C . PRO A 1 324 ? 14.250 0.336 -6.135 1.00 97.62 324 PRO A C 1
ATOM 2630 O O . PRO A 1 324 ? 14.860 1.382 -5.894 1.00 97.62 324 PRO A O 1
ATOM 2633 N N . ILE A 1 325 ? 13.708 0.071 -7.321 1.00 97.50 325 ILE A N 1
ATOM 2634 C CA . ILE A 1 325 ? 13.714 0.937 -8.501 1.00 97.50 325 ILE A CA 1
ATOM 2635 C C . ILE A 1 325 ? 12.273 1.344 -8.811 1.00 97.50 325 ILE A C 1
ATOM 2637 O O . ILE A 1 325 ? 11.410 0.498 -9.001 1.00 97.50 325 ILE A O 1
ATOM 2641 N N . PHE A 1 326 ? 12.023 2.645 -8.897 1.00 95.69 326 PHE A N 1
ATOM 2642 C CA . PHE A 1 326 ? 10.743 3.274 -9.197 1.00 95.69 326 PHE A CA 1
ATOM 2643 C C . PHE A 1 326 ? 10.820 3.975 -10.547 1.00 95.69 326 PHE A C 1
ATOM 2645 O O . PHE A 1 326 ? 11.605 4.911 -10.720 1.00 95.69 326 PHE A O 1
ATOM 2652 N N . VAL A 1 327 ? 9.955 3.564 -11.466 1.00 92.94 327 VAL A N 1
ATOM 2653 C CA . VAL A 1 327 ? 9.856 4.108 -12.819 1.00 92.94 327 VAL A CA 1
ATOM 2654 C C . VAL A 1 327 ? 8.475 4.713 -13.030 1.00 92.94 327 VAL A C 1
ATOM 2656 O O . VAL A 1 327 ? 7.455 4.085 -12.743 1.00 92.94 327 VAL A O 1
ATOM 2659 N N . THR A 1 328 ? 8.448 5.933 -13.562 1.00 88.75 328 THR A N 1
ATOM 2660 C CA . THR A 1 328 ? 7.220 6.567 -14.047 1.00 88.75 328 THR A CA 1
ATOM 2661 C C . THR A 1 328 ? 7.216 6.535 -15.573 1.00 88.75 328 THR A C 1
ATOM 2663 O O . THR A 1 328 ? 8.075 7.161 -16.194 1.00 88.75 328 THR A O 1
ATOM 2666 N N . TYR A 1 329 ? 6.257 5.821 -16.163 1.00 78.69 329 TYR A N 1
ATOM 2667 C CA . TYR A 1 329 ? 6.025 5.760 -17.605 1.00 78.69 329 TYR A CA 1
ATOM 2668 C C . TYR A 1 329 ? 5.282 6.974 -18.143 1.00 78.69 329 TYR A C 1
ATOM 2670 O O . TYR A 1 329 ? 4.454 7.558 -17.445 1.00 78.69 329 TYR A O 1
ATOM 2678 N N . HIS A 1 330 ? 5.565 7.293 -19.411 1.00 67.44 330 HIS A N 1
ATOM 2679 C CA . HIS A 1 330 ? 4.976 8.406 -20.159 1.00 67.44 330 HIS A CA 1
ATOM 2680 C C . HIS A 1 330 ? 5.098 9.725 -19.400 1.00 67.44 330 HIS A C 1
ATOM 2682 O O . HIS A 1 330 ? 4.112 10.344 -19.014 1.00 67.44 330 HIS A O 1
ATOM 2688 N N . LYS A 1 331 ? 6.349 10.104 -19.140 1.00 62.84 331 LYS A N 1
ATOM 2689 C CA . LYS A 1 331 ? 6.727 11.381 -18.539 1.00 62.84 331 LYS A CA 1
ATOM 2690 C C . LYS A 1 331 ? 6.019 12.521 -19.285 1.00 62.84 331 LYS A C 1
ATOM 2692 O O . LYS A 1 331 ? 6.026 12.533 -20.511 1.00 62.84 331 LYS A O 1
ATOM 2697 N N . GLY A 1 332 ? 5.337 13.407 -18.553 1.00 57.53 332 GLY A N 1
ATOM 2698 C CA . GLY A 1 332 ? 4.627 14.538 -19.155 1.00 57.53 332 GLY A CA 1
ATOM 2699 C C . GLY A 1 332 ? 5.569 15.485 -19.907 1.00 57.53 332 GLY A C 1
ATOM 2700 O O . GLY A 1 332 ? 6.784 15.426 -19.730 1.00 57.53 332 GLY A O 1
ATOM 2701 N N . GLU A 1 333 ? 5.007 16.388 -20.713 1.00 56.25 333 GLU A N 1
ATOM 2702 C CA . GLU A 1 333 ? 5.785 17.342 -21.527 1.00 56.25 333 GLU A CA 1
ATOM 2703 C C . GLU A 1 333 ? 6.648 18.308 -20.684 1.00 56.25 333 GLU A C 1
ATOM 2705 O O . GLU A 1 333 ? 7.634 18.842 -21.181 1.00 56.25 333 GLU A O 1
ATOM 2710 N N . ASP A 1 334 ? 6.337 18.466 -19.391 1.00 58.50 334 ASP A N 1
ATOM 2711 C CA . ASP A 1 334 ? 7.023 19.369 -18.453 1.00 58.50 334 ASP A CA 1
ATOM 2712 C C . ASP A 1 334 ? 8.183 18.720 -17.660 1.00 58.50 334 ASP A C 1
ATOM 2714 O O . ASP A 1 334 ? 8.660 19.286 -16.669 1.00 58.50 334 ASP A O 1
ATOM 2718 N N . ILE A 1 335 ? 8.637 17.511 -18.019 1.00 60.47 335 ILE A N 1
ATOM 2719 C CA . ILE A 1 335 ? 9.765 16.874 -17.319 1.00 60.47 335 ILE A CA 1
ATOM 2720 C C . ILE A 1 335 ? 11.100 17.413 -17.844 1.00 60.47 335 ILE A C 1
ATOM 2722 O O . ILE A 1 335 ? 11.337 17.467 -19.046 1.00 60.47 335 ILE A O 1
ATOM 2726 N N . ALA A 1 336 ? 12.002 17.773 -16.923 1.00 60.75 336 ALA A N 1
ATOM 2727 C CA . ALA A 1 336 ? 13.359 18.199 -17.260 1.00 60.75 336 ALA A CA 1
ATOM 2728 C C . ALA A 1 336 ? 14.066 17.147 -18.132 1.00 60.75 336 ALA A C 1
ATOM 2730 O O . ALA A 1 336 ? 14.102 15.964 -17.781 1.00 60.75 336 ALA A O 1
ATOM 2731 N N . ALA A 1 337 ? 14.725 17.572 -19.210 1.00 64.00 337 ALA A N 1
ATOM 2732 C CA . ALA A 1 337 ? 15.358 16.670 -20.175 1.00 64.00 337 ALA A CA 1
ATOM 2733 C C . ALA A 1 337 ? 16.380 15.727 -19.510 1.00 64.00 337 ALA A C 1
ATOM 2735 O O . ALA A 1 337 ? 16.548 14.576 -19.904 1.00 64.00 337 ALA A O 1
ATOM 2736 N N . SER A 1 338 ? 17.011 16.175 -18.415 1.00 51.12 338 SER A N 1
ATOM 2737 C CA . SER A 1 338 ? 17.992 15.387 -17.649 1.00 51.12 338 SER A CA 1
ATOM 2738 C C . SER A 1 338 ? 17.420 14.181 -16.884 1.00 51.12 338 SER A C 1
ATOM 2740 O O . SER A 1 338 ? 18.191 13.373 -16.341 1.00 51.12 338 SER A O 1
ATOM 2742 N N . THR A 1 339 ? 16.093 14.064 -16.811 1.00 59.75 339 THR A N 1
ATOM 2743 C CA . THR A 1 339 ? 15.367 12.964 -16.165 1.00 59.75 339 THR A CA 1
ATOM 2744 C C . THR A 1 339 ? 14.425 12.230 -17.120 1.00 59.75 339 THR A C 1
ATOM 2746 O O . THR A 1 339 ? 13.726 11.311 -16.682 1.00 59.75 339 THR A O 1
ATOM 2749 N N . ASP A 1 340 ? 14.459 12.544 -18.420 1.00 70.19 340 ASP A N 1
ATOM 2750 C CA . ASP A 1 340 ? 13.677 11.882 -19.471 1.00 70.19 340 ASP A CA 1
ATOM 2751 C C . ASP A 1 340 ? 14.321 10.566 -19.953 1.00 70.19 340 ASP A C 1
ATOM 2753 O O . ASP A 1 340 ? 14.743 10.387 -21.092 1.00 70.19 340 ASP A O 1
ATOM 2757 N N . TYR A 1 341 ? 14.500 9.640 -19.013 1.00 74.38 341 TYR A N 1
ATOM 2758 C CA . TYR A 1 341 ? 14.991 8.290 -19.289 1.00 74.38 341 TYR A CA 1
ATOM 2759 C C . TYR A 1 341 ? 14.002 7.486 -20.148 1.00 74.38 341 TYR A C 1
ATOM 2761 O O . TYR A 1 341 ? 12.825 7.404 -19.785 1.00 74.38 341 TYR A O 1
ATOM 2769 N N . ASP A 1 342 ? 14.513 6.833 -21.201 1.00 79.19 342 ASP A N 1
ATOM 2770 C CA . ASP A 1 342 ? 13.813 5.859 -22.065 1.00 79.19 342 ASP A CA 1
ATOM 2771 C C . ASP A 1 342 ? 13.718 4.490 -21.363 1.00 79.19 342 ASP A C 1
ATOM 2773 O O . ASP A 1 342 ? 14.225 3.469 -21.834 1.00 79.19 342 ASP A O 1
ATOM 2777 N N . ASP A 1 343 ? 13.129 4.493 -20.165 1.00 87.88 343 ASP A N 1
ATOM 2778 C CA . ASP A 1 343 ? 12.793 3.274 -19.436 1.00 87.88 343 ASP A CA 1
ATOM 2779 C C . ASP A 1 343 ? 11.617 2.596 -20.148 1.00 87.88 343 ASP A C 1
ATOM 2781 O O . ASP A 1 343 ? 10.586 3.231 -20.377 1.00 87.88 343 ASP A O 1
ATOM 2785 N N . ARG A 1 344 ? 11.733 1.306 -20.488 1.00 90.19 344 ARG A N 1
ATOM 2786 C CA . ARG A 1 344 ? 10.666 0.581 -21.199 1.00 90.19 344 ARG A CA 1
ATOM 2787 C C . ARG A 1 344 ? 10.763 -0.931 -21.069 1.00 90.19 344 ARG A C 1
ATOM 2789 O O . ARG A 1 344 ? 11.853 -1.500 -20.975 1.00 90.19 344 ARG A O 1
ATOM 2796 N N . PHE A 1 345 ? 9.620 -1.597 -21.167 1.00 92.62 345 PHE A N 1
ATOM 2797 C CA . PHE A 1 345 ? 9.603 -3.024 -21.422 1.00 92.62 345 PHE A CA 1
ATOM 2798 C C . PHE A 1 345 ? 10.018 -3.300 -22.868 1.00 92.62 345 PHE A C 1
ATOM 2800 O O . PHE A 1 345 ? 9.542 -2.659 -23.803 1.00 92.62 345 PHE A O 1
ATOM 2807 N N . LEU A 1 346 ? 10.873 -4.302 -23.052 1.00 92.81 346 LEU A N 1
ATOM 2808 C CA . LEU A 1 346 ? 11.188 -4.875 -24.365 1.00 92.81 346 LEU A CA 1
ATOM 2809 C C . LEU A 1 346 ? 10.347 -6.127 -24.646 1.00 92.81 346 LEU A C 1
ATOM 2811 O O . LEU A 1 346 ? 10.119 -6.487 -25.794 1.00 92.81 346 LEU A O 1
ATOM 2815 N N . SER A 1 347 ? 9.906 -6.797 -23.584 1.00 93.69 347 SER A N 1
ATOM 2816 C CA . SER A 1 347 ? 8.959 -7.914 -23.578 1.00 93.69 347 SER A CA 1
ATOM 2817 C C . SER A 1 347 ? 8.380 -8.040 -22.160 1.00 93.69 347 SER A C 1
ATOM 2819 O O . SER A 1 347 ? 8.881 -7.355 -21.263 1.00 93.69 347 SER A O 1
ATOM 2821 N N . PRO A 1 348 ? 7.392 -8.915 -21.902 1.00 93.38 348 PRO A N 1
ATOM 2822 C CA . PRO A 1 348 ? 6.908 -9.162 -20.540 1.00 93.38 348 PRO A CA 1
ATOM 2823 C C . PRO A 1 348 ? 7.999 -9.597 -19.544 1.00 93.38 348 PRO A C 1
ATOM 2825 O O . PRO A 1 348 ? 7.832 -9.412 -18.345 1.00 93.38 348 PRO A O 1
ATOM 2828 N N . GLU A 1 349 ? 9.127 -10.135 -20.017 1.00 96.44 349 GLU A N 1
ATOM 2829 C CA . GLU A 1 349 ? 10.230 -10.616 -19.170 1.00 96.44 349 GLU A CA 1
ATOM 2830 C C . GLU A 1 349 ? 11.437 -9.676 -19.115 1.00 96.44 349 GLU A C 1
ATOM 2832 O O . GLU A 1 349 ? 12.300 -9.844 -18.254 1.00 96.44 349 GLU A O 1
ATOM 2837 N N . LEU A 1 350 ? 11.541 -8.718 -20.040 1.00 96.69 350 LEU A N 1
ATOM 2838 C CA . LEU A 1 350 ? 12.737 -7.893 -20.211 1.00 96.69 350 LEU A CA 1
ATOM 2839 C C . LEU A 1 350 ? 12.413 -6.415 -20.064 1.00 96.69 350 LEU A C 1
ATOM 2841 O O . LEU A 1 350 ? 11.574 -5.876 -20.788 1.00 96.69 350 LEU A O 1
ATOM 2845 N N . PHE A 1 351 ? 13.163 -5.750 -19.194 1.00 96.50 351 PHE A N 1
ATOM 2846 C CA . PHE A 1 351 ? 13.001 -4.336 -18.900 1.00 96.50 351 PHE A CA 1
ATOM 2847 C C . PHE A 1 351 ? 14.318 -3.585 -19.096 1.00 96.50 351 PHE A C 1
ATOM 2849 O O . PHE A 1 351 ? 15.345 -3.954 -18.526 1.00 96.50 351 PHE A O 1
ATOM 2856 N N . SER A 1 352 ? 14.297 -2.531 -19.911 1.00 96.00 352 SER A N 1
ATOM 2857 C CA . SER A 1 352 ? 15.427 -1.618 -20.065 1.00 96.00 352 SER A CA 1
ATOM 2858 C C . SER A 1 352 ? 15.267 -0.453 -19.100 1.00 96.00 352 SER A C 1
ATOM 2860 O O . SER A 1 352 ? 14.226 0.202 -19.090 1.00 96.00 352 SER A O 1
ATOM 2862 N N . TRP A 1 353 ? 16.294 -0.217 -18.291 1.00 96.19 353 TRP A N 1
ATOM 2863 C CA . TRP A 1 353 ? 16.288 0.795 -17.242 1.00 96.19 353 TRP A CA 1
ATOM 2864 C C . TRP A 1 353 ? 17.532 1.676 -17.317 1.00 96.19 353 TRP A C 1
ATOM 2866 O O . TRP A 1 353 ? 18.628 1.184 -17.594 1.00 96.19 353 TRP A O 1
ATOM 2876 N N . MET A 1 354 ? 17.394 2.970 -17.038 1.00 94.56 354 MET A N 1
ATOM 2877 C CA . MET A 1 354 ? 18.518 3.902 -16.957 1.00 94.56 354 MET A CA 1
ATOM 2878 C C . MET A 1 354 ? 18.720 4.446 -15.544 1.00 94.56 354 MET A C 1
ATOM 2880 O O . MET A 1 354 ? 17.782 4.783 -14.822 1.00 94.56 354 MET A O 1
ATOM 2884 N N . THR A 1 355 ? 19.986 4.589 -15.159 1.00 95.00 355 THR A N 1
ATOM 2885 C CA . THR A 1 355 ? 20.354 5.251 -13.907 1.00 95.00 355 THR A CA 1
ATOM 2886 C C . THR A 1 355 ? 20.020 6.741 -13.933 1.00 95.00 355 THR A C 1
ATOM 2888 O O . THR A 1 355 ? 19.836 7.361 -14.981 1.00 95.00 355 THR A O 1
ATOM 2891 N N . ARG A 1 356 ? 20.029 7.352 -12.742 1.00 92.38 356 ARG A N 1
ATOM 2892 C CA . ARG A 1 356 ? 20.009 8.811 -12.609 1.00 92.38 356 ARG A CA 1
ATOM 2893 C C . ARG A 1 356 ? 21.186 9.432 -13.364 1.00 92.38 356 ARG A C 1
ATOM 2895 O O . ARG A 1 356 ? 22.263 8.839 -13.442 1.00 92.38 356 ARG A O 1
ATOM 2902 N N . SER A 1 357 ? 21.008 10.664 -13.829 1.00 91.12 357 SER A N 1
ATOM 2903 C CA . SER A 1 357 ? 22.060 11.435 -14.494 1.00 91.12 357 SER A CA 1
ATOM 2904 C C . SER A 1 357 ? 23.313 11.602 -13.624 1.00 91.12 357 SER A C 1
ATOM 2906 O O . SER A 1 357 ? 23.273 11.532 -12.391 1.00 91.12 357 SER A O 1
ATOM 2908 N N . LYS A 1 358 ? 24.455 11.837 -14.283 1.00 92.81 358 LYS A N 1
ATOM 2909 C CA . LYS A 1 358 ? 25.784 11.953 -13.654 1.00 92.81 358 LYS A CA 1
ATOM 2910 C C . LYS A 1 358 ? 26.233 10.644 -12.996 1.00 92.81 358 LYS A C 1
ATOM 2912 O O . LYS A 1 358 ? 26.819 10.645 -11.905 1.00 92.81 358 LYS A O 1
ATOM 2917 N N . ARG A 1 359 ? 25.967 9.523 -13.671 1.00 95.62 359 ARG A N 1
ATOM 2918 C CA . ARG A 1 359 ? 26.419 8.186 -13.279 1.00 95.62 359 ARG A CA 1
ATOM 2919 C C . ARG A 1 359 ? 27.185 7.514 -14.398 1.00 95.62 359 ARG A C 1
ATOM 2921 O O . ARG A 1 359 ? 26.905 7.681 -15.575 1.00 95.62 359 ARG A O 1
ATOM 2928 N N . THR A 1 360 ? 28.190 6.760 -13.991 1.00 96.31 360 THR A N 1
ATOM 2929 C CA . THR A 1 360 ? 29.122 6.047 -14.864 1.00 96.31 360 THR A CA 1
ATOM 2930 C C . THR A 1 360 ? 29.296 4.629 -14.348 1.00 96.31 360 THR A C 1
ATOM 2932 O O . THR A 1 360 ? 28.977 4.350 -13.190 1.00 96.31 360 THR A O 1
ATOM 2935 N N . LEU A 1 361 ? 29.903 3.755 -15.150 1.00 95.56 361 LEU A N 1
ATOM 2936 C CA . LEU A 1 361 ? 30.290 2.403 -14.720 1.00 95.56 361 LEU A CA 1
ATOM 2937 C C . LEU A 1 361 ? 31.202 2.394 -13.479 1.00 95.56 361 LEU A C 1
ATOM 2939 O O . LEU A 1 361 ? 31.290 1.394 -12.773 1.00 95.56 361 LEU A O 1
ATOM 2943 N N . GLN A 1 362 ? 31.852 3.521 -13.170 1.00 96.12 362 GLN A N 1
ATOM 2944 C CA . GLN A 1 362 ? 32.703 3.660 -11.989 1.00 96.12 362 GLN A CA 1
ATOM 2945 C C . GLN A 1 362 ? 31.963 4.134 -10.731 1.00 96.12 362 GLN A C 1
ATOM 2947 O O . GLN A 1 362 ? 32.531 4.084 -9.640 1.00 96.12 362 GLN A O 1
ATOM 2952 N N . SER A 1 363 ? 30.714 4.583 -10.861 1.00 96.94 363 SER A N 1
ATOM 2953 C CA . SER A 1 363 ? 29.917 5.079 -9.736 1.00 96.94 363 SER A CA 1
ATOM 2954 C C . SER A 1 363 ? 29.623 3.962 -8.732 1.00 96.94 363 SER A C 1
ATOM 2956 O O . SER A 1 363 ? 29.268 2.852 -9.120 1.00 96.94 363 SER A O 1
ATOM 2958 N N . THR A 1 364 ? 29.716 4.257 -7.433 1.00 95.94 364 THR A N 1
ATOM 2959 C CA . THR A 1 364 ? 29.583 3.260 -6.355 1.00 95.94 364 THR A CA 1
ATOM 2960 C C . THR A 1 364 ? 28.281 2.463 -6.424 1.00 95.94 364 THR A C 1
ATOM 2962 O O . THR A 1 364 ? 28.297 1.248 -6.273 1.00 95.94 364 THR A O 1
ATOM 2965 N N . GLU A 1 365 ? 27.149 3.122 -6.673 1.00 94.12 365 GLU A N 1
ATOM 2966 C CA . GLU A 1 365 ? 25.854 2.439 -6.802 1.00 94.12 365 GLU A CA 1
ATOM 2967 C C . GLU A 1 365 ? 25.769 1.557 -8.056 1.00 94.12 365 GLU A C 1
ATOM 2969 O O . GLU A 1 365 ? 25.229 0.460 -7.992 1.00 94.12 365 GLU A O 1
ATOM 2974 N N . VAL A 1 366 ? 26.383 1.980 -9.164 1.00 96.75 366 VAL A N 1
ATOM 2975 C CA . VAL A 1 366 ? 26.435 1.203 -10.410 1.00 96.75 366 VAL A CA 1
ATOM 2976 C C . VAL A 1 366 ? 27.284 -0.050 -10.208 1.00 96.75 366 VAL A C 1
ATOM 2978 O O . VAL A 1 366 ? 26.858 -1.135 -10.584 1.00 96.75 366 VAL A O 1
ATOM 2981 N N . LYS A 1 367 ? 28.429 0.063 -9.521 1.00 97.06 367 LYS A N 1
ATOM 2982 C CA . LYS A 1 367 ? 29.256 -1.096 -9.145 1.00 97.06 367 LYS A CA 1
ATOM 2983 C C . LYS A 1 367 ? 28.500 -2.107 -8.284 1.00 97.06 367 LYS A C 1
ATOM 2985 O O . LYS A 1 367 ? 28.699 -3.299 -8.466 1.00 97.06 367 LYS A O 1
ATOM 2990 N N . LYS A 1 368 ? 27.625 -1.651 -7.379 1.00 97.25 368 LYS A N 1
ATOM 2991 C CA . LYS A 1 368 ? 26.784 -2.551 -6.570 1.00 97.25 368 LYS A CA 1
ATOM 2992 C C . LYS A 1 368 ? 25.783 -3.328 -7.429 1.00 97.25 368 LYS A C 1
ATOM 2994 O O . LYS A 1 368 ? 25.638 -4.522 -7.217 1.00 97.25 368 LYS A O 1
ATOM 2999 N N . ILE A 1 369 ? 25.146 -2.678 -8.408 1.00 97.31 369 ILE A N 1
ATOM 3000 C CA . ILE A 1 369 ? 24.233 -3.347 -9.355 1.00 97.31 369 ILE A CA 1
ATOM 3001 C C . ILE A 1 369 ? 25.001 -4.340 -10.238 1.00 97.31 369 ILE A C 1
ATOM 3003 O O . ILE A 1 369 ? 24.568 -5.472 -10.416 1.00 97.31 369 ILE A O 1
ATOM 3007 N N . LEU A 1 370 ? 26.173 -3.949 -10.750 1.00 97.00 370 LEU A N 1
ATOM 3008 C CA . LEU A 1 370 ? 27.027 -4.838 -11.547 1.00 97.00 370 LEU A CA 1
ATOM 3009 C C . LEU A 1 370 ? 27.486 -6.072 -10.758 1.00 97.00 370 LEU A C 1
ATOM 3011 O O . LEU A 1 370 ? 27.653 -7.132 -11.353 1.00 97.00 370 LEU A O 1
ATOM 3015 N N . ALA A 1 371 ? 27.655 -5.929 -9.440 1.00 96.62 371 ALA A N 1
ATOM 3016 C CA . ALA A 1 371 ? 28.031 -6.999 -8.523 1.00 96.62 371 ALA A CA 1
ATOM 3017 C C . ALA A 1 371 ? 26.828 -7.807 -7.984 1.00 96.62 371 ALA A C 1
ATOM 3019 O O . ALA A 1 371 ? 26.952 -8.490 -6.964 1.00 96.62 371 ALA A O 1
ATOM 3020 N N . GLN A 1 372 ? 25.637 -7.691 -8.593 1.00 97.44 372 GLN A N 1
ATOM 3021 C CA . GLN A 1 372 ? 24.417 -8.345 -8.100 1.00 97.44 372 GLN A CA 1
ATOM 3022 C C . GLN A 1 372 ? 24.601 -9.858 -7.954 1.00 97.44 372 GLN A C 1
ATOM 3024 O O . GLN A 1 372 ? 24.267 -10.409 -6.909 1.00 97.44 372 GLN A O 1
ATOM 3029 N N . HIS A 1 373 ? 25.160 -10.512 -8.975 1.00 94.88 373 HIS A N 1
ATOM 3030 C CA . HIS A 1 373 ? 25.335 -11.969 -9.006 1.00 94.88 373 HIS A CA 1
ATOM 3031 C C . HIS A 1 373 ? 26.331 -12.463 -7.952 1.00 94.88 373 HIS A C 1
ATOM 3033 O O . HIS A 1 373 ? 26.218 -13.587 -7.476 1.00 94.88 373 HIS A O 1
ATOM 3039 N N . GLU A 1 374 ? 27.293 -11.625 -7.564 1.00 96.12 374 GLU A N 1
ATOM 3040 C CA . GLU A 1 374 ? 28.283 -11.932 -6.534 1.00 96.12 374 GLU A CA 1
ATOM 3041 C C . GLU A 1 374 ? 27.782 -11.618 -5.110 1.00 96.12 374 GLU A C 1
ATOM 3043 O O . GLU A 1 374 ? 28.195 -12.269 -4.154 1.00 96.12 374 GLU A O 1
ATOM 3048 N N . THR A 1 375 ? 26.906 -10.619 -4.952 1.00 96.12 375 THR A N 1
ATOM 3049 C CA . THR A 1 375 ? 26.451 -10.109 -3.639 1.00 96.12 375 THR A CA 1
ATOM 3050 C C . THR A 1 375 ? 25.041 -10.548 -3.244 1.00 96.12 375 THR A C 1
ATOM 3052 O O . THR A 1 375 ? 24.644 -10.372 -2.091 1.00 96.12 375 THR A O 1
ATOM 3055 N N . GLY A 1 376 ? 24.266 -11.089 -4.185 1.00 95.69 376 GLY A N 1
ATOM 3056 C CA . GLY A 1 376 ? 22.850 -11.395 -3.987 1.00 95.69 376 GLY A CA 1
ATOM 3057 C C . GLY A 1 376 ? 21.996 -10.145 -3.764 1.00 95.69 376 GLY A C 1
ATOM 3058 O O . GLY A 1 376 ? 21.036 -10.197 -3.000 1.00 95.69 376 GLY A O 1
ATOM 3059 N N . LEU A 1 377 ? 22.373 -9.003 -4.354 1.00 97.44 377 LEU A N 1
ATOM 3060 C CA . LEU A 1 377 ? 21.619 -7.753 -4.229 1.00 97.44 377 LEU A CA 1
ATOM 3061 C C . LEU A 1 377 ? 20.179 -7.952 -4.732 1.00 97.44 377 LEU A C 1
ATOM 3063 O O . LEU A 1 377 ? 19.964 -8.207 -5.916 1.00 97.44 377 LEU A O 1
ATOM 3067 N N . ALA A 1 378 ? 19.193 -7.771 -3.855 1.00 96.88 378 ALA A N 1
ATOM 3068 C CA . ALA A 1 378 ? 17.787 -7.894 -4.227 1.00 96.88 378 ALA A CA 1
ATOM 3069 C C . ALA A 1 378 ? 17.315 -6.616 -4.936 1.00 96.88 3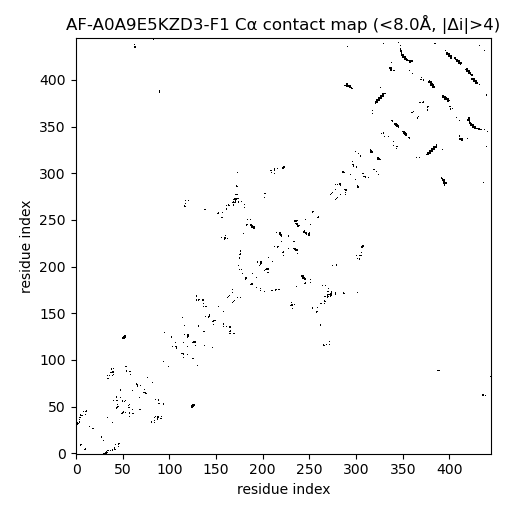78 ALA A C 1
ATOM 3071 O O . ALA A 1 378 ? 17.149 -5.569 -4.299 1.00 96.88 378 ALA A O 1
ATOM 3072 N N . ILE A 1 379 ? 17.117 -6.675 -6.256 1.00 97.75 379 ILE A N 1
ATOM 3073 C CA . ILE A 1 379 ? 16.634 -5.543 -7.059 1.00 97.75 379 ILE A CA 1
ATOM 3074 C C . ILE A 1 379 ? 15.134 -5.715 -7.296 1.00 97.75 379 ILE A C 1
ATOM 3076 O O . ILE A 1 379 ? 14.706 -6.700 -7.883 1.00 97.75 379 ILE A O 1
ATOM 3080 N N . SER A 1 380 ? 14.332 -4.753 -6.842 1.00 97.75 380 SER A N 1
ATOM 3081 C CA . SER A 1 380 ? 12.865 -4.777 -6.935 1.00 97.75 380 SER A CA 1
ATOM 3082 C C . SER A 1 380 ? 12.367 -3.672 -7.856 1.00 97.75 380 SER A C 1
ATOM 3084 O O . SER A 1 380 ? 12.750 -2.517 -7.677 1.00 97.75 380 SER A O 1
ATOM 3086 N N . LEU A 1 381 ? 11.491 -3.998 -8.806 1.00 97.31 381 LEU A N 1
ATOM 3087 C CA . LEU A 1 381 ? 10.993 -3.052 -9.803 1.00 97.31 381 LEU A CA 1
ATOM 3088 C C . LEU A 1 381 ? 9.561 -2.597 -9.494 1.00 97.31 381 LEU A C 1
ATOM 3090 O O . LEU A 1 381 ? 8.658 -3.410 -9.300 1.00 97.31 381 LEU A O 1
ATOM 3094 N N . PHE A 1 382 ? 9.355 -1.282 -9.497 1.00 96.56 382 PHE A N 1
ATOM 3095 C CA . PHE A 1 382 ? 8.080 -0.620 -9.257 1.00 96.56 382 PHE A CA 1
ATOM 3096 C C . PHE A 1 382 ? 7.766 0.343 -10.400 1.00 96.56 382 PHE A C 1
ATOM 3098 O O . PHE A 1 382 ? 8.581 1.208 -10.722 1.00 96.56 382 PHE A O 1
ATOM 3105 N N . ILE A 1 383 ? 6.585 0.226 -11.004 1.00 93.19 383 ILE A N 1
ATOM 3106 C CA . ILE A 1 383 ? 6.204 1.006 -12.187 1.00 93.19 383 ILE A CA 1
ATOM 3107 C C . ILE A 1 383 ? 4.853 1.679 -11.972 1.00 93.19 383 ILE A C 1
ATOM 3109 O O . ILE A 1 383 ? 3.925 1.105 -11.406 1.00 93.19 383 ILE A O 1
ATOM 3113 N N . LYS A 1 384 ? 4.732 2.915 -12.442 1.00 88.75 384 LYS A N 1
ATOM 3114 C CA . LYS A 1 384 ? 3.487 3.682 -12.451 1.00 88.75 384 LYS A CA 1
ATOM 3115 C C . LYS A 1 384 ? 3.395 4.471 -13.755 1.00 88.75 384 LYS A C 1
ATOM 3117 O O . LYS A 1 384 ? 4.427 4.861 -14.291 1.00 88.75 384 LYS A O 1
ATOM 3122 N N . LYS A 1 385 ? 2.193 4.747 -14.258 1.00 82.88 385 LYS A N 1
ATOM 3123 C CA . LYS A 1 385 ? 2.006 5.736 -15.332 1.00 82.88 385 LYS A CA 1
ATOM 3124 C C . LYS A 1 385 ? 2.003 7.160 -14.754 1.00 82.88 385 LYS A C 1
ATOM 3126 O O . LYS A 1 385 ? 1.730 7.349 -13.568 1.00 82.88 385 LYS A O 1
ATOM 3131 N N . HIS A 1 386 ? 2.338 8.160 -15.560 1.00 76.75 386 HIS A N 1
ATOM 3132 C CA . HIS A 1 386 ? 2.368 9.562 -15.127 1.00 76.75 386 HIS A CA 1
ATOM 3133 C C . HIS A 1 386 ? 0.983 10.121 -14.765 1.00 76.75 386 HIS A C 1
ATOM 3135 O O . HIS A 1 386 ? 0.860 10.887 -13.815 1.00 76.75 386 HIS A O 1
ATOM 3141 N N . ASP A 1 387 ? -0.044 9.723 -15.513 1.00 67.19 387 ASP A N 1
ATOM 3142 C CA . ASP A 1 387 ? -1.451 10.103 -15.334 1.00 67.19 387 ASP A CA 1
ATOM 3143 C C . ASP A 1 387 ? -2.132 9.406 -14.149 1.00 67.19 387 ASP A C 1
ATOM 3145 O O . ASP A 1 387 ? -3.166 9.860 -13.664 1.00 67.19 387 ASP A O 1
ATOM 3149 N N . ASP A 1 388 ? -1.549 8.314 -13.661 1.00 66.81 388 ASP A N 1
ATOM 3150 C CA . ASP A 1 388 ? -2.078 7.589 -12.518 1.00 66.81 388 ASP A CA 1
ATOM 3151 C C . ASP A 1 388 ? -1.978 8.450 -11.240 1.00 66.81 388 ASP A C 1
ATOM 3153 O O . ASP A 1 388 ? -1.032 9.210 -11.021 1.00 66.81 388 ASP A O 1
ATOM 3157 N N . GLU A 1 389 ? -2.975 8.359 -10.365 1.00 65.44 389 GLU A N 1
ATOM 3158 C CA . GLU A 1 389 ? -3.111 9.231 -9.192 1.00 65.44 389 GLU A CA 1
ATOM 3159 C C . GLU A 1 389 ? -2.328 8.670 -7.989 1.00 65.44 389 GLU A C 1
ATOM 3161 O O . GLU A 1 389 ? -2.108 7.465 -7.866 1.00 65.44 389 GLU A O 1
ATOM 3166 N N . GLY A 1 390 ? -1.891 9.537 -7.071 1.00 76.44 390 GLY A N 1
ATOM 3167 C CA . GLY A 1 390 ? -1.256 9.129 -5.812 1.00 76.44 390 GLY A CA 1
ATOM 3168 C C . GLY A 1 390 ? 0.253 8.868 -5.898 1.00 76.44 390 GLY A C 1
ATOM 3169 O O . GLY A 1 390 ? 0.898 9.102 -6.915 1.00 76.44 390 GLY A O 1
ATOM 3170 N N . ALA A 1 391 ? 0.852 8.419 -4.795 1.00 84.62 391 ALA A N 1
ATOM 3171 C CA . ALA A 1 391 ? 2.304 8.221 -4.677 1.00 84.62 391 ALA A CA 1
ATOM 3172 C C . ALA A 1 391 ? 2.747 6.751 -4.834 1.00 84.62 391 ALA A C 1
ATOM 3174 O O . ALA A 1 391 ? 3.923 6.441 -4.635 1.00 84.62 391 ALA A O 1
ATOM 3175 N N . GLU A 1 392 ? 1.807 5.850 -5.125 1.00 91.56 392 GLU A N 1
ATOM 3176 C CA . GLU A 1 392 ? 2.008 4.400 -5.103 1.00 91.56 392 GLU A CA 1
ATOM 3177 C C . GLU A 1 392 ? 2.292 3.855 -6.515 1.00 91.56 392 GLU A C 1
ATOM 3179 O O . GLU A 1 392 ? 1.741 4.343 -7.499 1.00 91.56 392 GLU A O 1
ATOM 3184 N N . PHE A 1 393 ? 3.162 2.849 -6.608 1.00 93.56 393 PHE A N 1
ATOM 3185 C CA . PHE A 1 393 ? 3.629 2.219 -7.846 1.00 93.56 393 PHE A CA 1
ATOM 3186 C C . PHE A 1 393 ? 3.306 0.725 -7.812 1.00 93.56 393 PHE A C 1
ATOM 3188 O O . PHE A 1 393 ? 3.412 0.111 -6.750 1.00 93.56 393 PHE A O 1
ATOM 3195 N N . TYR A 1 394 ? 2.960 0.132 -8.954 1.00 93.06 394 TYR A N 1
ATOM 3196 C CA . TYR A 1 394 ? 2.779 -1.315 -9.072 1.00 93.06 394 TYR A CA 1
ATOM 3197 C C . TYR A 1 394 ? 4.115 -2.025 -8.878 1.00 93.06 394 TYR A C 1
ATOM 3199 O O . TYR A 1 394 ? 5.074 -1.725 -9.585 1.00 93.06 394 TYR A O 1
ATOM 3207 N N . TYR A 1 395 ? 4.181 -2.977 -7.952 1.00 95.62 395 TYR A N 1
ATOM 3208 C CA . TYR A 1 395 ? 5.333 -3.862 -7.821 1.00 95.62 395 TYR A CA 1
ATOM 3209 C C . TYR A 1 395 ? 5.296 -4.933 -8.912 1.00 95.62 395 TYR A C 1
ATOM 3211 O O . TYR A 1 395 ? 4.352 -5.713 -8.985 1.00 95.62 395 TYR A O 1
ATOM 3219 N N . VAL A 1 396 ? 6.313 -4.974 -9.768 1.00 94.56 396 VAL A N 1
ATOM 3220 C CA . VAL A 1 396 ? 6.369 -5.892 -10.921 1.00 94.56 396 VAL A CA 1
ATOM 3221 C C . VAL A 1 396 ? 7.276 -7.099 -10.649 1.00 94.56 396 VAL A C 1
ATOM 3223 O O . VAL A 1 396 ? 7.341 -8.027 -11.447 1.00 94.56 396 VAL A O 1
ATOM 3226 N N . GLY A 1 397 ? 7.926 -7.132 -9.486 1.00 95.50 397 GLY A N 1
ATOM 3227 C CA . GLY A 1 397 ? 8.735 -8.261 -9.037 1.00 95.50 397 GLY A CA 1
ATOM 3228 C C . GLY A 1 397 ? 10.212 -7.933 -8.889 1.00 95.50 397 GLY A C 1
ATOM 3229 O O . GLY A 1 397 ? 10.649 -6.790 -9.060 1.00 95.50 397 GLY A O 1
ATOM 3230 N N . GLU A 1 398 ? 10.973 -8.958 -8.519 1.00 97.00 398 GLU A N 1
ATOM 3231 C CA . GLU A 1 398 ? 12.430 -8.899 -8.496 1.00 97.00 398 GLU A CA 1
ATOM 3232 C C . GLU A 1 398 ? 13.019 -9.135 -9.888 1.00 97.00 398 GLU A C 1
ATOM 3234 O O . GLU A 1 398 ? 12.413 -9.780 -10.755 1.00 97.00 398 GLU A O 1
ATOM 3239 N N . VAL A 1 399 ? 14.192 -8.546 -10.113 1.00 97.50 399 VAL A N 1
ATOM 3240 C CA . VAL A 1 399 ? 14.874 -8.574 -11.402 1.00 97.50 399 VAL A CA 1
ATOM 3241 C C . VAL A 1 399 ? 16.346 -8.929 -11.268 1.00 97.50 399 VAL A C 1
ATOM 3243 O O . VAL A 1 399 ? 17.027 -8.497 -10.338 1.00 97.50 399 VAL A O 1
ATOM 3246 N N . ASP A 1 400 ? 16.855 -9.629 -12.276 1.00 97.81 400 ASP A N 1
ATOM 3247 C CA . ASP A 1 400 ? 18.274 -9.906 -12.442 1.00 97.81 400 ASP A CA 1
ATOM 3248 C C . ASP A 1 400 ? 18.859 -9.065 -13.566 1.00 97.81 400 ASP A C 1
ATOM 3250 O O . ASP A 1 400 ? 18.352 -9.011 -14.690 1.00 97.81 400 ASP A O 1
ATOM 3254 N N . TYR A 1 401 ? 19.980 -8.428 -13.273 1.00 95.62 401 TYR A N 1
ATOM 3255 C CA . TYR A 1 401 ? 20.813 -7.771 -14.257 1.00 95.62 401 TYR A CA 1
ATOM 3256 C C . TYR A 1 401 ? 21.381 -8.793 -15.253 1.00 95.62 401 TYR A C 1
ATOM 3258 O O . TYR A 1 401 ? 22.047 -9.757 -14.873 1.00 95.62 401 TYR A O 1
ATOM 3266 N N . LEU A 1 402 ? 21.190 -8.557 -16.552 1.00 96.50 402 LEU A N 1
ATOM 3267 C CA . LEU A 1 402 ? 21.826 -9.353 -17.598 1.00 96.50 402 LEU A CA 1
ATOM 3268 C C . LEU A 1 402 ? 23.288 -8.930 -17.802 1.00 96.50 402 LEU A C 1
ATOM 3270 O O . LEU A 1 402 ? 23.580 -7.997 -18.551 1.00 96.50 402 LEU A O 1
ATOM 3274 N N . LYS A 1 403 ? 24.207 -9.653 -17.150 1.00 93.62 403 LYS A N 1
ATOM 3275 C CA . LYS A 1 403 ? 25.659 -9.408 -17.190 1.00 93.62 403 LYS A CA 1
ATOM 3276 C C . LYS A 1 403 ? 26.188 -9.265 -18.625 1.00 93.62 403 LYS A C 1
ATOM 3278 O O . LYS A 1 403 ? 25.947 -10.130 -19.466 1.00 93.62 403 LYS A O 1
ATOM 3283 N N . GLY A 1 404 ? 26.921 -8.184 -18.898 1.00 92.75 404 GLY A N 1
ATOM 3284 C CA . GLY A 1 404 ? 27.493 -7.878 -20.214 1.00 92.75 404 GLY A CA 1
ATOM 3285 C C . GLY A 1 404 ? 26.548 -7.123 -21.158 1.00 92.75 404 GLY A C 1
ATOM 3286 O O . GLY A 1 404 ? 26.887 -6.915 -22.325 1.00 92.75 404 GLY A O 1
ATOM 3287 N N . ARG A 1 405 ? 25.344 -6.755 -20.700 1.00 94.00 405 ARG A N 1
ATOM 3288 C CA . ARG A 1 405 ? 24.375 -5.938 -21.453 1.00 94.00 405 ARG A CA 1
ATOM 3289 C C . ARG A 1 405 ? 24.263 -4.506 -20.925 1.00 94.00 405 ARG A C 1
ATOM 3291 O O . ARG A 1 405 ? 23.406 -3.760 -21.393 1.00 94.00 405 ARG A O 1
ATOM 3298 N N . GLU A 1 406 ? 25.091 -4.117 -19.963 1.00 94.12 406 GLU A N 1
ATOM 3299 C CA . GLU A 1 406 ? 25.200 -2.739 -19.504 1.00 94.12 406 GLU A CA 1
ATOM 3300 C C . GLU A 1 406 ? 25.813 -1.841 -20.584 1.00 94.12 406 GLU A C 1
ATOM 3302 O O . GLU A 1 406 ? 26.725 -2.227 -21.318 1.00 94.12 406 GLU A O 1
ATOM 3307 N N . ARG A 1 407 ? 25.343 -0.596 -20.670 1.00 94.88 407 ARG A N 1
ATOM 3308 C CA . ARG A 1 407 ? 25.893 0.380 -21.610 1.00 94.88 407 ARG A CA 1
ATOM 3309 C C . ARG A 1 407 ? 26.029 1.741 -20.956 1.00 94.88 407 ARG A C 1
ATOM 3311 O O . ARG A 1 407 ? 25.042 2.336 -20.530 1.00 94.88 407 ARG A O 1
ATOM 3318 N N . GLN A 1 408 ? 27.249 2.272 -20.938 1.00 95.44 408 GLN A N 1
ATOM 3319 C CA . GLN A 1 408 ? 27.447 3.690 -20.661 1.00 95.44 408 GLN A CA 1
ATOM 3320 C C . GLN A 1 408 ? 26.943 4.510 -21.854 1.00 95.44 408 GLN A C 1
ATOM 3322 O O . GLN A 1 408 ? 27.330 4.268 -22.998 1.00 95.44 408 GLN A O 1
ATOM 3327 N N . THR A 1 409 ? 26.067 5.469 -21.577 1.00 93.25 409 THR A N 1
ATOM 3328 C CA . THR A 1 409 ? 25.475 6.370 -22.568 1.00 93.25 409 THR A CA 1
ATOM 3329 C C . THR A 1 409 ? 25.310 7.771 -21.966 1.00 93.25 409 THR A C 1
ATOM 3331 O O . THR A 1 409 ? 25.873 8.073 -20.909 1.00 93.25 409 THR A O 1
ATOM 3334 N N . ILE A 1 410 ? 24.594 8.649 -22.659 1.00 91.88 410 ILE A N 1
ATOM 3335 C CA . ILE A 1 410 ? 24.384 10.046 -22.285 1.00 91.88 410 ILE A CA 1
ATOM 3336 C C . ILE A 1 410 ? 22.900 10.413 -22.338 1.00 91.88 410 ILE A C 1
ATOM 3338 O O . ILE A 1 410 ? 22.141 9.848 -23.123 1.00 91.88 410 ILE A O 1
ATOM 3342 N N . ILE A 1 411 ? 22.515 11.378 -21.509 1.00 89.56 411 ILE A N 1
ATOM 3343 C CA . ILE A 1 411 ? 21.238 12.094 -21.564 1.00 89.56 411 ILE A CA 1
ATOM 3344 C C . ILE A 1 411 ? 21.531 13.594 -21.588 1.00 89.56 411 ILE A C 1
ATOM 3346 O O . ILE A 1 411 ? 22.487 14.039 -20.952 1.00 89.56 411 ILE A O 1
ATOM 3350 N N . LYS A 1 412 ? 20.742 14.383 -22.316 1.00 87.12 412 LYS A N 1
ATOM 3351 C CA . LYS A 1 412 ? 20.925 15.839 -22.371 1.00 87.12 412 LYS A CA 1
ATOM 3352 C C . LYS A 1 412 ? 20.193 16.516 -21.219 1.00 87.12 412 LYS A C 1
ATOM 3354 O O . LYS A 1 412 ? 19.112 16.084 -20.842 1.00 87.12 412 LYS A O 1
ATOM 3359 N N . ASN A 1 413 ? 20.773 17.565 -20.645 1.00 86.19 413 ASN A N 1
ATOM 3360 C CA . ASN A 1 413 ? 20.026 18.482 -19.781 1.00 86.19 413 ASN A CA 1
ATOM 3361 C C . ASN A 1 413 ? 19.314 19.567 -20.610 1.00 86.19 413 ASN A C 1
ATOM 3363 O O . ASN A 1 413 ? 19.482 19.635 -21.827 1.00 86.19 413 ASN A O 1
ATOM 3367 N N . ASP A 1 414 ? 18.572 20.445 -19.935 1.00 82.00 414 ASP A N 1
ATOM 3368 C CA . ASP A 1 414 ? 17.810 21.532 -20.574 1.00 82.00 414 ASP A CA 1
ATOM 3369 C C . ASP A 1 414 ? 18.711 22.563 -21.288 1.00 82.00 414 ASP A C 1
ATOM 3371 O O . ASP A 1 414 ? 18.274 23.271 -22.189 1.00 82.00 414 ASP A O 1
ATOM 3375 N N . GLU A 1 415 ? 20.001 22.609 -20.938 1.00 83.75 415 GLU A N 1
ATOM 3376 C CA . GLU A 1 415 ? 21.030 23.440 -21.582 1.00 83.75 415 GLU A CA 1
ATOM 3377 C C . GLU A 1 415 ? 21.723 22.723 -22.763 1.00 83.75 415 GLU A C 1
ATOM 3379 O O . GLU A 1 415 ? 22.683 23.239 -23.335 1.00 83.75 415 GLU A O 1
ATOM 3384 N N . GLY A 1 416 ? 21.288 21.507 -23.116 1.00 83.31 416 GLY A N 1
ATOM 3385 C CA . GLY A 1 416 ? 21.857 20.700 -24.200 1.00 83.31 416 GLY A CA 1
ATOM 3386 C C . GLY A 1 416 ? 23.187 20.008 -23.874 1.00 83.31 416 GLY A C 1
ATOM 3387 O O . GLY A 1 416 ? 23.804 19.429 -24.768 1.00 83.31 416 GLY A O 1
ATOM 3388 N N . LYS A 1 417 ? 23.634 20.040 -22.614 1.00 88.50 417 LYS A N 1
ATOM 3389 C CA . LYS A 1 417 ? 24.855 19.387 -22.133 1.00 88.50 417 LYS A CA 1
ATOM 3390 C C . LYS A 1 417 ? 24.635 17.894 -21.909 1.00 88.50 417 LYS A C 1
ATOM 3392 O O . LYS A 1 417 ? 23.700 17.490 -21.216 1.00 88.50 417 LYS A O 1
ATOM 3397 N N . ASP A 1 418 ? 25.577 17.096 -22.398 1.00 91.19 418 ASP A N 1
ATOM 3398 C CA . ASP A 1 418 ? 25.591 15.652 -22.188 1.00 91.19 418 ASP A CA 1
ATOM 3399 C C . ASP A 1 418 ? 25.953 15.303 -20.736 1.00 91.19 418 ASP A C 1
ATOM 3401 O O . ASP A 1 418 ? 27.002 15.685 -20.203 1.00 91.19 418 ASP A O 1
ATOM 3405 N N . LEU A 1 419 ? 25.076 14.545 -20.085 1.00 92.44 419 LEU A N 1
ATOM 3406 C CA . LEU A 1 419 ? 25.266 13.983 -18.756 1.00 92.44 419 LEU A CA 1
ATOM 3407 C C . LEU A 1 419 ? 25.397 12.463 -18.870 1.00 92.44 419 LEU A C 1
ATOM 3409 O O . LEU A 1 419 ? 24.558 11.829 -19.510 1.00 92.44 419 LEU A O 1
ATOM 3413 N N . PRO A 1 420 ? 26.404 11.842 -18.234 1.00 95.25 420 PRO A N 1
ATOM 3414 C CA . PRO A 1 420 ? 26.575 10.404 -18.329 1.00 95.25 420 PRO A CA 1
ATOM 3415 C C . PRO A 1 420 ? 25.473 9.678 -17.551 1.00 95.25 420 PRO A C 1
ATOM 3417 O O . PRO A 1 420 ? 25.107 10.088 -16.441 1.00 95.25 420 PRO A O 1
ATOM 3420 N N . ILE A 1 421 ? 24.983 8.594 -18.141 1.00 95.06 421 ILE A N 1
ATOM 3421 C CA . ILE A 1 421 ? 24.045 7.633 -17.558 1.00 95.06 421 ILE A CA 1
ATOM 3422 C C . ILE A 1 421 ? 24.489 6.212 -17.915 1.00 95.06 421 ILE A C 1
ATOM 3424 O O . ILE A 1 421 ? 25.299 5.992 -18.820 1.00 95.06 421 ILE A O 1
ATOM 3428 N N . VAL A 1 422 ? 23.953 5.228 -17.201 1.00 96.19 422 VAL A N 1
ATOM 3429 C CA . VAL A 1 422 ? 24.187 3.810 -17.480 1.00 96.19 422 VAL A CA 1
ATOM 3430 C C . VAL A 1 422 ? 22.843 3.153 -17.731 1.00 96.19 422 VAL A C 1
ATOM 3432 O O . VAL A 1 422 ? 21.944 3.246 -16.900 1.00 96.19 422 VAL A O 1
ATOM 3435 N N . ASN A 1 423 ? 22.714 2.505 -18.882 1.00 96.62 423 ASN A N 1
ATOM 3436 C CA . ASN A 1 423 ? 21.572 1.669 -19.203 1.00 96.62 423 ASN A CA 1
ATOM 3437 C C . ASN A 1 423 ? 21.865 0.227 -18.783 1.00 96.62 423 ASN A C 1
ATOM 3439 O O . ASN A 1 423 ? 22.949 -0.297 -19.049 1.00 96.62 423 ASN A O 1
ATOM 3443 N N . PHE A 1 424 ? 20.887 -0.392 -18.137 1.00 97.12 424 PHE A N 1
ATOM 3444 C CA . PHE A 1 424 ? 20.880 -1.790 -17.752 1.00 97.12 424 PHE A CA 1
ATOM 3445 C C . PHE A 1 424 ? 19.731 -2.504 -18.449 1.00 97.12 424 PHE A C 1
ATOM 3447 O O . PHE A 1 424 ? 18.654 -1.940 -18.658 1.00 97.12 424 PHE A O 1
ATOM 3454 N N . LEU A 1 425 ? 19.963 -3.774 -18.762 1.00 97.38 425 LEU A N 1
ATOM 3455 C CA . LEU A 1 425 ? 18.910 -4.686 -19.167 1.00 97.38 425 LEU A CA 1
ATOM 3456 C C . LEU A 1 425 ? 18.647 -5.667 -18.028 1.00 97.38 425 LEU A C 1
ATOM 3458 O O . LEU A 1 425 ? 19.553 -6.382 -17.593 1.00 97.38 425 LEU A O 1
ATOM 3462 N N . PHE A 1 426 ? 17.407 -5.682 -17.562 1.00 98.00 426 PHE A N 1
ATOM 3463 C CA . PHE A 1 426 ? 16.935 -6.532 -16.484 1.00 98.00 426 PHE A CA 1
ATOM 3464 C C . PHE A 1 426 ? 16.029 -7.636 -17.023 1.00 98.00 426 PHE A C 1
ATOM 3466 O O . PHE A 1 426 ? 15.213 -7.395 -17.915 1.00 98.00 426 PHE A O 1
ATOM 3473 N N . LYS A 1 427 ? 16.159 -8.834 -16.453 1.00 98.00 427 LYS A N 1
ATOM 3474 C CA . LYS A 1 427 ? 15.222 -9.942 -16.623 1.00 98.00 427 LYS A CA 1
ATOM 3475 C C . LYS A 1 427 ? 14.386 -10.085 -15.357 1.00 98.00 427 LYS A C 1
ATOM 3477 O O . LYS A 1 427 ? 14.946 -10.215 -14.274 1.00 98.00 427 LYS A O 1
ATOM 3482 N N . LEU A 1 428 ? 13.065 -10.067 -15.489 1.00 97.38 428 LEU A N 1
ATOM 3483 C CA . LEU A 1 428 ? 12.162 -10.288 -14.365 1.00 97.38 428 LEU A CA 1
ATOM 3484 C C . LEU A 1 428 ? 12.174 -11.768 -13.963 1.00 97.38 428 LEU A C 1
ATOM 3486 O O . LEU A 1 428 ? 12.199 -12.648 -14.825 1.00 97.38 428 LEU A O 1
ATOM 3490 N N . HIS A 1 429 ? 12.115 -12.046 -12.658 1.00 95.75 429 HIS A N 1
ATOM 3491 C CA . HIS A 1 429 ? 11.954 -13.416 -12.146 1.00 95.75 429 HIS A CA 1
ATOM 3492 C C . HIS A 1 429 ? 10.598 -14.012 -12.538 1.00 95.75 429 HIS A C 1
ATOM 3494 O O . HIS A 1 429 ? 10.493 -15.205 -12.819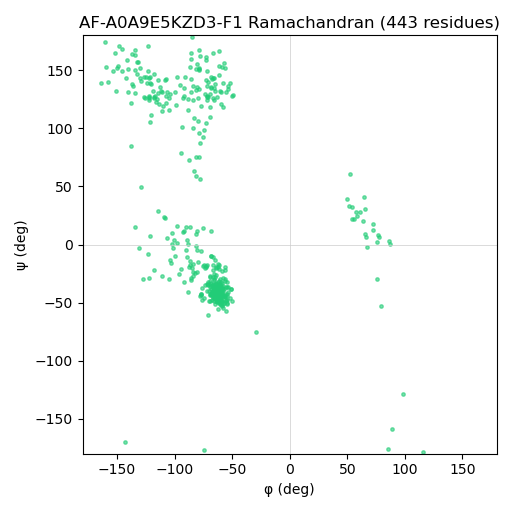 1.00 95.75 429 HIS A O 1
ATOM 3500 N N . HIS A 1 430 ? 9.576 -13.158 -12.606 1.00 93.25 430 HIS A N 1
ATOM 3501 C CA . HIS A 1 430 ? 8.240 -13.486 -13.082 1.00 93.25 430 HIS A CA 1
ATOM 3502 C C . HIS A 1 430 ? 7.888 -12.573 -14.259 1.00 93.25 430 HIS A C 1
ATOM 3504 O O . HIS A 1 430 ? 7.981 -11.354 -14.104 1.00 93.25 430 HIS A O 1
ATOM 3510 N N . PRO A 1 431 ? 7.468 -13.114 -15.417 1.00 93.56 431 PRO A N 1
ATOM 3511 C CA . PRO A 1 431 ? 6.958 -12.285 -16.501 1.00 93.56 431 PRO A CA 1
ATOM 3512 C C . PRO A 1 431 ? 5.859 -11.342 -15.990 1.00 93.56 431 PRO A C 1
ATOM 3514 O O . PRO A 1 431 ? 5.020 -11.735 -15.176 1.00 93.56 431 PRO A O 1
ATOM 3517 N N . CYS A 1 432 ? 5.859 -10.095 -16.454 1.00 90.62 432 CYS A N 1
ATOM 3518 C CA . CYS A 1 432 ? 4.790 -9.152 -16.153 1.00 90.62 432 CYS A CA 1
ATOM 3519 C C . CYS A 1 432 ? 3.460 -9.717 -16.670 1.00 90.62 432 CYS A C 1
ATOM 3521 O O . CYS A 1 432 ? 3.378 -10.161 -17.817 1.00 90.62 432 CYS A O 1
ATOM 3523 N N . GLU A 1 433 ? 2.426 -9.707 -15.829 1.00 85.50 433 GLU A N 1
ATOM 3524 C CA . GLU A 1 433 ? 1.094 -10.176 -16.202 1.00 85.50 433 GLU A CA 1
ATOM 3525 C C . GLU A 1 433 ? 0.607 -9.432 -17.451 1.00 85.50 433 GLU A C 1
ATOM 3527 O O . GLU A 1 433 ? 0.685 -8.205 -17.515 1.00 85.50 433 GLU A O 1
ATOM 3532 N N . ASN A 1 434 ? 0.115 -10.173 -18.451 1.00 80.00 434 ASN A N 1
ATOM 3533 C CA . ASN A 1 434 ? -0.205 -9.640 -19.782 1.00 80.00 434 ASN A CA 1
ATOM 3534 C C . ASN A 1 434 ? -1.090 -8.395 -19.738 1.00 80.00 434 ASN A C 1
ATOM 3536 O O . ASN A 1 434 ? -0.923 -7.472 -20.534 1.00 80.00 434 ASN A O 1
ATOM 3540 N N . GLU A 1 435 ? -2.048 -8.365 -18.825 1.00 76.56 435 GLU A N 1
ATOM 3541 C CA . GLU A 1 435 ? -2.987 -7.265 -18.727 1.00 76.56 435 GLU A CA 1
ATOM 3542 C C . GLU A 1 435 ? -2.321 -6.031 -18.114 1.00 76.56 435 GLU A C 1
ATOM 3544 O O . GLU A 1 435 ? -2.459 -4.936 -18.663 1.00 76.56 435 GLU A O 1
ATOM 3549 N N . LEU A 1 436 ? -1.566 -6.190 -17.015 1.00 82.69 436 LEU A N 1
ATOM 3550 C CA . LEU A 1 436 ? -0.811 -5.087 -16.416 1.00 82.69 436 LEU A CA 1
ATOM 3551 C C . LEU A 1 436 ? 0.224 -4.560 -17.412 1.00 82.69 436 LEU A C 1
ATOM 3553 O O . LEU A 1 436 ? 0.348 -3.351 -17.587 1.00 82.69 436 LEU A O 1
ATOM 3557 N N . TYR A 1 437 ? 0.916 -5.461 -18.106 1.00 85.81 437 TYR A N 1
ATOM 3558 C CA . TYR A 1 437 ? 1.828 -5.137 -19.193 1.00 85.81 437 TYR A CA 1
ATOM 3559 C C . TYR A 1 437 ? 1.136 -4.299 -20.274 1.00 85.81 437 TYR A C 1
ATOM 3561 O O . TYR A 1 437 ? 1.621 -3.227 -20.622 1.00 85.81 437 TYR A O 1
ATOM 3569 N N . THR A 1 438 ? -0.030 -4.741 -20.755 1.00 80.44 438 THR A N 1
ATOM 3570 C CA . THR A 1 438 ? -0.810 -4.020 -21.772 1.00 80.44 438 THR A CA 1
ATOM 3571 C C . THR A 1 438 ? -1.198 -2.629 -21.278 1.00 80.44 438 THR A C 1
ATOM 3573 O O . THR A 1 438 ? -0.961 -1.645 -21.971 1.00 80.44 438 THR A O 1
ATOM 3576 N N . TYR A 1 439 ? -1.716 -2.521 -20.055 1.00 79.75 439 TYR A N 1
ATOM 3577 C CA . TYR A 1 439 ? -2.087 -1.242 -19.448 1.00 79.75 439 TYR A CA 1
ATOM 3578 C C . TYR A 1 439 ? -0.906 -0.271 -19.309 1.00 79.75 439 TYR A C 1
ATOM 3580 O O . TYR A 1 439 ? -1.044 0.925 -19.590 1.00 79.75 439 TYR A O 1
ATOM 3588 N N . LEU A 1 440 ? 0.251 -0.781 -18.876 1.00 81.44 440 LEU A N 1
ATOM 3589 C CA . LEU A 1 440 ? 1.470 0.006 -18.711 1.00 81.44 440 LEU A CA 1
ATOM 3590 C C . LEU A 1 440 ? 2.059 0.455 -20.056 1.00 81.44 440 LEU A C 1
ATOM 3592 O O . LEU A 1 440 ? 2.646 1.529 -20.104 1.00 81.44 440 LEU A O 1
ATOM 3596 N N . MET A 1 441 ? 1.890 -0.338 -21.120 1.00 80.50 441 MET A N 1
ATOM 3597 C CA . MET A 1 441 ? 2.384 -0.043 -22.474 1.00 80.50 441 MET A CA 1
ATOM 3598 C C . MET A 1 441 ? 1.417 0.802 -23.320 1.00 80.50 441 MET A C 1
ATOM 3600 O O . MET A 1 441 ? 1.806 1.312 -24.371 1.00 80.50 441 MET A O 1
ATOM 3604 N N . GLU A 1 442 ? 0.153 0.939 -22.913 1.00 73.31 442 GLU A N 1
ATOM 3605 C CA . GLU A 1 442 ? -0.834 1.755 -23.623 1.00 73.31 442 GLU A CA 1
ATOM 3606 C C . GLU A 1 442 ? -0.517 3.258 -23.502 1.00 73.31 442 GLU A C 1
ATOM 3608 O O . GLU A 1 442 ? -0.708 3.873 -22.447 1.00 73.31 442 GLU A O 1
ATOM 3613 N N . GLU A 1 443 ? -0.095 3.867 -24.615 1.00 61.97 443 GLU A N 1
ATOM 3614 C CA . GLU A 1 443 ? 0.078 5.318 -24.737 1.00 61.97 443 GLU A CA 1
ATOM 3615 C C . GLU A 1 443 ? -1.280 6.044 -24.726 1.00 61.97 443 GLU A C 1
ATOM 3617 O O . GLU A 1 443 ? -2.187 5.741 -25.512 1.00 61.97 443 GLU A O 1
ATOM 3622 N N . ASN A 1 444 ? -1.402 7.067 -23.878 1.00 51.75 444 ASN A N 1
ATOM 3623 C CA . ASN A 1 444 ? -2.487 8.043 -23.953 1.00 51.75 444 ASN A CA 1
ATOM 3624 C C . ASN A 1 444 ? -2.172 9.049 -25.069 1.00 51.75 444 ASN A C 1
ATOM 3626 O O . ASN A 1 444 ? -1.724 10.157 -24.792 1.00 51.75 444 ASN A O 1
ATOM 3630 N N . LYS A 1 445 ? -2.332 8.637 -26.327 1.00 38.91 445 LYS A N 1
ATOM 3631 C CA . LYS A 1 445 ? -2.334 9.562 -27.468 1.00 38.91 445 LYS A CA 1
ATOM 3632 C C . LYS A 1 445 ? -3.718 10.134 -27.712 1.00 38.91 445 LYS A C 1
ATOM 3634 O O . LYS A 1 445 ? -4.679 9.324 -27.722 1.00 38.91 445 LYS A O 1
#

Nearest PDB structures (foldseek):
  7clg-assembly1_A  TM=8.812E-01  e=4.208E-23  Staphylococcus aureus subsp. aureus USA300
  7clg-assembly1_B  TM=8.446E-01  e=5.879E-20  Staphylococcus aureus subsp. aureus USA300

Solvent-accessible surface area (backbone atoms only — not comparable to full-atom values): 25007 Å² total; per-residue (Å²): 80,87,65,84,62,86,42,39,67,61,49,44,58,59,54,52,72,63,69,65,86,52,99,92,50,92,74,77,90,82,64,71,58,74,68,102,47,71,46,42,45,37,52,57,31,40,74,72,65,56,40,31,62,44,61,67,59,52,52,46,47,68,43,46,43,50,81,75,41,80,75,95,57,78,76,87,69,56,72,70,46,45,52,49,29,50,53,14,42,69,73,47,81,69,73,40,70,67,60,52,52,52,52,50,53,54,50,22,67,74,68,76,45,87,71,54,60,48,52,34,65,72,67,38,61,39,49,67,66,58,47,24,74,78,68,40,32,70,68,62,47,33,31,74,72,67,78,36,69,81,78,75,59,54,72,69,51,50,24,46,46,25,46,46,39,58,74,44,30,73,9,75,60,54,62,48,51,50,51,52,54,48,29,75,75,64,42,49,46,44,57,68,57,51,40,54,49,36,41,72,78,60,72,39,81,78,46,72,58,57,53,52,32,32,49,30,51,42,41,44,66,23,48,52,69,75,60,33,58,74,32,69,64,67,38,41,48,45,77,56,99,70,30,40,32,47,27,72,63,37,52,57,47,58,69,37,66,66,47,42,54,55,50,49,39,45,42,49,32,9,51,49,36,14,56,77,73,50,61,50,92,59,42,44,95,61,60,49,40,59,72,42,71,42,32,56,54,51,48,28,54,55,69,39,44,76,48,67,51,41,93,74,46,73,47,43,49,80,56,96,63,32,30,52,36,51,46,66,40,75,69,60,95,86,58,59,46,51,73,68,65,87,55,43,72,80,48,61,41,32,38,36,42,59,54,64,61,75,29,45,81,83,33,72,70,46,45,51,58,75,37,22,90,83,69,65,46,45,30,35,40,25,43,31,53,56,86,56,77,82,77,49,23,32,27,59,38,46,44,44,73,46,85,90,54,63,40,80,48,71,42,40,34,86,86,68,49,78,30,39,17,35,37,39,36,30,36,40,81,48,61,42,53,69,41,61,46,49,61,72,67,57,76,94,122

Sequence (445 aa):
MARPTQSAIIFVQQLGRGLRKARNKQFLTVIDFVGNYTNNYLIPIALYGDTSYNKDRIRKMMVSGNLVLSGESTVSFDRIARQRIYQAIDSARLDTKALFKEQYLKLKAKLGQVPSLIDFAVAKEYDPLQFFKKYGCYPELLMELQDLAKDVFTNKELNSLRFISQELADGKRPHELLLLKLLALQGCLSTQEFRLRMEQECHVSFEQGSFYSAIRLLNNAFVKPAVREKYGSISYVTMKEGTVEATSDFLTLLSSEAYRQAFGDVVALGLYNYRTRYDISLRQQNSLVLYEKYSRKDVCRLLNWENNEDSTMYGYAIKYNTCPIFVTYHKGEDIAASTDYDDRFLSPELFSWMTRSKRTLQSTEVKKILAQHETGLAISLFIKKHDDEGAEFYYVGEVDYLKGRERQTIIKNDEGKDLPIVNFLFKLHHPCENELYTYLMEENK